Protein AF-A0A536L5Z4-F1 (afdb_monomer_lite)

pLDDT: mean 80.07, std 18.35, range [34.25, 98.94]

Sequence (501 aa):
MATSFTPSLPNASRIGSTIVLLVASAGDGNTGYTLPAGWLRATDVTDGNPVGLHLFYYPNAPAGTTFGAMTLSAATNVSYTIAEVGATLTLDATGSASSATAAVGSLAIKTSAATTATNEIVLAGFGVSQGSTTQTWGAPTGFTLINKDDTNRSNESNLSNMVVSATGTYGATQTLTPSAWTKGIIATFHSSSSSPSPTPTPTPTPTPTPTPAPTPTPTPTPTPTPSPTPSPAGLPNFSHVFVIVMENQEITDVIGNPAAPYLNGLASSNALGTQVYAVTHPSLPNYLALAGGSTFGITSDCTTCYVSAQNLADQIEAGGKTWKAYLEGMPSPCFVGDSYPYMQKHNPWIYFNDIRTNATRCAADVVPYSQLSSDLANNTVPNFVWITPDMCNDMHDCSITTGDAWLKQQVPAILNSAAYKNGGALFITWDEGNTYAACCTVATGGRVATIVMSPLGKTNFQSSVQETLYSLLRTIEDSWSLPRLGDAGCSCTTTMREYFQ

Radius of gyration: 28.28 Å; chains: 1; bounding box: 75×72×93 Å

Structure (mmCIF, N/CA/C/O backbone):
data_AF-A0A536L5Z4-F1
#
_entry.id   AF-A0A536L5Z4-F1
#
loop_
_atom_site.group_PDB
_atom_site.id
_atom_site.type_symbol
_atom_site.label_atom_id
_atom_site.label_alt_id
_atom_site.label_comp_id
_atom_site.label_asym_id
_atom_site.label_entity_id
_atom_site.label_seq_id
_atom_site.pdbx_PDB_ins_code
_atom_site.Cartn_x
_atom_site.Cartn_y
_atom_site.Cartn_z
_atom_site.occupancy
_atom_site.B_iso_or_equiv
_atom_site.auth_seq_id
_atom_site.auth_comp_id
_atom_site.auth_asym_id
_atom_site.auth_atom_id
_atom_site.pdbx_PDB_model_num
ATOM 1 N N . MET A 1 1 ? 47.861 1.452 -23.884 1.00 56.56 1 MET A N 1
ATOM 2 C CA . MET A 1 1 ? 47.893 2.223 -22.619 1.00 56.56 1 MET A CA 1
ATOM 3 C C . MET A 1 1 ? 46.843 1.612 -21.716 1.00 56.56 1 MET A C 1
ATOM 5 O O . MET A 1 1 ? 45.784 1.290 -22.232 1.00 56.56 1 MET A O 1
ATOM 9 N N . ALA A 1 2 ? 47.133 1.396 -20.434 1.00 61.59 2 ALA A N 1
ATOM 10 C CA . ALA A 1 2 ? 46.116 0.916 -19.504 1.00 61.59 2 ALA A CA 1
ATOM 11 C C . ALA A 1 2 ? 45.125 2.049 -19.203 1.00 61.59 2 ALA A C 1
ATOM 13 O O . ALA A 1 2 ? 45.553 3.180 -18.968 1.00 61.59 2 ALA A O 1
ATOM 14 N N . THR A 1 3 ? 43.827 1.749 -19.217 1.00 69.44 3 THR A N 1
ATOM 15 C CA . THR A 1 3 ? 42.784 2.714 -18.844 1.00 69.44 3 THR A CA 1
ATOM 16 C C . THR A 1 3 ? 42.376 2.466 -17.400 1.00 69.44 3 THR A C 1
ATOM 18 O O . THR A 1 3 ? 42.040 1.336 -17.036 1.00 69.44 3 THR A O 1
ATOM 21 N N . SER A 1 4 ? 42.407 3.520 -16.585 1.00 76.94 4 SER A N 1
ATOM 22 C CA . SER A 1 4 ? 41.934 3.495 -15.201 1.00 76.94 4 SER A CA 1
ATOM 23 C C . SER A 1 4 ? 40.647 4.297 -15.056 1.00 76.94 4 SER A C 1
ATOM 25 O O . SER A 1 4 ? 40.532 5.392 -15.604 1.00 76.94 4 SER A O 1
ATOM 27 N N . PHE A 1 5 ? 39.695 3.769 -14.293 1.00 73.31 5 PHE A N 1
ATOM 28 C CA . PHE A 1 5 ? 38.436 4.434 -13.972 1.00 73.31 5 PHE A CA 1
ATOM 29 C C . PHE A 1 5 ? 38.035 4.135 -12.528 1.00 73.31 5 PHE A C 1
ATOM 31 O O . PHE A 1 5 ? 38.349 3.075 -11.993 1.00 73.31 5 PHE A O 1
ATOM 38 N N . THR A 1 6 ? 37.330 5.066 -11.895 1.00 79.00 6 THR A N 1
ATOM 39 C CA . THR A 1 6 ? 36.832 4.905 -10.525 1.00 79.00 6 THR A CA 1
ATOM 40 C C . THR A 1 6 ? 35.314 4.813 -10.589 1.00 79.00 6 THR A C 1
ATOM 42 O O . THR A 1 6 ? 34.693 5.816 -10.953 1.00 79.00 6 THR A O 1
ATOM 45 N N . PRO A 1 7 ? 34.704 3.655 -10.272 1.00 72.56 7 PRO A N 1
ATOM 46 C CA . PRO A 1 7 ? 33.258 3.546 -10.207 1.00 72.56 7 PRO A CA 1
ATOM 47 C C . PRO A 1 7 ? 32.699 4.466 -9.124 1.00 72.56 7 PRO A C 1
ATOM 49 O O . PRO A 1 7 ? 33.216 4.487 -8.003 1.00 72.56 7 PRO A O 1
ATOM 52 N N . SER A 1 8 ? 31.625 5.188 -9.426 1.00 69.44 8 SER A N 1
ATOM 53 C CA . SER A 1 8 ? 30.862 5.941 -8.431 1.00 69.44 8 SER A CA 1
ATOM 54 C C . SER A 1 8 ? 29.387 5.560 -8.481 1.00 69.44 8 SER A C 1
ATOM 56 O O . SER A 1 8 ? 28.783 5.488 -9.547 1.00 69.44 8 SER A O 1
ATOM 58 N N . LEU A 1 9 ? 28.803 5.320 -7.306 1.00 65.50 9 LEU A N 1
ATOM 59 C CA . LEU A 1 9 ? 27.358 5.193 -7.146 1.00 65.50 9 LEU A CA 1
ATOM 60 C C . LEU A 1 9 ? 26.802 6.556 -6.720 1.00 65.50 9 LEU A C 1
ATOM 62 O O . LEU A 1 9 ? 27.265 7.076 -5.702 1.00 65.50 9 LEU A O 1
ATOM 66 N N . PRO A 1 10 ? 25.843 7.143 -7.462 1.00 52.94 10 PRO A N 1
ATOM 67 C CA . PRO A 1 10 ? 25.347 8.490 -7.184 1.00 52.94 10 PRO A CA 1
ATOM 68 C C . PRO A 1 10 ? 24.745 8.669 -5.786 1.00 52.94 10 PRO A C 1
ATOM 70 O O . PRO A 1 10 ? 24.814 9.771 -5.263 1.00 52.94 10 PRO A O 1
ATOM 73 N N . ASN A 1 11 ? 24.225 7.605 -5.159 1.00 55.97 11 ASN A N 1
ATOM 74 C CA . ASN A 1 11 ? 23.712 7.603 -3.787 1.00 55.97 11 ASN A CA 1
ATOM 75 C C . ASN A 1 11 ? 23.948 6.219 -3.151 1.00 55.97 11 ASN A C 1
ATOM 77 O O . ASN A 1 11 ? 23.271 5.260 -3.509 1.00 55.97 11 ASN A O 1
ATOM 81 N N . ALA A 1 12 ? 24.909 6.085 -2.231 1.00 52.31 12 ALA A N 1
ATOM 82 C CA . ALA A 1 12 ? 25.147 4.824 -1.519 1.00 52.31 12 ALA A CA 1
ATOM 83 C C . ALA A 1 12 ? 24.172 4.695 -0.337 1.00 52.31 12 ALA A C 1
ATOM 85 O O . ALA A 1 12 ? 24.331 5.377 0.677 1.00 52.31 12 ALA A O 1
ATOM 86 N N . SER A 1 13 ? 23.170 3.825 -0.461 1.00 50.69 13 SER A N 1
ATOM 87 C CA . SER A 1 13 ? 22.195 3.544 0.591 1.00 50.69 13 SER A CA 1
ATOM 88 C C . SER A 1 13 ? 22.504 2.175 1.186 1.00 50.69 13 SER A C 1
ATOM 90 O O . SER A 1 13 ? 22.325 1.166 0.532 1.00 50.69 13 SER A O 1
ATOM 92 N N . ARG A 1 14 ? 22.898 2.148 2.462 1.00 54.66 14 ARG A N 1
ATOM 93 C CA . ARG A 1 14 ? 22.985 0.957 3.340 1.00 54.66 14 ARG A CA 1
ATOM 94 C C . ARG A 1 14 ? 24.313 0.199 3.365 1.00 54.66 14 ARG A C 1
ATOM 96 O O . ARG A 1 14 ? 25.107 0.164 2.436 1.00 54.66 14 ARG A O 1
ATOM 103 N N . ILE A 1 15 ? 24.556 -0.355 4.552 1.00 54.00 15 ILE A N 1
ATOM 104 C CA . ILE A 1 15 ? 25.705 -1.174 4.932 1.00 54.00 15 ILE A CA 1
ATOM 105 C C . ILE A 1 15 ? 25.361 -2.626 4.597 1.00 54.00 15 ILE A C 1
ATOM 107 O O . ILE A 1 15 ? 24.341 -3.119 5.070 1.00 54.00 15 ILE A O 1
ATOM 111 N N . GLY A 1 16 ? 26.218 -3.319 3.846 1.00 60.03 16 GLY A N 1
ATOM 112 C CA . GLY A 1 16 ? 26.060 -4.754 3.584 1.00 60.03 16 GLY A CA 1
ATOM 113 C C . GLY A 1 16 ? 25.334 -5.097 2.280 1.00 60.03 16 GLY A C 1
ATOM 114 O O . GLY A 1 16 ? 24.960 -6.255 2.084 1.00 60.03 16 GLY A O 1
ATOM 115 N N . SER A 1 17 ? 25.168 -4.134 1.372 1.00 70.62 17 SER A N 1
ATOM 116 C CA . SER A 1 17 ? 24.605 -4.374 0.040 1.00 70.62 17 SER A CA 1
ATOM 117 C C . SER A 1 17 ? 25.636 -4.965 -0.921 1.00 70.62 17 SER A C 1
ATOM 119 O O . SER A 1 17 ? 26.801 -4.574 -0.926 1.00 70.62 17 SER A O 1
ATOM 121 N N . THR A 1 18 ? 25.223 -5.907 -1.760 1.00 77.75 18 THR A N 1
ATOM 122 C CA . THR A 1 18 ? 26.026 -6.388 -2.881 1.00 77.75 18 THR A CA 1
ATOM 123 C C . THR A 1 18 ? 25.899 -5.407 -4.038 1.00 77.75 18 THR A C 1
ATOM 125 O O . THR A 1 18 ? 24.800 -5.087 -4.497 1.00 77.75 18 THR A O 1
ATOM 128 N N . ILE A 1 19 ? 27.045 -4.916 -4.497 1.00 81.31 19 ILE A N 1
ATOM 129 C CA . ILE A 1 19 ? 27.152 -3.996 -5.626 1.00 81.31 19 ILE A CA 1
ATOM 130 C C . ILE A 1 19 ? 27.583 -4.790 -6.844 1.00 81.31 19 ILE A C 1
ATOM 132 O O . ILE A 1 19 ? 28.490 -5.608 -6.746 1.00 81.31 19 ILE A O 1
ATOM 136 N N . VAL A 1 20 ? 26.979 -4.542 -7.996 1.00 81.12 20 VAL A N 1
ATOM 137 C CA . VAL A 1 20 ? 27.414 -5.114 -9.271 1.00 81.12 20 VAL A CA 1
ATOM 138 C C . VAL A 1 20 ? 27.921 -4.022 -10.186 1.00 81.12 20 VAL A C 1
ATOM 140 O O . VAL A 1 20 ? 27.412 -2.904 -10.198 1.00 81.12 20 VAL A O 1
ATOM 143 N N . LEU A 1 21 ? 28.948 -4.361 -10.950 1.00 80.00 21 LEU A N 1
ATOM 144 C CA . LEU A 1 21 ? 29.604 -3.473 -11.887 1.00 80.00 21 LEU A CA 1
ATOM 145 C C . LEU A 1 21 ? 29.754 -4.202 -13.212 1.00 80.00 21 LEU A C 1
ATOM 147 O O . LEU A 1 21 ? 30.505 -5.172 -13.324 1.00 80.00 21 LEU A O 1
ATOM 151 N N . LEU A 1 22 ? 29.041 -3.710 -14.213 1.00 78.00 22 LEU A N 1
ATOM 152 C CA . LEU A 1 22 ? 29.187 -4.137 -15.590 1.00 78.00 22 LEU A CA 1
ATOM 153 C C . LEU A 1 22 ? 30.137 -3.182 -16.293 1.00 78.00 22 LEU A C 1
ATOM 155 O O . LEU A 1 22 ? 29.959 -1.969 -16.223 1.00 78.00 22 LEU A O 1
ATOM 159 N N . VAL A 1 23 ? 31.146 -3.730 -16.958 1.00 76.75 23 VAL A N 1
ATOM 160 C CA . VAL A 1 23 ? 32.176 -2.954 -17.643 1.00 76.75 23 VAL A CA 1
ATOM 161 C C . VAL A 1 23 ? 32.246 -3.400 -19.090 1.00 76.75 23 VAL A C 1
ATOM 163 O O . VAL A 1 23 ? 32.536 -4.563 -19.377 1.00 76.75 23 VAL A O 1
ATOM 166 N N . ALA A 1 24 ? 32.014 -2.460 -19.997 1.00 74.00 24 ALA A N 1
ATOM 167 C CA . ALA A 1 24 ? 32.289 -2.604 -21.413 1.00 74.00 24 ALA A CA 1
ATOM 168 C C . ALA A 1 24 ? 33.625 -1.925 -21.732 1.00 74.00 24 ALA A C 1
ATOM 170 O O . ALA A 1 24 ? 33.913 -0.814 -21.283 1.00 74.00 24 ALA A O 1
ATOM 171 N N . SER A 1 25 ? 34.463 -2.589 -22.516 1.00 70.75 25 SER A N 1
ATOM 172 C CA . SER A 1 25 ? 35.768 -2.060 -22.910 1.00 70.75 25 SER A CA 1
ATOM 173 C C . SER A 1 25 ? 35.978 -2.202 -24.407 1.00 70.75 25 SER A C 1
ATOM 175 O O . SER A 1 25 ? 35.529 -3.188 -24.975 1.00 70.75 25 SER A O 1
ATOM 177 N N . ALA A 1 26 ? 36.669 -1.248 -25.033 1.00 63.75 26 ALA A N 1
ATOM 178 C CA . ALA A 1 26 ? 37.234 -1.381 -26.377 1.00 63.75 26 ALA A CA 1
ATOM 179 C C . ALA A 1 26 ? 38.768 -1.488 -26.285 1.00 63.75 26 ALA A C 1
ATOM 181 O O . ALA A 1 26 ? 39.355 -0.887 -25.387 1.00 63.75 26 ALA A O 1
ATOM 182 N N . GLY A 1 27 ? 39.412 -2.233 -27.179 1.00 57.16 27 GLY A N 1
ATOM 183 C CA . GLY A 1 27 ? 40.815 -2.652 -27.123 1.00 57.16 27 GLY A CA 1
ATOM 184 C C . GLY A 1 27 ? 40.992 -4.171 -27.263 1.00 57.16 27 GLY A C 1
ATOM 185 O O . GLY A 1 27 ? 40.141 -4.966 -26.867 1.00 57.16 27 GLY A O 1
ATOM 186 N N . ASP A 1 28 ? 42.108 -4.565 -27.863 1.00 45.19 28 ASP A N 1
ATOM 187 C CA . ASP A 1 28 ? 42.568 -5.926 -28.125 1.00 45.19 28 ASP A CA 1
ATOM 188 C C . ASP A 1 28 ? 42.615 -6.799 -26.858 1.00 45.19 28 ASP A C 1
ATOM 190 O O . ASP A 1 28 ? 43.548 -6.746 -26.064 1.00 45.19 28 ASP A O 1
ATOM 194 N N . GLY A 1 29 ? 41.589 -7.643 -26.690 1.00 54.88 29 GLY A N 1
ATOM 195 C CA . GLY A 1 29 ? 41.635 -8.836 -25.842 1.00 54.88 29 GLY A CA 1
ATOM 196 C C . GLY A 1 29 ? 42.037 -8.596 -24.387 1.00 54.88 29 GLY A C 1
ATOM 197 O O . GLY A 1 29 ? 42.952 -9.256 -23.910 1.00 54.88 29 GLY A O 1
ATOM 198 N N . ASN A 1 30 ? 41.359 -7.684 -23.681 1.00 54.53 30 ASN A N 1
ATOM 199 C CA . ASN A 1 30 ? 41.600 -7.345 -22.269 1.00 54.53 30 ASN A CA 1
ATOM 200 C C . ASN A 1 30 ? 41.673 -8.570 -21.330 1.00 54.53 30 ASN A C 1
ATOM 202 O O . ASN A 1 30 ? 40.683 -8.963 -20.714 1.00 54.53 30 ASN A O 1
ATOM 206 N N . THR A 1 31 ? 42.865 -9.154 -21.187 1.00 54.16 31 THR A N 1
ATOM 207 C CA . THR A 1 31 ? 43.135 -10.333 -20.348 1.00 54.16 31 THR A CA 1
ATOM 208 C C . THR A 1 31 ? 43.613 -9.986 -18.937 1.00 54.16 31 THR A C 1
ATOM 210 O O . THR A 1 31 ? 43.680 -10.873 -18.087 1.00 54.16 31 THR A O 1
ATOM 213 N N . GLY A 1 32 ? 43.932 -8.714 -18.663 1.00 65.88 32 GLY A N 1
ATOM 214 C CA . GLY A 1 32 ? 44.481 -8.256 -17.386 1.00 65.88 32 GLY A CA 1
ATOM 215 C C . GLY A 1 32 ? 43.689 -7.108 -16.759 1.00 65.88 32 GLY A C 1
ATOM 216 O O . GLY A 1 32 ? 43.377 -6.109 -17.411 1.00 65.88 32 GLY A O 1
ATOM 217 N N . TYR A 1 33 ? 43.404 -7.236 -15.463 1.00 74.12 33 TYR A N 1
ATOM 218 C CA . TYR A 1 33 ? 42.768 -6.202 -14.654 1.00 74.12 33 TYR A CA 1
ATOM 219 C C . TYR A 1 33 ? 43.411 -6.101 -13.272 1.00 74.12 33 TYR A C 1
ATOM 221 O O . TYR A 1 33 ? 43.870 -7.093 -12.706 1.00 74.12 33 TYR A O 1
ATOM 229 N N . THR A 1 34 ? 43.370 -4.898 -12.707 1.00 81.56 34 THR A N 1
ATOM 230 C CA . THR A 1 34 ? 43.670 -4.650 -11.295 1.00 81.56 34 THR A CA 1
ATOM 231 C C . THR A 1 34 ? 42.402 -4.138 -10.628 1.00 81.56 34 THR A C 1
ATOM 233 O O . THR A 1 34 ? 41.915 -3.058 -10.974 1.00 81.56 34 THR A O 1
ATOM 236 N N . LEU A 1 35 ? 41.867 -4.925 -9.692 1.00 82.31 35 LEU A N 1
ATOM 237 C CA . LEU A 1 35 ? 40.681 -4.579 -8.910 1.00 82.31 35 LEU A CA 1
ATOM 238 C C . LEU A 1 35 ? 41.088 -4.014 -7.541 1.00 82.31 35 LEU A C 1
ATOM 240 O O . LEU A 1 35 ? 41.984 -4.570 -6.899 1.00 82.31 35 LEU A O 1
ATOM 244 N N . PRO A 1 36 ? 40.416 -2.957 -7.057 1.00 84.38 36 PRO A N 1
ATOM 245 C CA . PRO A 1 36 ? 40.491 -2.556 -5.659 1.00 84.38 36 PRO A CA 1
ATOM 246 C C . PRO A 1 36 ? 40.021 -3.677 -4.727 1.00 84.38 36 PRO A C 1
ATOM 248 O O . PRO A 1 36 ? 39.218 -4.531 -5.109 1.00 84.38 36 PRO A O 1
ATOM 251 N N . ALA A 1 37 ? 40.504 -3.661 -3.485 1.00 83.94 37 ALA A N 1
ATOM 252 C CA . ALA A 1 37 ? 40.123 -4.654 -2.486 1.00 83.94 37 ALA A CA 1
ATOM 253 C C . ALA A 1 37 ? 38.594 -4.704 -2.286 1.00 83.94 37 ALA A C 1
ATOM 255 O O . ALA A 1 37 ? 37.943 -3.668 -2.154 1.00 83.94 37 ALA A O 1
ATOM 256 N N . GLY A 1 38 ? 38.045 -5.922 -2.250 1.00 83.00 38 GLY A N 1
ATOM 257 C CA . GLY A 1 38 ? 36.616 -6.197 -2.063 1.00 83.00 38 GLY A CA 1
ATOM 258 C C . GLY A 1 38 ? 35.836 -6.476 -3.352 1.00 83.00 38 GLY A C 1
ATOM 259 O O . GLY A 1 38 ? 34.807 -7.142 -3.296 1.00 83.00 38 GLY A O 1
ATOM 260 N N . TRP A 1 39 ? 36.350 -6.076 -4.519 1.00 86.50 39 TRP A N 1
ATOM 261 C CA . TRP A 1 39 ? 35.765 -6.472 -5.801 1.00 86.50 39 TRP A CA 1
ATOM 262 C C . TRP A 1 39 ? 36.145 -7.903 -6.184 1.00 86.50 39 TRP A C 1
ATOM 264 O O . TRP A 1 39 ? 37.308 -8.303 -6.120 1.00 86.50 39 TRP A O 1
ATOM 274 N N . LEU A 1 40 ? 35.154 -8.647 -6.661 1.00 87.69 40 LEU A N 1
ATOM 275 C CA . LEU A 1 40 ? 35.264 -10.002 -7.182 1.00 87.69 40 LEU A CA 1
ATOM 276 C C . LEU A 1 40 ? 34.773 -10.034 -8.635 1.00 87.69 40 LEU A C 1
ATOM 278 O O . LEU A 1 40 ? 33.874 -9.289 -9.022 1.00 87.69 40 LEU A O 1
ATOM 282 N N . ARG A 1 41 ? 35.350 -10.911 -9.463 1.00 85.88 41 ARG A N 1
ATOM 283 C CA . ARG A 1 41 ? 34.861 -11.166 -10.829 1.00 85.88 41 ARG A CA 1
ATOM 284 C C . ARG A 1 41 ? 33.784 -12.239 -10.785 1.00 85.88 41 ARG A C 1
ATOM 286 O O . ARG A 1 41 ? 34.010 -13.295 -10.202 1.00 85.88 41 ARG A O 1
ATOM 293 N N . ALA A 1 42 ? 32.648 -11.968 -11.421 1.00 84.06 42 ALA A N 1
ATOM 294 C CA . ALA A 1 42 ? 31.611 -12.965 -11.644 1.00 84.06 42 ALA A CA 1
ATOM 295 C C . ALA A 1 42 ? 31.852 -13.707 -12.965 1.00 84.06 42 ALA A C 1
ATOM 297 O O . ALA A 1 42 ? 32.058 -14.915 -12.955 1.00 84.06 42 ALA A O 1
ATOM 298 N N . THR A 1 43 ? 31.852 -12.996 -14.099 1.00 82.62 43 THR A N 1
ATOM 299 C CA . THR A 1 43 ? 32.008 -13.589 -15.442 1.00 82.62 43 THR A CA 1
ATOM 300 C C . THR A 1 43 ? 32.335 -12.525 -16.499 1.00 82.62 43 THR A C 1
ATOM 302 O O . THR A 1 43 ? 32.291 -11.329 -16.208 1.00 82.62 43 THR A O 1
ATOM 305 N N . ASP A 1 44 ? 32.656 -12.934 -17.725 1.00 79.88 44 ASP A N 1
ATOM 306 C CA . ASP A 1 44 ? 32.982 -12.059 -18.857 1.00 79.88 44 ASP A CA 1
ATOM 307 C C . ASP A 1 44 ? 32.854 -12.762 -20.218 1.00 79.88 44 ASP A C 1
ATOM 309 O O . ASP A 1 44 ? 32.851 -13.988 -20.317 1.00 79.88 44 ASP A O 1
ATOM 313 N N . VAL A 1 45 ? 32.785 -11.956 -21.283 1.00 78.19 45 VAL A N 1
ATOM 314 C CA . VAL A 1 45 ? 32.838 -12.401 -22.683 1.00 78.19 45 VAL A CA 1
ATOM 315 C C . VAL A 1 45 ? 34.010 -11.721 -23.386 1.00 78.19 45 VAL A C 1
ATOM 317 O O . VAL A 1 45 ? 33.974 -10.512 -23.637 1.00 78.19 45 VAL A O 1
ATOM 320 N N . THR A 1 46 ? 35.012 -12.510 -23.773 1.00 70.19 46 THR A N 1
ATOM 321 C CA . THR A 1 46 ? 36.208 -12.064 -24.506 1.00 70.19 46 THR A CA 1
ATOM 322 C C . THR A 1 46 ? 36.436 -12.977 -25.720 1.00 70.19 46 THR A C 1
ATOM 324 O O . THR A 1 46 ? 37.186 -13.942 -25.688 1.00 70.19 46 THR A O 1
ATOM 327 N N . ASP A 1 47 ? 35.739 -12.709 -26.825 1.00 64.06 47 ASP A N 1
ATOM 328 C CA . ASP A 1 47 ? 35.727 -13.549 -28.041 1.00 64.06 47 ASP A CA 1
ATOM 329 C C . ASP A 1 47 ? 36.835 -13.195 -29.056 1.00 64.06 47 ASP A C 1
ATOM 331 O O . ASP A 1 47 ? 36.697 -13.443 -30.252 1.00 64.06 47 ASP A O 1
ATOM 335 N N . GLY A 1 48 ? 37.930 -12.580 -28.600 1.00 57.34 48 GLY A N 1
ATOM 336 C CA . GLY A 1 48 ? 39.064 -12.191 -29.449 1.00 57.34 48 GLY A CA 1
ATOM 337 C C . GLY A 1 48 ? 38.836 -10.960 -30.340 1.00 57.34 48 GLY A C 1
ATOM 338 O O . GLY A 1 48 ? 39.776 -10.523 -31.000 1.00 57.34 48 GLY A O 1
ATOM 339 N N . ASN A 1 49 ? 37.637 -10.366 -30.346 1.00 58.62 49 ASN A N 1
ATOM 340 C CA . ASN A 1 49 ? 37.409 -9.028 -30.904 1.00 58.62 49 ASN A CA 1
ATOM 341 C C . ASN A 1 49 ? 37.920 -7.940 -29.942 1.00 58.62 49 ASN A C 1
ATOM 343 O O . ASN A 1 49 ? 38.097 -8.216 -28.752 1.00 58.62 49 ASN A O 1
ATOM 347 N N . PRO A 1 50 ? 38.137 -6.691 -30.402 1.00 57.16 50 PRO A N 1
ATOM 348 C CA . PRO A 1 50 ? 38.718 -5.631 -29.590 1.00 57.16 50 PRO A CA 1
ATOM 349 C C . PRO A 1 50 ? 37.700 -5.068 -28.593 1.00 57.16 50 PRO A C 1
ATOM 351 O O . PRO A 1 50 ? 37.687 -3.872 -28.356 1.00 57.16 50 PRO A O 1
ATOM 354 N N . VAL A 1 51 ? 36.768 -5.866 -28.076 1.00 63.59 51 VAL A N 1
ATOM 355 C CA . VAL A 1 51 ? 35.772 -5.415 -27.109 1.00 63.59 51 VAL A CA 1
ATOM 356 C C . VAL A 1 51 ? 35.508 -6.527 -26.106 1.00 63.59 51 VAL A C 1
ATOM 358 O O . VAL A 1 51 ? 35.281 -7.668 -26.506 1.00 63.59 51 VAL A O 1
ATOM 361 N N . GLY A 1 52 ? 35.508 -6.197 -24.815 1.00 74.06 52 GLY A N 1
ATOM 362 C CA . GLY A 1 52 ? 35.154 -7.106 -23.720 1.00 74.06 52 GLY A CA 1
ATOM 363 C C . GLY A 1 52 ? 33.931 -6.616 -22.945 1.00 74.06 52 GLY A C 1
ATOM 364 O O . GLY A 1 52 ? 33.746 -5.407 -22.794 1.00 74.06 52 GLY A O 1
ATOM 365 N N . LEU A 1 53 ? 33.114 -7.550 -22.447 1.00 78.12 53 LEU A N 1
ATOM 366 C CA . LEU A 1 53 ? 32.049 -7.281 -21.473 1.00 78.12 53 LEU A CA 1
ATOM 367 C C . LEU A 1 53 ? 32.348 -8.065 -20.193 1.00 78.12 53 LEU A C 1
ATOM 369 O O . LEU A 1 53 ? 32.524 -9.279 -20.262 1.00 78.12 53 LEU A O 1
ATOM 373 N N . HIS A 1 54 ? 32.405 -7.387 -19.049 1.00 80.44 54 HIS A N 1
ATOM 374 C CA . HIS A 1 54 ? 32.828 -7.965 -17.772 1.00 80.44 54 HIS A CA 1
ATOM 375 C C . HIS A 1 54 ? 31.812 -7.664 -16.669 1.00 80.44 54 HIS A C 1
ATOM 377 O O . HIS A 1 54 ? 31.410 -6.515 -16.515 1.00 80.44 54 HIS A O 1
ATOM 383 N N . LEU A 1 55 ? 31.450 -8.667 -15.868 1.00 82.19 55 LEU A N 1
ATOM 384 C CA . LEU A 1 55 ? 30.651 -8.505 -14.654 1.00 82.19 55 LEU A CA 1
ATOM 385 C C . LEU A 1 55 ? 31.526 -8.710 -13.421 1.00 82.19 55 LEU A C 1
ATOM 387 O O . LEU A 1 55 ? 32.050 -9.801 -13.176 1.00 82.19 55 LEU A O 1
ATOM 391 N N . PHE A 1 56 ? 31.625 -7.661 -12.618 1.00 86.69 56 PHE A N 1
ATOM 392 C CA . PHE A 1 56 ? 32.215 -7.678 -11.289 1.00 86.69 56 PHE A CA 1
ATOM 393 C C . PHE A 1 56 ? 31.131 -7.473 -10.236 1.00 86.69 56 PHE A C 1
ATOM 395 O O . PHE A 1 56 ? 30.066 -6.924 -10.516 1.00 86.69 56 PHE A O 1
ATOM 402 N N . TYR A 1 57 ? 31.411 -7.895 -9.010 1.00 86.88 57 TYR A N 1
ATOM 403 C CA . TYR A 1 57 ? 30.559 -7.611 -7.868 1.00 86.88 57 TYR A CA 1
ATOM 404 C C . TYR A 1 57 ? 31.384 -7.365 -6.606 1.00 86.88 57 TYR A C 1
ATOM 406 O O . TYR A 1 57 ? 32.475 -7.906 -6.446 1.00 86.88 57 TYR A O 1
ATOM 414 N N . TYR A 1 58 ? 30.860 -6.536 -5.715 1.00 86.88 58 TYR A N 1
ATOM 415 C CA . TYR A 1 58 ? 31.388 -6.279 -4.387 1.00 86.88 58 TYR A CA 1
ATOM 416 C C . TYR A 1 58 ? 30.354 -6.808 -3.391 1.00 86.88 58 TYR A C 1
ATOM 418 O O . TYR A 1 58 ? 29.319 -6.164 -3.204 1.00 86.88 58 TYR A O 1
ATOM 426 N N . PRO A 1 59 ? 30.576 -7.971 -2.760 1.00 84.25 59 PRO A N 1
ATOM 427 C CA . PRO A 1 59 ? 29.634 -8.503 -1.788 1.00 84.25 59 PRO A CA 1
ATOM 428 C C . PRO A 1 59 ? 29.662 -7.678 -0.501 1.00 84.25 59 PRO A C 1
ATOM 430 O O . PRO A 1 59 ? 30.733 -7.366 0.017 1.00 84.25 59 PRO A O 1
ATOM 433 N N . ASN A 1 60 ? 28.487 -7.395 0.061 1.00 76.69 60 ASN A N 1
ATOM 434 C CA . ASN A 1 60 ? 28.357 -6.759 1.376 1.00 76.69 60 ASN A CA 1
ATOM 435 C C . ASN A 1 60 ? 29.132 -5.436 1.538 1.00 76.69 60 ASN A C 1
ATOM 437 O O . ASN A 1 60 ? 29.722 -5.189 2.591 1.00 76.69 60 ASN A O 1
ATOM 441 N N . ALA A 1 61 ? 29.144 -4.584 0.514 1.00 76.50 61 ALA A N 1
ATOM 442 C CA . ALA A 1 61 ? 29.798 -3.286 0.570 1.00 76.50 61 ALA A CA 1
ATOM 443 C C . ALA A 1 61 ? 29.235 -2.439 1.734 1.00 76.50 61 ALA A C 1
ATOM 445 O O . ALA A 1 61 ? 28.016 -2.255 1.839 1.00 76.50 61 ALA A O 1
ATOM 446 N N . PRO A 1 62 ? 30.085 -1.918 2.638 1.00 73.19 62 PRO A N 1
ATOM 447 C CA . PRO A 1 62 ? 29.652 -0.972 3.664 1.00 73.19 62 PRO A CA 1
ATOM 448 C C . PRO A 1 62 ? 29.055 0.315 3.068 1.00 73.19 62 PRO A C 1
ATOM 450 O O . PRO A 1 62 ? 29.424 0.734 1.967 1.00 73.19 62 PRO A O 1
ATOM 453 N N . ALA A 1 63 ? 28.183 0.998 3.814 1.00 66.06 63 ALA A N 1
ATOM 454 C CA . ALA A 1 63 ? 27.647 2.291 3.387 1.00 66.06 63 ALA A CA 1
ATOM 455 C C . ALA A 1 63 ? 28.784 3.305 3.210 1.00 66.06 63 ALA A C 1
ATOM 457 O O . ALA A 1 63 ? 29.696 3.376 4.035 1.00 66.06 63 ALA A O 1
ATOM 458 N N . GLY A 1 64 ? 28.724 4.094 2.136 1.00 67.12 64 GLY A N 1
ATOM 459 C CA . GLY A 1 64 ? 29.752 5.092 1.829 1.00 67.12 64 GLY A CA 1
ATOM 460 C C . GLY A 1 64 ? 31.090 4.507 1.359 1.00 67.12 64 GLY A C 1
ATOM 461 O O . GLY A 1 64 ? 32.085 5.230 1.344 1.00 67.12 64 GLY A O 1
ATOM 462 N N . THR A 1 65 ? 31.138 3.223 0.977 1.00 69.81 65 THR A N 1
ATOM 463 C CA . THR A 1 65 ? 32.343 2.613 0.398 1.00 69.81 65 THR A CA 1
ATOM 464 C C . THR A 1 65 ? 32.795 3.383 -0.838 1.00 69.81 65 THR A C 1
ATOM 466 O O . THR A 1 65 ? 32.032 3.583 -1.782 1.00 69.81 65 THR A O 1
ATOM 469 N N . THR A 1 66 ? 34.065 3.780 -0.855 1.00 74.94 66 THR A N 1
ATOM 470 C CA . THR A 1 66 ? 34.725 4.245 -2.072 1.00 74.94 66 THR A CA 1
ATOM 471 C C . THR A 1 66 ? 35.187 3.026 -2.865 1.00 74.94 66 THR A C 1
ATOM 473 O O . THR A 1 66 ? 35.925 2.180 -2.364 1.00 74.94 66 THR A O 1
ATOM 476 N N . PHE A 1 67 ? 34.752 2.905 -4.120 1.00 79.25 67 PHE A N 1
ATOM 477 C CA . PHE A 1 67 ? 34.993 1.689 -4.909 1.00 79.25 67 PHE A CA 1
ATOM 478 C C . PHE A 1 67 ? 36.410 1.564 -5.473 1.00 79.25 67 PHE A C 1
ATOM 480 O O . PHE A 1 67 ? 36.726 0.525 -6.047 1.00 79.25 67 PHE A O 1
ATOM 487 N N . GLY A 1 68 ? 37.258 2.580 -5.271 1.00 80.62 68 GLY A N 1
ATOM 488 C CA . GLY A 1 68 ? 38.651 2.613 -5.717 1.00 80.62 68 GLY A CA 1
ATOM 489 C C . GLY A 1 68 ? 38.818 2.684 -7.240 1.00 80.62 68 GLY A C 1
ATOM 490 O O . GLY A 1 68 ? 37.868 2.519 -7.999 1.00 80.62 68 GLY A O 1
ATOM 491 N N . ALA A 1 69 ? 40.044 2.947 -7.697 1.00 81.94 69 ALA A N 1
ATOM 492 C CA . ALA A 1 69 ? 40.360 2.971 -9.124 1.00 81.94 69 ALA A CA 1
ATOM 493 C C . ALA A 1 69 ? 40.605 1.548 -9.651 1.00 81.94 69 ALA A C 1
ATOM 495 O O . ALA A 1 69 ? 41.502 0.847 -9.182 1.00 81.94 69 ALA A O 1
ATOM 496 N N . MET A 1 70 ? 39.825 1.141 -10.646 1.00 81.06 70 MET A N 1
ATOM 497 C CA . MET A 1 70 ? 40.022 -0.077 -11.421 1.00 81.06 70 MET A CA 1
ATOM 498 C C . MET A 1 70 ? 40.890 0.215 -12.642 1.00 81.06 70 MET A C 1
ATOM 500 O O . MET A 1 70 ? 40.714 1.245 -13.289 1.00 81.06 70 MET A O 1
ATOM 504 N N . THR A 1 71 ? 41.785 -0.710 -12.995 1.00 79.00 71 THR A N 1
ATOM 505 C CA . THR A 1 71 ? 42.641 -0.586 -14.185 1.00 79.00 71 THR A CA 1
ATOM 506 C C . THR A 1 71 ? 42.465 -1.780 -15.112 1.00 79.00 71 THR A C 1
ATOM 508 O O . THR A 1 71 ? 42.581 -2.921 -14.668 1.00 79.00 71 THR A O 1
ATOM 511 N N . LEU A 1 72 ? 42.247 -1.516 -16.403 1.00 73.62 72 LEU A N 1
ATOM 512 C CA . LEU A 1 72 ? 42.209 -2.514 -17.476 1.00 73.62 72 LEU A CA 1
ATOM 513 C C . LEU A 1 72 ? 43.450 -2.358 -18.364 1.00 73.62 72 LEU A C 1
ATOM 515 O O . LEU A 1 72 ? 43.722 -1.271 -18.878 1.00 73.62 72 LEU A O 1
ATOM 519 N N . SER A 1 73 ? 44.227 -3.434 -18.523 1.00 65.12 73 SER A N 1
ATOM 520 C CA . SER A 1 73 ? 45.617 -3.363 -19.000 1.00 65.12 73 SER A CA 1
ATOM 521 C C . SER A 1 73 ? 45.791 -2.994 -20.480 1.00 65.12 73 SER A C 1
ATOM 523 O O . SER A 1 73 ? 46.855 -2.490 -20.842 1.00 65.12 73 SER A O 1
ATOM 525 N N . ALA A 1 74 ? 44.775 -3.208 -21.324 1.00 63.47 74 ALA A N 1
ATOM 526 C CA . ALA A 1 74 ? 44.828 -2.948 -22.769 1.00 63.47 74 ALA A CA 1
ATOM 527 C C . ALA A 1 74 ? 43.589 -2.209 -23.320 1.00 63.47 74 ALA A C 1
ATOM 529 O O . ALA A 1 74 ? 43.427 -2.076 -24.531 1.00 63.47 74 ALA A O 1
ATOM 530 N N . ALA A 1 75 ? 42.722 -1.680 -22.451 1.00 63.31 75 ALA A N 1
ATOM 531 C CA . ALA A 1 75 ? 41.524 -0.986 -22.901 1.00 63.31 75 ALA A CA 1
ATOM 532 C C . ALA A 1 75 ? 41.887 0.405 -23.435 1.00 63.31 75 ALA A C 1
ATOM 534 O O . ALA A 1 75 ? 42.563 1.172 -22.753 1.00 63.31 75 ALA A O 1
ATOM 535 N N . THR A 1 76 ? 41.416 0.748 -24.631 1.00 61.91 76 THR A N 1
ATOM 536 C CA . THR A 1 76 ? 41.516 2.091 -25.213 1.00 61.91 76 THR A CA 1
ATOM 537 C C . THR A 1 76 ? 40.323 2.969 -24.849 1.00 61.91 76 THR A C 1
ATOM 539 O O . THR A 1 76 ? 40.474 4.181 -24.817 1.00 61.91 76 THR A O 1
ATOM 542 N N . ASN A 1 77 ? 39.162 2.367 -24.566 1.00 65.12 77 ASN A N 1
ATOM 543 C CA . ASN A 1 77 ? 37.971 3.039 -24.038 1.00 65.12 77 ASN A CA 1
ATOM 544 C C . ASN A 1 77 ? 37.288 2.134 -23.010 1.00 65.12 77 ASN A C 1
ATOM 546 O O . ASN A 1 77 ? 37.212 0.921 -23.222 1.00 65.12 77 ASN A O 1
ATOM 550 N N . VAL A 1 78 ? 36.776 2.715 -21.925 1.00 67.50 78 VAL A N 1
ATOM 551 C CA . VAL A 1 78 ? 36.064 1.989 -20.868 1.00 67.50 78 VAL A CA 1
ATOM 552 C C . VAL A 1 78 ? 34.778 2.724 -20.519 1.00 67.50 78 VAL A C 1
ATOM 554 O O . VAL A 1 78 ? 34.809 3.917 -20.229 1.00 67.50 78 VAL A O 1
ATOM 557 N N . SER A 1 79 ? 33.678 1.981 -20.507 1.00 68.62 79 SER A N 1
ATOM 558 C CA . SER A 1 79 ? 32.371 2.418 -20.026 1.00 68.62 79 SER A CA 1
ATOM 559 C C . SER A 1 79 ? 31.881 1.417 -18.997 1.00 68.62 79 SER A C 1
ATOM 561 O O . SER A 1 79 ? 32.157 0.220 -19.099 1.00 68.62 79 SER A O 1
ATOM 563 N N . TYR A 1 80 ? 31.177 1.892 -17.980 1.00 72.19 80 TYR A N 1
ATOM 564 C CA . TYR A 1 80 ? 30.676 1.014 -16.940 1.00 72.19 80 TYR A CA 1
ATOM 565 C C . TYR A 1 80 ? 29.313 1.465 -16.440 1.00 72.19 80 TYR A C 1
ATOM 567 O O . TYR A 1 80 ? 28.957 2.639 -16.507 1.00 72.19 80 TYR A O 1
ATOM 575 N N . THR A 1 81 ? 28.570 0.518 -15.888 1.00 70.44 81 THR A N 1
ATOM 576 C CA . THR A 1 81 ? 27.381 0.785 -15.088 1.00 70.44 81 THR A CA 1
ATOM 577 C C . THR A 1 81 ? 27.518 0.050 -13.774 1.00 70.44 81 THR A C 1
ATOM 579 O O . THR A 1 81 ? 27.933 -1.107 -13.730 1.00 70.44 81 THR A O 1
ATOM 582 N N . ILE A 1 82 ? 27.172 0.742 -12.700 1.00 72.31 82 ILE A N 1
ATOM 583 C CA . ILE A 1 82 ? 27.220 0.227 -11.342 1.00 72.31 82 ILE A CA 1
ATOM 584 C C . ILE A 1 82 ? 25.811 0.280 -10.752 1.00 72.31 82 ILE A C 1
ATOM 586 O O . ILE A 1 82 ? 25.084 1.251 -10.962 1.00 72.31 82 ILE A O 1
ATOM 590 N N . ALA A 1 83 ? 25.405 -0.782 -10.066 1.00 70.69 83 ALA A N 1
ATOM 591 C CA . ALA A 1 83 ? 24.086 -0.889 -9.458 1.00 70.69 83 ALA A CA 1
ATOM 592 C C . ALA A 1 83 ? 24.159 -1.633 -8.123 1.00 70.69 83 ALA A C 1
ATOM 594 O O . ALA A 1 83 ? 25.003 -2.507 -7.923 1.00 70.69 83 ALA A O 1
ATOM 595 N N . GLU A 1 84 ? 23.252 -1.291 -7.218 1.00 74.88 84 GLU A N 1
ATOM 596 C CA . GLU A 1 84 ? 23.015 -2.027 -5.982 1.00 74.88 84 GLU A CA 1
ATOM 597 C C . GLU A 1 84 ? 21.944 -3.094 -6.234 1.00 74.88 84 GLU A C 1
ATOM 599 O O . GLU A 1 84 ? 20.916 -2.795 -6.839 1.00 74.88 84 GLU A O 1
ATOM 604 N N . VAL A 1 85 ? 22.184 -4.341 -5.812 1.00 70.19 85 VAL A N 1
ATOM 605 C CA . VAL A 1 85 ? 21.298 -5.476 -6.153 1.00 70.19 85 VAL A CA 1
ATOM 606 C C . VAL A 1 85 ? 20.725 -6.218 -4.949 1.00 70.19 85 VAL A C 1
ATOM 608 O O . VAL A 1 85 ? 20.025 -7.205 -5.130 1.00 70.19 85 VAL A O 1
ATOM 611 N N . GLY A 1 86 ? 20.959 -5.726 -3.731 1.00 67.12 86 GLY A N 1
ATOM 612 C CA . GLY A 1 86 ? 20.376 -6.265 -2.497 1.00 67.12 86 GLY A CA 1
ATOM 613 C C . GLY A 1 86 ? 21.418 -6.666 -1.456 1.00 67.12 86 GLY A C 1
ATOM 614 O O . GLY A 1 86 ? 22.608 -6.746 -1.749 1.00 67.12 86 GLY A O 1
ATOM 615 N N . ALA A 1 87 ? 20.982 -6.896 -0.217 1.00 65.44 87 ALA A N 1
ATOM 616 C CA . ALA A 1 87 ? 21.868 -7.178 0.913 1.00 65.44 87 ALA A CA 1
ATOM 617 C C . ALA A 1 87 ? 22.275 -8.653 1.004 1.00 65.44 87 ALA A C 1
ATOM 619 O O . ALA A 1 87 ? 21.460 -9.548 0.784 1.00 65.44 87 ALA A O 1
ATOM 620 N N . THR A 1 88 ? 23.531 -8.902 1.388 1.00 68.56 88 THR A N 1
ATOM 621 C CA . THR A 1 88 ? 23.988 -10.251 1.777 1.00 68.56 88 THR A CA 1
ATOM 622 C C . THR A 1 88 ? 23.830 -11.301 0.683 1.00 68.56 88 THR A C 1
ATOM 624 O O . THR A 1 88 ? 23.517 -12.466 0.936 1.00 68.56 88 THR A O 1
ATOM 627 N N . LEU A 1 89 ? 24.073 -10.869 -0.554 1.00 71.88 89 LEU A N 1
ATOM 628 C CA . LEU A 1 89 ? 24.042 -11.730 -1.722 1.00 71.88 89 LEU A CA 1
ATOM 629 C C . LEU A 1 89 ? 25.437 -12.253 -2.049 1.00 71.88 89 LEU A C 1
ATOM 631 O O . LEU A 1 89 ? 26.398 -11.480 -2.120 1.00 71.88 89 LEU A O 1
ATOM 635 N N . THR A 1 90 ? 25.528 -13.547 -2.317 1.00 73.06 90 THR A N 1
ATOM 636 C CA . THR A 1 90 ? 26.727 -14.216 -2.826 1.00 73.06 90 THR A CA 1
ATOM 637 C C . THR A 1 90 ? 26.462 -14.759 -4.222 1.00 73.06 90 THR A C 1
ATOM 639 O O . THR A 1 90 ? 25.338 -15.132 -4.554 1.00 73.06 90 THR A O 1
ATOM 642 N N . LEU A 1 91 ? 27.496 -14.746 -5.067 1.00 79.25 91 LEU A N 1
ATOM 643 C CA . LEU A 1 91 ? 27.409 -15.307 -6.411 1.00 79.25 91 LEU A CA 1
ATOM 644 C C . LEU A 1 91 ? 27.092 -16.800 -6.303 1.00 79.25 91 LEU A C 1
ATOM 646 O O . LEU A 1 91 ? 27.829 -17.532 -5.643 1.00 79.25 91 LEU A O 1
ATOM 650 N N . ASP A 1 92 ? 26.013 -17.216 -6.952 1.00 74.88 92 ASP A N 1
ATOM 651 C CA . ASP A 1 92 ? 25.526 -18.590 -6.910 1.00 74.88 92 ASP A CA 1
ATOM 652 C C . ASP A 1 92 ? 25.972 -19.354 -8.162 1.00 74.88 92 ASP A C 1
ATOM 654 O O . ASP A 1 92 ? 26.858 -20.208 -8.101 1.00 74.88 92 ASP A O 1
ATOM 658 N N . ALA A 1 93 ? 25.442 -18.967 -9.327 1.00 70.19 93 ALA A N 1
ATOM 659 C CA . ALA A 1 93 ? 25.797 -19.548 -10.614 1.00 70.19 93 ALA A CA 1
ATOM 660 C C . ALA A 1 93 ? 26.097 -18.478 -11.674 1.00 70.19 93 ALA A C 1
ATOM 662 O O . ALA A 1 93 ? 25.593 -17.355 -11.662 1.00 70.19 93 ALA A O 1
ATOM 663 N N . THR A 1 94 ? 26.919 -18.849 -12.655 1.00 75.31 94 THR A N 1
ATOM 664 C CA . THR A 1 94 ? 27.185 -18.032 -13.849 1.00 75.31 94 THR A CA 1
ATOM 665 C C . THR A 1 94 ? 26.566 -18.700 -15.068 1.00 75.31 94 THR A C 1
ATOM 667 O O . THR A 1 94 ? 26.639 -19.919 -15.225 1.00 75.31 94 THR A O 1
ATOM 670 N N . GLY A 1 95 ? 25.892 -17.928 -15.919 1.00 68.00 95 GLY A N 1
ATOM 671 C CA . GLY A 1 95 ? 25.288 -18.433 -17.148 1.00 68.00 95 GLY A CA 1
ATOM 672 C C . GLY A 1 95 ? 26.185 -18.337 -18.374 1.00 68.00 95 GLY A C 1
ATOM 673 O O . GLY A 1 95 ? 27.369 -18.024 -18.295 1.00 68.00 95 GLY A O 1
ATOM 674 N N . SER A 1 96 ? 25.600 -18.627 -19.535 1.00 69.75 96 SER A N 1
ATOM 675 C CA . SER A 1 96 ? 26.259 -18.518 -20.832 1.00 69.75 96 SER A CA 1
ATOM 676 C C . SER A 1 96 ? 26.555 -17.062 -21.194 1.00 69.75 96 SER A C 1
ATOM 678 O O . SER A 1 96 ? 25.690 -16.189 -21.121 1.00 69.75 96 SER A O 1
ATOM 680 N N . ALA A 1 97 ? 27.783 -16.846 -21.648 1.00 69.06 97 ALA A N 1
ATOM 681 C CA . ALA A 1 97 ? 28.281 -15.644 -22.294 1.00 69.06 97 ALA A CA 1
ATOM 682 C C . ALA A 1 97 ? 28.103 -15.783 -23.818 1.00 69.06 97 ALA A C 1
ATOM 684 O O . ALA A 1 97 ? 28.463 -16.818 -24.378 1.00 69.06 97 ALA A O 1
ATOM 685 N N . SER A 1 98 ? 27.548 -14.775 -24.499 1.00 72.25 98 SER A N 1
ATOM 686 C CA . SER A 1 98 ? 27.336 -14.823 -25.958 1.00 72.25 98 SER A CA 1
ATOM 687 C C . SER A 1 98 ? 27.669 -13.496 -26.641 1.00 72.25 98 SER A C 1
ATOM 689 O O . SER A 1 98 ? 27.599 -12.435 -26.015 1.00 72.25 98 SER A O 1
ATOM 691 N N . SER A 1 99 ? 28.039 -13.541 -27.922 1.00 71.75 99 SER A N 1
ATOM 692 C CA . SER A 1 99 ? 28.426 -12.370 -28.714 1.00 71.75 99 SER A CA 1
ATOM 693 C C . SER A 1 99 ? 28.019 -12.469 -30.187 1.00 71.75 99 SER A C 1
ATOM 695 O O . SER A 1 99 ? 27.907 -13.556 -30.751 1.00 71.75 99 SER A O 1
ATOM 697 N N . ALA A 1 100 ? 27.803 -11.310 -30.815 1.00 68.94 100 ALA A N 1
ATOM 698 C CA . ALA A 1 100 ? 27.505 -11.154 -32.237 1.00 68.94 100 ALA A CA 1
ATOM 699 C C . ALA A 1 100 ? 28.114 -9.844 -32.780 1.00 68.94 100 ALA A C 1
ATOM 701 O O . ALA A 1 100 ? 28.119 -8.838 -32.080 1.00 68.94 100 ALA A O 1
ATOM 702 N N . THR A 1 101 ? 28.620 -9.829 -34.019 1.00 58.94 101 THR A N 1
ATOM 703 C CA . THR A 1 101 ? 29.378 -8.686 -34.591 1.00 58.94 101 THR A CA 1
ATOM 704 C C . THR A 1 101 ? 28.753 -8.003 -35.809 1.00 58.94 101 THR A C 1
ATOM 706 O O . THR A 1 101 ? 29.274 -6.996 -36.266 1.00 58.94 101 THR A O 1
ATOM 709 N N . ALA A 1 102 ? 27.643 -8.513 -36.349 1.00 60.84 102 ALA A N 1
ATOM 710 C CA . ALA A 1 102 ? 26.925 -7.878 -37.467 1.00 60.84 102 ALA A CA 1
ATOM 711 C C . ALA A 1 102 ? 25.522 -8.487 -37.679 1.00 60.84 102 ALA A C 1
ATOM 713 O O . ALA A 1 102 ? 25.075 -8.673 -38.811 1.00 60.84 102 ALA A O 1
ATOM 714 N N . ALA A 1 103 ? 24.851 -8.908 -36.604 1.00 54.91 103 ALA A N 1
ATOM 715 C CA . ALA A 1 103 ? 23.635 -9.709 -36.721 1.00 54.91 103 ALA A CA 1
ATOM 716 C C . ALA A 1 103 ? 22.367 -8.844 -36.818 1.00 54.91 103 ALA A C 1
ATOM 718 O O . ALA A 1 103 ? 22.159 -7.938 -36.016 1.00 54.91 103 ALA A O 1
ATOM 719 N N . VAL A 1 104 ? 21.485 -9.195 -37.757 1.00 58.38 104 VAL A N 1
ATOM 720 C CA . VAL A 1 104 ? 20.057 -8.847 -37.719 1.00 58.38 104 VAL A CA 1
ATOM 721 C C . VAL A 1 104 ? 19.334 -10.041 -37.100 1.00 58.38 104 VAL A C 1
ATOM 723 O O . VAL A 1 104 ? 19.503 -11.161 -37.581 1.00 58.38 104 VAL A O 1
ATOM 726 N N . GLY A 1 105 ? 18.574 -9.838 -36.022 1.00 71.81 105 GLY A N 1
ATOM 727 C CA . GLY A 1 105 ? 17.908 -10.936 -35.311 1.00 71.81 105 GLY A CA 1
ATOM 728 C C . GLY A 1 105 ? 17.882 -10.727 -33.800 1.00 71.81 105 GLY A C 1
ATOM 729 O O . GLY A 1 105 ? 17.441 -9.681 -33.334 1.00 71.81 105 GLY A O 1
ATOM 730 N N . SER A 1 106 ? 18.339 -11.717 -33.030 1.00 74.69 106 SER A N 1
ATOM 731 C CA . SER A 1 106 ? 18.353 -11.659 -31.563 1.00 74.69 106 SER A CA 1
ATOM 732 C C . SER A 1 106 ? 19.565 -12.363 -30.949 1.00 74.69 106 SER A C 1
ATOM 734 O O . SER A 1 106 ? 19.967 -13.416 -31.442 1.00 74.69 106 SER A O 1
ATOM 736 N N . LEU A 1 107 ? 20.090 -11.841 -29.837 1.00 78.44 107 LEU A N 1
ATOM 737 C CA . LEU A 1 107 ? 21.092 -12.505 -28.997 1.00 78.44 107 LEU A CA 1
ATOM 738 C C . LEU A 1 107 ? 20.422 -13.071 -27.743 1.00 78.44 107 LEU A C 1
ATOM 740 O O . LEU A 1 107 ? 19.771 -12.329 -27.010 1.00 78.44 107 LEU A O 1
ATOM 744 N N . ALA A 1 108 ? 20.599 -14.365 -27.478 1.00 80.94 108 ALA A N 1
ATOM 745 C CA . ALA A 1 108 ? 20.041 -15.026 -26.302 1.00 80.94 108 ALA A CA 1
ATOM 746 C C . ALA A 1 108 ? 21.142 -15.515 -25.354 1.00 80.94 108 ALA A C 1
ATOM 748 O O . ALA A 1 108 ? 22.149 -16.074 -25.787 1.00 80.94 108 ALA A O 1
ATOM 749 N N . ILE A 1 109 ? 20.913 -15.346 -24.055 1.00 80.88 109 ILE A N 1
ATOM 750 C CA . ILE A 1 109 ? 21.757 -15.844 -22.962 1.00 80.88 109 ILE A CA 1
ATOM 751 C C . ILE A 1 109 ? 20.893 -16.606 -21.965 1.00 80.88 109 ILE A C 1
ATOM 753 O O . ILE A 1 109 ? 19.703 -16.319 -21.834 1.00 80.88 109 ILE A O 1
ATOM 757 N N . LYS A 1 110 ? 21.471 -17.595 -21.278 1.00 82.31 110 LYS A N 1
ATOM 758 C CA . LYS A 1 110 ? 20.760 -18.439 -20.306 1.00 82.31 110 LYS A CA 1
ATOM 759 C C . LYS A 1 110 ? 21.646 -18.804 -19.124 1.00 82.31 110 LYS A C 1
ATOM 761 O O . LYS A 1 110 ? 22.860 -18.890 -19.286 1.00 82.31 110 LYS A O 1
ATOM 766 N N . THR A 1 111 ? 21.059 -19.051 -17.958 1.00 77.81 111 THR A N 1
ATOM 767 C CA . THR A 1 111 ? 21.783 -19.634 -16.821 1.00 77.81 111 THR A CA 1
ATOM 768 C C . THR A 1 111 ? 22.274 -21.041 -17.177 1.00 77.81 111 THR A C 1
ATOM 770 O O . THR A 1 111 ? 21.635 -21.760 -17.946 1.00 77.81 111 THR A O 1
ATOM 773 N N . SER A 1 112 ? 23.450 -21.422 -16.672 1.00 71.12 112 SER A N 1
ATOM 774 C CA . SER A 1 112 ? 24.085 -22.714 -16.988 1.00 71.12 112 SER A CA 1
ATOM 775 C C . SER A 1 112 ? 23.442 -23.886 -16.240 1.00 71.12 112 SER A C 1
ATOM 777 O O . SER A 1 112 ? 23.547 -25.031 -16.674 1.00 71.12 112 SER A O 1
ATOM 779 N N . ALA A 1 113 ? 22.742 -23.584 -15.148 1.00 67.38 113 ALA A N 1
ATOM 780 C CA . ALA A 1 113 ? 21.964 -24.510 -14.346 1.00 67.38 113 ALA A CA 1
ATOM 781 C C . ALA A 1 113 ? 20.633 -23.864 -13.933 1.00 67.38 113 ALA A C 1
ATOM 783 O O . ALA A 1 113 ? 20.431 -22.652 -14.089 1.00 67.38 113 ALA A O 1
ATOM 784 N N . ALA A 1 114 ? 19.712 -24.695 -13.447 1.00 67.38 114 ALA A N 1
ATOM 785 C CA . ALA A 1 114 ? 18.514 -24.209 -12.785 1.00 67.38 114 ALA A CA 1
ATOM 786 C C . ALA A 1 114 ? 18.872 -23.640 -11.408 1.00 67.38 114 ALA A C 1
ATOM 788 O O . ALA A 1 114 ? 19.706 -24.210 -10.705 1.00 67.38 114 ALA A O 1
ATOM 789 N N . THR A 1 115 ? 18.219 -22.546 -11.039 1.00 65.19 115 THR A N 1
ATOM 790 C CA . THR A 1 115 ? 18.259 -21.992 -9.685 1.00 65.19 115 THR A CA 1
ATOM 791 C C . THR A 1 115 ? 17.661 -22.993 -8.706 1.00 65.19 115 THR A C 1
ATOM 793 O O . THR A 1 115 ? 16.712 -23.718 -9.036 1.00 65.19 115 THR A O 1
ATOM 796 N N . THR A 1 116 ? 18.235 -23.077 -7.511 1.00 60.91 116 THR A N 1
ATOM 797 C CA . THR A 1 116 ? 17.871 -24.098 -6.517 1.00 60.91 116 THR A CA 1
ATOM 798 C C . THR A 1 116 ? 17.176 -23.509 -5.297 1.00 60.91 116 THR A C 1
ATOM 800 O O . THR A 1 116 ? 16.503 -24.247 -4.577 1.00 60.91 116 THR A O 1
ATOM 803 N N . ALA A 1 117 ? 17.269 -22.192 -5.098 1.00 59.81 117 ALA A N 1
ATOM 804 C CA . ALA A 1 117 ? 16.634 -21.482 -4.001 1.00 59.81 117 ALA A CA 1
ATOM 805 C C . ALA A 1 117 ? 15.552 -20.496 -4.480 1.00 59.81 117 ALA A C 1
ATOM 807 O O . ALA A 1 117 ? 15.610 -19.920 -5.564 1.00 59.81 117 ALA A O 1
ATOM 808 N N . THR A 1 118 ? 14.535 -20.298 -3.638 1.00 54.84 118 THR A N 1
ATOM 809 C CA . THR A 1 118 ? 13.372 -19.424 -3.888 1.00 54.84 118 THR A CA 1
ATOM 810 C C . THR A 1 118 ? 13.655 -17.938 -3.635 1.00 54.84 118 THR A C 1
ATOM 812 O O . THR A 1 118 ? 12.732 -17.132 -3.616 1.00 54.84 118 THR A O 1
ATOM 815 N N . ASN A 1 119 ? 14.906 -17.570 -3.374 1.00 58.97 119 ASN A N 1
ATOM 816 C CA . ASN A 1 119 ? 15.348 -16.209 -3.066 1.00 58.97 119 ASN A CA 1
ATOM 817 C C . ASN A 1 119 ? 16.568 -15.811 -3.911 1.00 58.97 119 ASN A C 1
ATOM 819 O O . ASN A 1 119 ? 17.464 -15.108 -3.438 1.00 58.97 119 ASN A O 1
ATOM 823 N N . GLU A 1 120 ? 16.613 -16.288 -5.153 1.00 68.44 120 GLU A N 1
ATOM 824 C CA . GLU A 1 120 ? 17.687 -15.969 -6.084 1.00 68.44 120 GLU A CA 1
ATOM 825 C C . GLU A 1 120 ? 17.357 -14.734 -6.926 1.00 68.44 120 GLU A C 1
ATOM 827 O O . GLU A 1 120 ? 16.230 -14.514 -7.379 1.00 68.44 120 GLU A O 1
ATOM 832 N N . ILE A 1 121 ? 18.379 -13.918 -7.156 1.00 70.44 121 ILE A N 1
ATOM 833 C CA . ILE A 1 121 ? 18.324 -12.769 -8.051 1.00 70.44 121 ILE A CA 1
ATOM 834 C C . ILE A 1 121 ? 19.061 -13.133 -9.327 1.00 70.44 121 ILE A C 1
ATOM 836 O O . ILE A 1 121 ? 20.216 -13.554 -9.288 1.00 70.44 121 ILE A O 1
ATOM 840 N N . VAL A 1 122 ? 18.405 -12.929 -10.466 1.00 74.94 122 VAL A N 1
ATOM 841 C CA . VAL A 1 122 ? 18.988 -13.129 -11.790 1.00 74.94 122 VAL A CA 1
ATOM 842 C C . VAL A 1 122 ? 19.320 -11.768 -12.384 1.00 74.94 122 VAL A C 1
ATOM 844 O O . VAL A 1 122 ? 18.458 -10.897 -12.511 1.00 74.94 122 VAL A O 1
ATOM 847 N N . LEU A 1 123 ? 20.578 -11.594 -12.776 1.00 76.12 123 LEU A N 1
ATOM 848 C CA . LEU A 1 123 ? 21.070 -10.391 -13.434 1.00 76.12 123 LEU A CA 1
ATOM 849 C C . LEU A 1 123 ? 21.496 -10.719 -14.856 1.00 76.12 123 LEU A C 1
ATOM 851 O O . LEU A 1 123 ? 22.348 -11.582 -15.066 1.00 76.12 123 LEU A O 1
ATOM 855 N N . ALA A 1 124 ? 20.935 -9.993 -15.818 1.00 76.12 124 ALA A N 1
ATOM 856 C CA . ALA A 1 124 ? 21.334 -10.038 -17.215 1.00 76.12 124 ALA A CA 1
ATOM 857 C C . ALA A 1 124 ? 21.908 -8.679 -17.635 1.00 76.12 124 ALA A C 1
ATOM 859 O O . ALA A 1 124 ? 21.360 -7.623 -17.315 1.00 76.12 124 ALA A O 1
ATOM 860 N N . GLY A 1 125 ? 23.025 -8.717 -18.357 1.00 76.50 125 GLY A N 1
ATOM 861 C CA . GLY A 1 125 ? 23.704 -7.545 -18.888 1.00 76.50 125 GLY A CA 1
ATOM 862 C C . GLY A 1 125 ? 23.904 -7.674 -20.388 1.00 76.50 125 GLY A C 1
ATOM 863 O O . GLY A 1 125 ? 24.446 -8.681 -20.848 1.00 76.50 125 GLY A O 1
ATOM 864 N N . PHE A 1 126 ? 23.506 -6.650 -21.142 1.00 75.19 126 PHE A N 1
ATOM 865 C CA . PHE A 1 126 ? 23.783 -6.551 -22.575 1.00 75.19 126 PHE A CA 1
ATOM 866 C C . PHE A 1 126 ? 24.599 -5.295 -22.871 1.00 75.19 126 PHE A C 1
ATOM 868 O O . PHE A 1 126 ? 24.285 -4.205 -22.390 1.00 75.19 126 PHE A O 1
ATOM 875 N N . GLY A 1 127 ? 25.647 -5.470 -23.671 1.00 72.50 127 GLY A N 1
ATOM 876 C CA . GLY A 1 127 ? 26.481 -4.395 -24.196 1.00 72.50 127 GLY A CA 1
ATOM 877 C C . GLY A 1 127 ? 26.450 -4.410 -25.715 1.00 72.50 127 GLY A C 1
ATOM 878 O O . GLY A 1 127 ? 26.372 -5.474 -26.330 1.00 72.50 127 GLY A O 1
ATOM 879 N N . VAL A 1 128 ? 26.525 -3.237 -26.322 1.00 67.12 128 VAL A N 1
ATOM 880 C CA . VAL A 1 128 ? 26.455 -3.053 -27.772 1.00 67.12 128 VAL A CA 1
ATOM 881 C C . VAL A 1 128 ? 27.370 -1.930 -28.237 1.00 67.12 128 VAL A C 1
ATOM 883 O O . VAL A 1 128 ? 27.929 -1.178 -27.439 1.00 67.12 128 VAL A O 1
ATOM 886 N N . SER A 1 129 ? 27.587 -1.887 -29.547 1.00 65.69 129 SER A N 1
ATOM 887 C CA . SER A 1 129 ? 28.320 -0.832 -30.232 1.00 65.69 129 SER A CA 1
ATOM 888 C C . SER A 1 129 ? 27.382 0.231 -30.793 1.00 65.69 129 SER A C 1
ATOM 890 O O . SER A 1 129 ? 26.393 -0.133 -31.442 1.00 65.69 129 SER A O 1
ATOM 892 N N . GLN A 1 130 ? 27.787 1.502 -30.780 1.00 56.72 130 GLN A N 1
ATOM 893 C CA . GLN A 1 130 ? 27.135 2.506 -31.622 1.00 56.72 130 GLN A CA 1
ATOM 894 C C . GLN A 1 130 ? 27.634 2.493 -33.076 1.00 56.72 130 GLN A C 1
ATOM 896 O O . GLN A 1 130 ? 28.835 2.516 -33.350 1.00 56.72 130 GLN A O 1
ATOM 901 N N . GLY A 1 131 ? 26.673 2.535 -34.006 1.00 54.38 131 GLY A N 1
ATOM 902 C CA . GLY A 1 131 ? 26.818 3.143 -35.332 1.00 54.38 131 GLY A CA 1
ATOM 903 C C . GLY A 1 131 ? 26.254 4.573 -35.327 1.00 54.38 131 GLY A C 1
ATOM 904 O O . GLY A 1 131 ? 25.635 4.986 -34.357 1.00 54.38 131 GLY A O 1
ATOM 905 N N . SER A 1 132 ? 26.448 5.330 -36.411 1.00 43.78 132 SER A N 1
ATOM 906 C CA . SER A 1 132 ? 26.137 6.771 -36.591 1.00 43.78 132 SER A CA 1
ATOM 907 C C . SER A 1 132 ? 24.700 7.255 -36.259 1.00 43.78 132 SER A C 1
ATOM 909 O O . SER A 1 132 ? 24.398 8.433 -36.458 1.00 43.78 132 SER A O 1
ATOM 911 N N . THR A 1 133 ? 23.798 6.395 -35.798 1.00 51.06 133 THR A N 1
ATOM 912 C CA . THR A 1 133 ? 22.389 6.699 -35.515 1.00 51.06 133 THR A CA 1
ATOM 913 C C . THR A 1 133 ? 22.019 6.286 -34.094 1.00 51.06 133 THR A C 1
ATOM 915 O O . THR A 1 133 ? 22.401 5.207 -33.647 1.00 51.06 133 THR A O 1
ATOM 918 N N . THR A 1 134 ? 21.228 7.115 -33.409 1.00 52.69 134 THR A N 1
ATOM 919 C CA . THR A 1 134 ? 20.682 6.840 -32.071 1.00 52.69 134 THR A CA 1
ATOM 920 C C . THR A 1 134 ? 19.953 5.495 -32.038 1.00 52.69 134 THR A C 1
ATOM 922 O O . THR A 1 134 ? 18.973 5.312 -32.758 1.00 52.69 134 THR A O 1
ATOM 925 N N . GLN A 1 135 ? 20.413 4.560 -31.201 1.00 55.28 135 GLN A N 1
ATOM 926 C CA . GLN A 1 135 ? 19.746 3.271 -31.002 1.00 55.28 135 GLN A CA 1
ATOM 927 C C . GLN A 1 135 ? 18.704 3.361 -29.881 1.00 55.28 135 GLN A C 1
ATOM 929 O O . GLN A 1 135 ? 18.981 3.854 -28.784 1.00 55.28 135 GLN A O 1
ATOM 934 N N . THR A 1 136 ? 17.498 2.857 -30.144 1.00 56.56 136 THR A N 1
ATOM 935 C CA . THR A 1 136 ? 16.444 2.705 -29.135 1.00 56.56 136 THR A CA 1
ATOM 936 C C . THR A 1 136 ? 16.596 1.347 -28.454 1.00 56.56 136 THR A C 1
ATOM 938 O O . THR A 1 136 ? 16.657 0.320 -29.123 1.00 56.56 136 THR A O 1
ATOM 941 N N . TRP A 1 137 ? 16.656 1.349 -27.123 1.00 56.81 137 TRP A N 1
ATOM 942 C CA . TRP A 1 137 ? 16.902 0.164 -26.299 1.00 56.81 137 TRP A CA 1
ATOM 943 C C . TRP A 1 137 ? 15.765 -0.027 -25.296 1.00 56.81 137 TRP A C 1
ATOM 945 O O . TRP A 1 137 ? 15.332 0.949 -24.686 1.00 56.81 137 TRP A O 1
ATOM 955 N N . GLY A 1 138 ? 15.318 -1.271 -25.115 1.00 59.88 138 GLY A N 1
ATOM 956 C CA . GLY A 1 138 ? 14.345 -1.680 -24.098 1.00 59.88 138 GLY A CA 1
ATOM 957 C C . GLY A 1 138 ? 14.818 -2.944 -23.378 1.00 59.88 138 GLY A C 1
ATOM 958 O O . GLY A 1 138 ? 15.651 -3.676 -23.916 1.00 59.88 138 GLY A O 1
ATOM 959 N N . ALA A 1 139 ? 14.315 -3.184 -22.165 1.00 60.12 139 ALA A N 1
ATOM 960 C CA . ALA A 1 139 ? 14.676 -4.368 -21.389 1.00 60.12 139 ALA A CA 1
ATOM 961 C C . ALA A 1 139 ? 14.206 -5.661 -22.091 1.00 60.12 139 ALA A C 1
ATOM 963 O O . ALA A 1 139 ? 13.111 -5.674 -22.666 1.00 60.12 139 ALA A O 1
ATOM 964 N N . PRO A 1 140 ? 14.988 -6.756 -22.046 1.00 66.25 140 PRO A N 1
ATOM 965 C CA . PRO A 1 140 ? 14.519 -8.071 -22.472 1.00 66.25 140 PRO A CA 1
ATOM 966 C C . PRO A 1 140 ? 13.237 -8.478 -21.737 1.00 66.25 140 PRO A C 1
ATOM 968 O O . PRO A 1 140 ? 13.047 -8.146 -20.568 1.00 66.25 140 PRO A O 1
ATOM 971 N N . THR A 1 141 ? 12.370 -9.246 -22.398 1.00 66.44 141 THR A N 1
ATOM 972 C CA . THR A 1 141 ? 11.129 -9.750 -21.790 1.00 66.44 141 THR A CA 1
ATOM 973 C C . THR A 1 141 ? 11.412 -10.476 -20.471 1.00 66.44 141 THR A C 1
ATOM 975 O O . THR A 1 141 ? 12.225 -11.398 -20.439 1.00 66.44 141 THR A O 1
ATOM 978 N N . GLY A 1 142 ? 10.718 -10.071 -19.403 1.00 63.31 142 GLY A N 1
ATOM 979 C CA . GLY A 1 142 ? 10.875 -10.642 -18.062 1.00 63.31 142 GLY A CA 1
ATOM 980 C C . GLY A 1 142 ? 11.991 -10.018 -17.221 1.00 63.31 142 GLY A C 1
ATOM 981 O O . GLY A 1 142 ? 12.232 -10.492 -16.122 1.00 63.31 142 GLY A O 1
ATOM 982 N N . PHE A 1 143 ? 12.669 -8.972 -17.696 1.00 63.84 143 PHE A N 1
ATOM 983 C CA . PHE A 1 143 ? 13.680 -8.258 -16.919 1.00 63.84 143 PHE A CA 1
ATOM 984 C C . PHE A 1 143 ? 13.371 -6.756 -16.885 1.00 63.84 143 PHE A C 1
ATOM 986 O O . PHE A 1 143 ? 12.886 -6.197 -17.867 1.00 63.84 143 PHE A O 1
ATOM 993 N N . THR A 1 144 ? 13.682 -6.090 -15.773 1.00 62.56 144 THR A N 1
ATOM 994 C CA . THR A 1 144 ? 13.460 -4.644 -15.588 1.00 62.56 144 THR A CA 1
ATOM 995 C C . THR A 1 144 ? 14.765 -3.877 -15.755 1.00 62.56 144 THR A C 1
ATOM 997 O O . THR A 1 144 ? 15.768 -4.271 -15.175 1.00 62.56 144 THR A O 1
ATOM 1000 N N . LEU A 1 145 ? 14.783 -2.784 -16.526 1.00 61.62 145 LEU A N 1
ATOM 1001 C CA . LEU A 1 145 ? 15.978 -1.953 -16.739 1.00 61.62 145 LEU A CA 1
ATOM 1002 C C . LEU A 1 145 ? 16.273 -1.083 -15.505 1.00 61.62 145 LEU A C 1
ATOM 1004 O O . LEU A 1 145 ? 15.443 -0.263 -15.134 1.00 61.62 145 LEU A O 1
ATOM 1008 N N . ILE A 1 146 ? 17.458 -1.224 -14.902 1.00 53.28 146 ILE A N 1
ATOM 1009 C CA . ILE A 1 146 ? 17.828 -0.498 -13.668 1.00 53.28 146 ILE A CA 1
ATOM 1010 C C . ILE A 1 146 ? 18.667 0.752 -13.953 1.00 53.28 146 ILE A C 1
ATOM 1012 O O . ILE A 1 146 ? 18.713 1.648 -13.122 1.00 53.28 146 ILE A O 1
ATOM 1016 N N . ASN A 1 147 ? 19.330 0.845 -15.110 1.00 54.50 147 ASN A N 1
ATOM 1017 C CA . ASN A 1 147 ? 20.064 2.047 -15.510 1.00 54.50 147 ASN A CA 1
ATOM 1018 C C . ASN A 1 147 ? 20.313 2.082 -17.020 1.00 54.50 147 ASN A C 1
ATOM 1020 O O . ASN A 1 147 ? 20.618 1.056 -17.632 1.00 54.50 147 ASN A O 1
ATOM 1024 N N . LYS A 1 148 ? 20.240 3.291 -17.585 1.00 54.22 148 LYS A N 1
ATOM 1025 C CA . LYS A 1 148 ? 20.701 3.636 -18.930 1.00 54.22 148 LYS A CA 1
ATOM 1026 C C . LYS A 1 148 ? 21.450 4.965 -18.851 1.00 54.22 148 LYS A C 1
ATOM 1028 O O . LYS A 1 148 ? 20.843 5.993 -18.570 1.00 54.22 148 LYS A O 1
ATOM 1033 N N . ASP A 1 149 ? 22.761 4.941 -19.073 1.00 49.66 149 ASP A N 1
ATOM 1034 C CA . ASP A 1 149 ? 23.550 6.171 -19.196 1.00 49.66 149 ASP A CA 1
ATOM 1035 C C . ASP A 1 149 ? 23.596 6.610 -20.667 1.00 49.66 149 ASP A C 1
ATOM 1037 O O . ASP A 1 149 ? 24.335 6.048 -21.476 1.00 49.66 149 ASP A O 1
ATOM 1041 N N . ASP A 1 150 ? 22.784 7.614 -21.004 1.00 49.22 150 ASP A N 1
ATOM 1042 C CA . ASP A 1 150 ? 22.755 8.258 -22.325 1.00 49.22 150 ASP A CA 1
ATOM 1043 C C . ASP A 1 150 ? 23.776 9.399 -22.471 1.00 49.22 150 ASP A C 1
ATOM 1045 O O . ASP A 1 150 ? 23.935 9.973 -23.552 1.00 49.22 150 ASP A O 1
ATOM 1049 N N . THR A 1 151 ? 24.461 9.769 -21.386 1.00 42.94 151 THR A N 1
ATOM 1050 C CA . THR A 1 151 ? 25.339 10.945 -21.349 1.00 42.94 151 THR A CA 1
ATOM 1051 C C . THR A 1 151 ? 26.766 10.626 -21.786 1.00 42.94 151 THR A C 1
ATOM 1053 O O . THR A 1 151 ? 27.479 11.508 -22.278 1.00 42.94 151 THR A O 1
ATOM 1056 N N . ASN A 1 152 ? 27.171 9.358 -21.690 1.00 43.56 152 ASN A N 1
ATOM 1057 C CA . ASN A 1 152 ? 28.481 8.899 -22.116 1.00 43.56 152 ASN A CA 1
ATOM 1058 C C . ASN A 1 152 ? 28.467 8.414 -23.580 1.00 43.56 152 ASN A C 1
ATOM 1060 O O . ASN A 1 152 ? 27.927 7.362 -23.918 1.00 43.56 152 ASN A O 1
ATOM 1064 N N . ARG A 1 153 ? 29.119 9.175 -24.469 1.00 46.56 153 ARG A N 1
ATOM 1065 C CA . ARG A 1 153 ? 29.205 8.909 -25.921 1.00 46.56 153 ARG A CA 1
ATOM 1066 C C . ARG A 1 153 ? 30.049 7.676 -26.304 1.00 46.56 153 ARG A C 1
ATOM 1068 O O . ARG A 1 153 ? 30.293 7.473 -27.490 1.00 46.56 153 ARG A O 1
ATOM 1075 N N . SER A 1 154 ? 30.510 6.875 -25.340 1.00 47.12 154 SER A N 1
ATOM 1076 C CA . SER A 1 154 ? 31.391 5.718 -25.552 1.00 47.12 154 SER A CA 1
ATOM 1077 C C . SER A 1 154 ? 30.833 4.366 -25.079 1.00 47.12 154 SER A C 1
ATOM 1079 O O . SER A 1 154 ? 31.606 3.514 -24.645 1.00 47.12 154 SER A O 1
ATOM 1081 N N . ASN A 1 155 ? 29.539 4.100 -25.290 1.00 45.62 155 ASN A N 1
ATOM 1082 C CA . ASN A 1 155 ? 28.945 2.746 -25.380 1.00 45.62 155 ASN A CA 1
ATOM 1083 C C . ASN A 1 155 ? 28.353 2.157 -24.069 1.00 45.62 155 ASN A C 1
ATOM 1085 O O . ASN A 1 155 ? 29.067 1.725 -23.170 1.00 45.62 155 ASN A O 1
ATOM 1089 N N . GLU A 1 156 ? 27.016 2.147 -24.029 1.00 53.38 156 GLU A N 1
ATOM 1090 C CA . GLU A 1 156 ? 26.040 1.074 -23.746 1.00 53.38 156 GLU A CA 1
ATOM 1091 C C . GLU A 1 156 ? 26.361 -0.031 -22.706 1.00 53.38 156 GLU A C 1
ATOM 1093 O O . GLU A 1 156 ? 27.099 -0.988 -22.951 1.00 53.38 156 GLU A O 1
ATOM 1098 N N . SER A 1 157 ? 25.662 0.027 -21.569 1.00 47.25 157 SER A N 1
ATOM 1099 C CA . SER A 1 157 ? 25.472 -1.089 -20.635 1.00 47.25 157 SER A CA 1
ATOM 1100 C C . SER A 1 157 ? 24.032 -1.061 -20.124 1.00 47.25 157 SER A C 1
ATOM 1102 O O . SER A 1 157 ? 23.644 -0.143 -19.411 1.00 47.25 157 SER A O 1
ATOM 1104 N N . ASN A 1 158 ? 23.235 -2.057 -20.517 1.00 51.16 158 ASN A N 1
ATOM 1105 C CA . ASN A 1 158 ? 21.880 -2.243 -20.005 1.00 51.16 158 ASN A CA 1
ATOM 1106 C C . ASN A 1 158 ? 21.931 -3.312 -18.920 1.00 51.16 158 ASN A C 1
ATOM 1108 O O . ASN A 1 158 ? 22.252 -4.469 -19.201 1.00 51.16 158 ASN A O 1
ATOM 1112 N N . LEU A 1 159 ? 21.637 -2.912 -17.687 1.00 51.03 159 LEU A N 1
ATOM 1113 C CA . LEU A 1 159 ? 21.459 -3.832 -16.573 1.00 51.03 159 LEU A CA 1
ATOM 1114 C C . LEU A 1 159 ? 19.979 -4.093 -16.400 1.00 51.03 159 LEU A C 1
ATOM 1116 O O . LEU A 1 159 ? 19.207 -3.148 -16.213 1.00 51.03 159 LEU A O 1
ATOM 1120 N N . SER A 1 160 ? 19.591 -5.362 -16.447 1.00 48.28 160 SER A N 1
ATOM 1121 C CA . SER A 1 160 ? 18.230 -5.739 -16.114 1.00 48.28 160 SER A CA 1
ATOM 1122 C C . SER A 1 160 ? 18.190 -6.841 -15.062 1.00 48.28 160 SER A C 1
ATOM 1124 O O . SER A 1 160 ? 18.922 -7.829 -15.163 1.00 48.28 160 SER A O 1
ATOM 1126 N N . ASN A 1 161 ? 17.368 -6.649 -14.027 1.00 52.56 161 ASN A N 1
ATOM 1127 C CA . ASN A 1 161 ? 17.164 -7.629 -12.961 1.00 52.56 161 ASN A CA 1
ATOM 1128 C C . ASN A 1 161 ? 15.807 -8.316 -13.084 1.00 52.56 161 ASN A C 1
ATOM 1130 O O . ASN A 1 161 ? 14.839 -7.771 -13.614 1.00 52.56 161 ASN A O 1
ATOM 1134 N N . MET A 1 162 ? 15.760 -9.522 -12.533 1.00 48.00 162 MET A N 1
ATOM 1135 C CA . MET A 1 162 ? 14.539 -10.184 -12.117 1.00 48.00 162 MET A CA 1
ATOM 1136 C C . MET A 1 162 ? 14.842 -10.905 -10.798 1.00 48.00 162 MET A C 1
ATOM 1138 O O . MET A 1 162 ? 15.819 -11.650 -10.704 1.00 48.00 162 MET A O 1
ATOM 1142 N N . VAL A 1 163 ? 14.033 -10.663 -9.767 1.00 47.62 163 VAL A N 1
ATOM 1143 C CA . VAL A 1 163 ? 14.014 -11.505 -8.561 1.00 47.62 163 VAL A CA 1
ATOM 1144 C C . VAL A 1 163 ? 13.134 -12.694 -8.888 1.00 47.62 163 VAL A C 1
ATOM 1146 O O . VAL A 1 163 ? 12.013 -12.490 -9.356 1.00 47.62 163 VAL A O 1
ATOM 1149 N N . VAL A 1 164 ? 13.621 -13.916 -8.671 1.00 48.38 164 VAL A N 1
ATOM 1150 C CA . VAL A 1 164 ? 12.796 -15.092 -8.928 1.00 48.38 164 VAL A CA 1
ATOM 1151 C C . VAL A 1 164 ? 12.625 -15.946 -7.691 1.00 48.38 164 VAL A C 1
ATOM 1153 O O . VAL A 1 164 ? 13.580 -16.444 -7.102 1.00 48.38 164 VAL A O 1
ATOM 1156 N N . SER A 1 165 ? 11.361 -16.163 -7.343 1.00 46.31 165 SER A N 1
ATOM 1157 C CA . SER A 1 165 ? 10.911 -17.083 -6.305 1.00 46.31 165 SER A CA 1
ATOM 1158 C C . SER A 1 165 ? 10.466 -18.428 -6.884 1.00 46.31 165 SER A C 1
ATOM 1160 O O . SER A 1 165 ? 9.430 -18.976 -6.516 1.00 46.31 165 SER A O 1
ATOM 1162 N N . ALA A 1 166 ? 11.260 -18.982 -7.806 1.00 48.56 166 ALA A N 1
ATOM 1163 C CA . ALA A 1 166 ? 11.016 -20.289 -8.410 1.00 48.56 166 ALA A CA 1
ATOM 1164 C C . ALA A 1 166 ? 12.324 -20.992 -8.809 1.00 48.56 166 ALA A C 1
ATOM 1166 O O . ALA A 1 166 ? 13.308 -20.357 -9.192 1.00 48.56 166 ALA A O 1
ATOM 1167 N N . THR A 1 167 ? 12.316 -22.324 -8.758 1.00 58.09 167 THR A N 1
ATOM 1168 C CA . THR A 1 167 ? 13.379 -23.173 -9.312 1.00 58.09 167 THR A CA 1
ATOM 1169 C C . THR A 1 167 ? 13.259 -23.219 -10.834 1.00 58.09 167 THR A C 1
ATOM 1171 O O . THR A 1 167 ? 12.205 -23.608 -11.346 1.00 58.09 167 THR A O 1
ATOM 1174 N N . GLY A 1 168 ? 14.308 -22.866 -11.577 1.00 69.38 168 GLY A N 1
ATOM 1175 C CA . GLY A 1 168 ? 14.248 -22.914 -13.040 1.00 69.38 168 GLY A CA 1
ATOM 1176 C C . GLY A 1 168 ? 15.480 -22.372 -13.753 1.00 69.38 168 GLY A C 1
ATOM 1177 O O . GLY A 1 168 ? 16.373 -21.789 -13.149 1.00 69.38 168 GLY A O 1
ATOM 1178 N N . THR A 1 169 ? 15.545 -22.592 -15.067 1.00 75.94 169 THR A N 1
ATOM 1179 C CA . THR A 1 169 ? 16.559 -21.979 -15.935 1.00 75.94 169 THR A CA 1
ATOM 1180 C C . THR A 1 169 ? 16.032 -20.654 -16.459 1.00 75.94 169 THR A C 1
ATOM 1182 O O . THR A 1 169 ? 14.954 -20.610 -17.052 1.00 75.94 169 THR A O 1
ATOM 1185 N N . TYR A 1 170 ? 16.819 -19.593 -16.313 1.00 74.81 170 TYR A N 1
ATOM 1186 C CA . TYR A 1 170 ? 16.444 -18.264 -16.785 1.00 74.81 170 TYR A CA 1
ATOM 1187 C C . TYR A 1 170 ? 17.175 -17.920 -18.064 1.00 74.81 170 TYR A C 1
ATOM 1189 O O . TYR A 1 170 ? 18.339 -18.277 -18.246 1.00 74.81 170 TYR A O 1
ATOM 1197 N N . GLY A 1 171 ? 16.484 -17.226 -18.961 1.00 78.12 171 GLY A N 1
ATOM 1198 C CA . GLY A 1 171 ? 17.053 -16.759 -20.211 1.00 78.12 171 GLY A CA 1
ATOM 1199 C C . GLY A 1 171 ? 16.569 -15.367 -20.555 1.00 78.12 171 GLY A C 1
ATOM 1200 O O . GLY A 1 171 ? 15.406 -15.045 -20.339 1.00 78.12 171 GLY A O 1
ATOM 1201 N N . ALA A 1 172 ? 17.463 -14.571 -21.125 1.00 75.06 172 ALA A N 1
ATOM 1202 C CA . ALA A 1 172 ? 17.148 -13.263 -21.670 1.00 75.06 172 ALA A CA 1
ATOM 1203 C C . ALA A 1 172 ? 17.441 -13.277 -23.169 1.00 75.06 172 ALA A C 1
ATOM 1205 O O . ALA A 1 172 ? 18.457 -13.823 -23.605 1.00 75.06 172 ALA A O 1
ATOM 1206 N N . THR A 1 173 ? 16.544 -12.688 -23.958 1.00 77.38 173 THR A N 1
ATOM 1207 C CA . THR A 1 173 ? 16.724 -12.524 -25.404 1.00 77.38 173 THR A CA 1
ATOM 1208 C C . THR A 1 173 ? 16.631 -11.050 -25.747 1.00 77.38 173 THR A C 1
ATOM 1210 O O . THR A 1 173 ? 15.627 -10.406 -25.459 1.00 77.38 173 THR A O 1
ATOM 1213 N N . GLN A 1 174 ? 17.678 -10.531 -26.374 1.00 74.62 174 GLN A N 1
ATOM 1214 C CA . GLN A 1 174 ? 17.746 -9.161 -26.846 1.00 74.62 174 GLN A CA 1
ATOM 1215 C C . GLN A 1 174 ? 17.545 -9.129 -28.357 1.00 74.62 174 GLN A C 1
ATOM 1217 O O . GLN A 1 174 ? 18.327 -9.725 -29.098 1.00 74.62 174 GLN A O 1
ATOM 1222 N N . THR A 1 175 ? 16.527 -8.407 -28.820 1.00 73.88 175 THR A N 1
ATOM 1223 C CA . THR A 1 175 ? 16.335 -8.120 -30.248 1.00 73.88 175 THR A CA 1
ATOM 1224 C C . THR A 1 175 ? 17.370 -7.100 -30.711 1.00 73.88 175 THR A C 1
ATOM 1226 O O . THR A 1 175 ? 17.621 -6.117 -30.012 1.00 73.88 175 THR A O 1
ATOM 1229 N N . LEU A 1 176 ? 17.971 -7.338 -31.875 1.00 71.00 176 LEU A N 1
ATOM 1230 C CA . LEU A 1 176 ? 19.072 -6.554 -32.423 1.00 71.00 176 LEU A CA 1
ATOM 1231 C C . LEU A 1 176 ? 18.648 -5.823 -33.700 1.00 71.00 176 LEU A C 1
ATOM 1233 O O . LEU A 1 176 ? 18.142 -6.435 -34.644 1.00 71.00 176 LEU A O 1
ATOM 1237 N N . THR A 1 177 ? 18.927 -4.523 -33.747 1.00 63.97 177 THR A N 1
ATOM 1238 C CA . THR A 1 177 ? 19.071 -3.756 -34.991 1.00 63.97 177 THR A CA 1
ATOM 1239 C C . THR A 1 177 ? 20.510 -3.866 -35.505 1.00 63.97 177 THR A C 1
ATOM 1241 O O . THR A 1 177 ? 21.390 -4.245 -34.730 1.00 63.97 177 THR A O 1
ATOM 1244 N N . PRO A 1 178 ? 20.791 -3.543 -36.785 1.00 68.25 178 PRO A N 1
ATOM 1245 C CA . PRO A 1 178 ? 22.158 -3.563 -37.301 1.00 68.25 178 PRO A CA 1
ATOM 1246 C C . PRO A 1 178 ? 23.103 -2.728 -36.422 1.00 68.25 178 PRO A C 1
ATOM 1248 O O . PRO A 1 178 ? 22.998 -1.504 -36.371 1.00 68.25 178 PRO A O 1
ATOM 1251 N N . SER A 1 179 ? 24.023 -3.404 -35.737 1.00 65.56 179 SER A N 1
ATOM 1252 C CA . SER A 1 179 ? 25.073 -2.819 -34.901 1.00 65.56 179 SER A CA 1
ATOM 1253 C C . SER A 1 179 ? 26.425 -3.449 -35.262 1.00 65.56 179 SER A C 1
ATOM 1255 O O . SER A 1 179 ? 26.477 -4.536 -35.843 1.00 65.56 179 SER A O 1
ATOM 1257 N N . ALA A 1 180 ? 27.527 -2.759 -34.965 1.00 63.28 180 ALA A N 1
ATOM 1258 C CA . ALA A 1 180 ? 28.885 -3.247 -35.217 1.00 63.28 180 ALA A CA 1
ATOM 1259 C C . ALA A 1 180 ? 29.365 -4.307 -34.197 1.00 63.28 180 ALA A C 1
ATOM 1261 O O . ALA A 1 180 ? 30.305 -5.038 -34.498 1.00 63.28 180 ALA A O 1
ATOM 1262 N N . TRP A 1 181 ? 28.755 -4.414 -33.006 1.00 71.12 181 TRP A N 1
ATOM 1263 C CA . TRP A 1 181 ? 28.884 -5.547 -32.076 1.00 71.12 181 TRP A CA 1
ATOM 1264 C C . TRP A 1 181 ? 27.797 -5.557 -30.984 1.00 71.12 181 TRP A C 1
ATOM 1266 O O . TRP A 1 181 ? 27.202 -4.534 -30.649 1.00 71.12 181 TRP A O 1
ATOM 1276 N N . THR A 1 182 ? 27.534 -6.734 -30.410 1.00 74.75 182 THR A N 1
ATOM 1277 C CA . THR A 1 182 ? 26.643 -6.982 -29.266 1.00 74.75 182 THR A CA 1
ATOM 1278 C C . THR A 1 182 ? 27.160 -8.152 -28.429 1.00 74.75 182 THR A C 1
ATOM 1280 O O . THR A 1 182 ? 27.615 -9.155 -28.977 1.00 74.75 182 THR A O 1
ATOM 1283 N N . LYS A 1 183 ? 27.093 -8.048 -27.099 1.00 79.44 183 LYS A N 1
ATOM 1284 C CA . LYS A 1 183 ? 27.456 -9.098 -26.139 1.00 79.44 183 LYS A CA 1
ATOM 1285 C C . LYS A 1 183 ? 26.418 -9.195 -25.029 1.00 79.44 183 LYS A C 1
ATOM 1287 O O . LYS A 1 183 ? 25.826 -8.188 -24.652 1.00 79.44 183 LYS A O 1
ATOM 1292 N N . GLY A 1 184 ? 26.232 -10.395 -24.494 1.00 81.06 184 GLY A N 1
ATOM 1293 C CA . GLY A 1 184 ? 25.342 -10.664 -23.370 1.00 81.06 184 GLY A CA 1
ATOM 1294 C C . GLY A 1 184 ? 26.013 -11.548 -22.324 1.00 81.06 184 GLY A C 1
ATOM 1295 O O . GLY A 1 184 ? 26.735 -12.485 -22.678 1.00 81.06 184 GLY A O 1
ATOM 1296 N N . ILE A 1 185 ? 25.744 -11.268 -21.049 1.00 81.69 185 ILE A N 1
ATOM 1297 C CA . ILE A 1 185 ? 26.142 -12.084 -19.894 1.00 81.69 185 ILE A CA 1
ATOM 1298 C C . ILE A 1 185 ? 25.010 -12.179 -18.878 1.00 81.69 185 ILE A C 1
ATOM 1300 O O . ILE A 1 185 ? 24.217 -11.251 -18.737 1.00 81.69 185 ILE A O 1
ATOM 1304 N N . ILE A 1 186 ? 24.932 -13.301 -18.168 1.00 81.44 186 ILE A N 1
ATOM 1305 C CA . ILE A 1 186 ? 23.921 -13.538 -17.135 1.00 81.44 186 ILE A CA 1
ATOM 1306 C C . ILE A 1 186 ? 24.556 -14.233 -15.931 1.00 81.44 186 ILE A C 1
ATOM 1308 O O . ILE A 1 186 ? 25.401 -15.117 -16.091 1.00 81.44 186 ILE A O 1
ATOM 1312 N N . ALA A 1 187 ? 24.168 -13.828 -14.727 1.00 82.75 187 ALA A N 1
ATOM 1313 C CA . ALA A 1 187 ? 24.627 -14.409 -13.470 1.00 82.75 187 ALA A CA 1
ATOM 1314 C C . ALA A 1 187 ? 23.494 -14.425 -12.438 1.00 82.75 187 ALA A C 1
ATOM 1316 O O . ALA A 1 187 ? 22.593 -13.586 -12.496 1.00 82.75 187 ALA A O 1
ATOM 1317 N N . THR A 1 188 ? 23.551 -15.367 -11.500 1.00 79.81 188 THR A N 1
ATOM 1318 C CA . THR A 1 188 ? 22.612 -15.469 -10.381 1.00 79.81 188 THR A CA 1
ATOM 1319 C C . THR A 1 188 ? 23.317 -15.239 -9.054 1.00 79.81 188 THR A C 1
ATOM 1321 O O . THR A 1 188 ? 24.493 -15.568 -8.876 1.00 79.81 188 THR A O 1
ATOM 1324 N N . PHE A 1 189 ? 22.586 -14.654 -8.116 1.00 78.94 189 PHE A N 1
ATOM 1325 C CA . PHE A 1 189 ? 23.040 -14.407 -6.759 1.00 78.94 189 PHE A CA 1
ATOM 1326 C C . PHE A 1 189 ? 22.007 -14.970 -5.793 1.00 78.94 189 PHE A C 1
ATOM 1328 O O . PHE A 1 189 ? 20.820 -14.682 -5.936 1.00 78.94 189 PHE A O 1
ATOM 1335 N N . HIS A 1 190 ? 22.446 -15.733 -4.798 1.00 77.38 190 HIS A N 1
ATOM 1336 C CA . HIS A 1 190 ? 21.581 -16.170 -3.706 1.00 77.38 190 HIS A CA 1
ATOM 1337 C C . HIS A 1 190 ? 21.817 -15.299 -2.473 1.00 77.38 190 HIS A C 1
ATOM 1339 O O . HIS A 1 190 ? 22.901 -14.741 -2.290 1.00 77.38 190 HIS A O 1
ATOM 1345 N N . SER A 1 191 ? 20.823 -15.198 -1.595 1.00 70.00 191 SER A N 1
ATOM 1346 C CA . SER A 1 191 ? 21.057 -14.677 -0.248 1.00 70.00 191 SER A CA 1
ATOM 1347 C C . SER A 1 191 ? 21.615 -15.793 0.625 1.00 70.00 191 SER A C 1
ATOM 1349 O O . SER A 1 191 ? 21.007 -16.861 0.734 1.00 70.00 191 SER A O 1
ATOM 1351 N N . SER A 1 192 ? 22.764 -15.564 1.264 1.00 60.69 192 SER A N 1
ATOM 1352 C CA . SER A 1 192 ? 23.260 -16.498 2.269 1.00 60.69 192 SER A CA 1
ATOM 1353 C C . SER A 1 192 ? 22.341 -16.415 3.489 1.00 60.69 192 SER A C 1
ATOM 1355 O O . SER A 1 192 ? 22.501 -15.527 4.328 1.00 60.69 192 SER A O 1
ATOM 1357 N N . SER A 1 193 ? 21.365 -17.322 3.604 1.00 50.03 193 SER A N 1
ATOM 1358 C CA . SER A 1 193 ? 20.668 -17.512 4.876 1.00 50.03 193 SER A CA 1
ATOM 1359 C C . SER A 1 193 ? 21.730 -17.837 5.919 1.00 50.03 193 SER A C 1
ATOM 1361 O O . SER A 1 193 ? 22.565 -18.714 5.674 1.00 50.03 193 SER A O 1
ATOM 1363 N N . SER A 1 194 ? 21.726 -17.153 7.062 1.00 40.75 194 SER A N 1
ATOM 1364 C CA . SER A 1 194 ? 22.535 -17.574 8.199 1.00 40.75 194 SER A CA 1
ATOM 1365 C C . SER A 1 194 ? 22.291 -19.066 8.422 1.00 40.75 194 SER A C 1
ATOM 1367 O O . SER A 1 194 ? 21.162 -19.497 8.660 1.00 40.75 194 SER A O 1
ATOM 1369 N N . SER A 1 195 ? 23.346 -19.868 8.256 1.00 34.25 195 SER A N 1
ATOM 1370 C CA . SER A 1 195 ? 23.290 -21.301 8.534 1.00 34.25 195 SER A CA 1
ATOM 1371 C C . SER A 1 195 ? 22.655 -21.484 9.913 1.00 34.25 195 SER A C 1
ATOM 1373 O O . SER A 1 195 ? 23.073 -20.784 10.845 1.00 34.25 195 SER A O 1
ATOM 1375 N N . PRO A 1 196 ? 21.674 -22.389 10.086 1.00 35.75 196 PRO A N 1
ATOM 1376 C CA . PRO A 1 196 ? 21.178 -22.690 11.416 1.00 35.75 196 PRO A CA 1
ATOM 1377 C C . PRO A 1 196 ? 22.377 -23.070 12.285 1.00 35.75 196 PRO A C 1
ATOM 1379 O O . PRO A 1 196 ? 23.231 -23.865 11.879 1.00 35.75 196 PRO A O 1
ATOM 1382 N N . SER A 1 197 ? 22.471 -22.439 13.456 1.00 35.19 197 SER A N 1
ATOM 1383 C CA . SER A 1 197 ? 23.437 -22.828 14.480 1.00 35.19 197 SER A CA 1
ATOM 1384 C C . SER A 1 197 ? 23.302 -24.339 14.705 1.00 35.19 197 SER A C 1
ATOM 1386 O O . SER A 1 197 ? 22.164 -24.806 14.850 1.00 35.19 197 SER A O 1
ATOM 1388 N N . PRO A 1 198 ? 24.397 -25.124 14.678 1.00 36.56 198 PRO A N 1
ATOM 1389 C CA . PRO A 1 198 ? 24.306 -26.570 14.797 1.00 36.56 198 PRO A CA 1
ATOM 1390 C C . PRO A 1 198 ? 23.576 -26.919 16.093 1.00 36.56 198 PRO A C 1
ATOM 1392 O O . PRO A 1 198 ? 23.962 -26.491 17.182 1.00 36.56 198 PRO A O 1
ATOM 1395 N N . THR A 1 199 ? 22.493 -27.683 15.963 1.00 43.44 199 THR A N 1
ATOM 1396 C CA . THR A 1 199 ? 21.777 -28.250 17.103 1.00 43.44 199 THR A CA 1
ATOM 1397 C C . THR A 1 199 ? 22.784 -29.026 17.956 1.00 43.44 199 THR A C 1
ATOM 1399 O O . THR A 1 199 ? 23.489 -29.874 17.403 1.00 43.44 199 THR A O 1
ATOM 1402 N N . PRO A 1 200 ? 22.906 -28.756 19.271 1.00 40.41 200 PRO A N 1
ATOM 1403 C CA . PRO A 1 200 ? 23.825 -29.510 20.109 1.00 40.41 200 PRO A CA 1
ATOM 1404 C C . PRO A 1 200 ? 23.445 -30.990 20.046 1.00 40.41 200 PRO A C 1
ATOM 1406 O O . PRO A 1 200 ? 22.304 -31.365 20.319 1.00 40.41 200 PRO A O 1
ATOM 1409 N N . THR A 1 201 ? 24.409 -31.817 19.646 1.00 44.00 201 THR A N 1
ATOM 1410 C CA . THR A 1 201 ? 24.284 -33.273 19.597 1.00 44.00 201 THR A CA 1
ATOM 1411 C C . THR A 1 201 ? 23.782 -33.780 20.951 1.00 44.00 201 THR A C 1
ATOM 1413 O O . THR A 1 201 ? 24.406 -33.465 21.968 1.00 44.00 201 THR A O 1
ATOM 1416 N N . PRO A 1 202 ? 22.682 -34.554 21.013 1.00 46.66 202 PRO A N 1
ATOM 1417 C CA . PRO A 1 202 ? 22.221 -35.113 22.272 1.00 46.66 202 PRO A CA 1
ATOM 1418 C C . PRO A 1 202 ? 23.294 -36.056 22.824 1.00 46.66 202 PRO A C 1
ATOM 1420 O O . PRO A 1 202 ? 23.648 -37.060 22.205 1.00 46.66 202 PRO A O 1
ATOM 1423 N N . THR A 1 203 ? 23.823 -35.712 23.996 1.00 49.19 203 THR A N 1
ATOM 1424 C CA . THR A 1 203 ? 24.693 -36.587 24.782 1.00 49.19 203 THR A CA 1
ATOM 1425 C C . THR A 1 203 ? 23.938 -37.890 25.079 1.00 49.19 203 THR A C 1
ATOM 1427 O O . THR A 1 203 ? 22.805 -37.819 25.566 1.00 49.19 203 THR A O 1
ATOM 1430 N N . PRO A 1 204 ? 24.514 -39.076 24.806 1.00 46.50 204 PRO A N 1
ATOM 1431 C CA . PRO A 1 204 ? 23.835 -40.342 25.044 1.00 46.50 204 PRO A CA 1
ATOM 1432 C C . PRO A 1 204 ? 23.493 -40.492 26.527 1.00 46.50 204 PRO A C 1
ATOM 1434 O O . PRO A 1 204 ? 24.350 -40.362 27.402 1.00 46.50 204 PRO A O 1
ATOM 1437 N N . THR A 1 205 ? 22.219 -40.763 26.798 1.00 48.84 205 THR A N 1
ATOM 1438 C CA . THR A 1 205 ? 21.707 -41.076 28.131 1.00 48.84 205 THR A CA 1
ATOM 1439 C C . THR A 1 205 ? 22.370 -42.363 28.639 1.00 48.84 205 THR A C 1
ATOM 1441 O O . THR A 1 205 ? 22.228 -43.398 27.985 1.00 48.84 205 THR A O 1
ATOM 1444 N N . PRO A 1 206 ? 23.093 -42.350 29.776 1.00 52.03 206 PRO A N 1
ATOM 1445 C CA . PRO A 1 206 ? 23.616 -43.579 30.352 1.00 52.03 206 PRO A CA 1
ATOM 1446 C C . PRO A 1 206 ? 22.475 -44.452 30.891 1.00 52.03 206 PRO A C 1
ATOM 1448 O O . PRO A 1 206 ? 21.542 -43.975 31.538 1.00 52.03 206 PRO A O 1
ATOM 1451 N N . THR A 1 207 ? 22.586 -45.747 30.606 1.00 53.09 207 THR A N 1
ATOM 1452 C CA . THR A 1 207 ? 21.721 -46.843 31.058 1.00 53.09 207 THR A CA 1
ATOM 1453 C C . THR A 1 207 ? 21.488 -46.804 32.578 1.00 53.09 207 THR A C 1
ATOM 1455 O O . THR A 1 207 ? 22.453 -46.625 33.324 1.00 53.09 207 THR A O 1
ATOM 1458 N N . PRO A 1 208 ? 20.249 -47.004 33.072 1.00 45.56 208 PRO A N 1
ATOM 1459 C CA . PRO A 1 208 ? 19.964 -46.951 34.502 1.00 45.56 208 PRO A CA 1
ATOM 1460 C C . PRO A 1 208 ? 20.593 -48.132 35.257 1.00 45.56 208 PRO A C 1
ATOM 1462 O O . PRO A 1 208 ? 20.322 -49.298 34.970 1.00 45.56 208 PRO A O 1
ATOM 1465 N N . THR A 1 209 ? 21.399 -47.807 36.267 1.00 54.44 209 THR A N 1
ATOM 1466 C CA . THR A 1 209 ? 21.859 -48.725 37.322 1.00 54.44 209 THR A CA 1
ATOM 1467 C C . THR A 1 209 ? 20.734 -48.917 38.353 1.00 54.44 209 THR A C 1
ATOM 1469 O O . THR A 1 209 ? 20.069 -47.936 38.694 1.00 54.44 209 THR A O 1
ATOM 1472 N N . PRO A 1 210 ? 20.492 -50.137 38.876 1.00 50.44 210 PRO A N 1
ATOM 1473 C CA . PRO A 1 210 ? 19.407 -50.394 39.820 1.00 50.44 210 PRO A CA 1
ATOM 1474 C C . PRO A 1 210 ? 19.540 -49.581 41.116 1.00 50.44 210 PRO A C 1
ATOM 1476 O O . PRO A 1 210 ? 20.593 -49.528 41.751 1.00 50.44 210 PRO A O 1
ATOM 1479 N N . THR A 1 211 ? 18.423 -48.963 41.492 1.00 50.84 211 THR A N 1
ATOM 1480 C CA . THR A 1 211 ? 18.211 -48.116 42.669 1.00 50.84 211 THR A CA 1
ATOM 1481 C C . THR A 1 211 ? 18.289 -48.912 43.984 1.00 50.84 211 THR A C 1
ATOM 1483 O O . THR A 1 211 ? 17.533 -49.871 44.146 1.00 50.84 211 THR A O 1
ATOM 1486 N N . PRO A 1 212 ? 19.123 -48.510 44.964 1.00 55.69 212 PRO A N 1
ATOM 1487 C CA . PRO A 1 212 ? 18.990 -48.938 46.356 1.00 55.69 212 PRO A CA 1
ATOM 1488 C C . PRO A 1 212 ? 17.834 -48.207 47.057 1.00 55.69 212 PRO A C 1
ATOM 1490 O O . PRO A 1 212 ? 17.536 -47.054 46.752 1.00 55.69 212 PRO A O 1
ATOM 1493 N N . ALA A 1 213 ? 17.197 -48.892 48.009 1.00 54.25 213 ALA A N 1
ATOM 1494 C CA . ALA A 1 213 ? 16.024 -48.439 48.759 1.00 54.25 213 ALA A CA 1
ATOM 1495 C C . ALA A 1 213 ? 16.211 -47.070 49.464 1.00 54.25 213 ALA A C 1
ATOM 1497 O O . ALA A 1 213 ? 17.317 -46.758 49.910 1.00 54.25 213 ALA A O 1
ATOM 1498 N N . PRO A 1 214 ?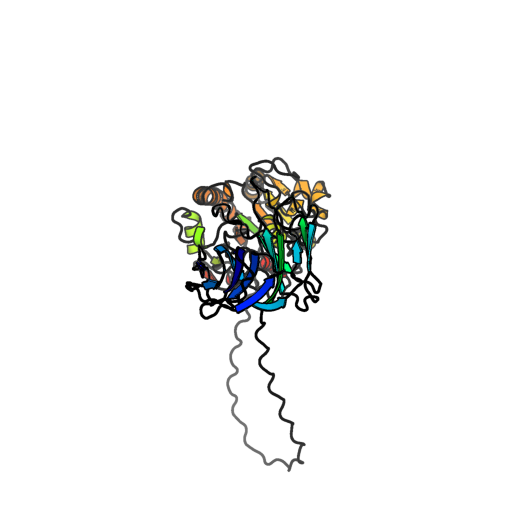 15.140 -46.259 49.598 1.00 48.31 214 PRO A N 1
ATOM 1499 C CA . PRO A 1 214 ? 15.242 -44.879 50.060 1.00 48.31 214 PRO A CA 1
ATOM 1500 C C . PRO A 1 214 ? 15.413 -44.767 51.581 1.00 48.31 214 PRO A C 1
ATOM 1502 O O . PRO A 1 214 ? 14.712 -45.418 52.356 1.00 48.31 214 PRO A O 1
ATOM 1505 N N . THR A 1 215 ? 16.283 -43.846 51.993 1.00 53.47 215 THR A N 1
ATOM 1506 C CA . THR A 1 215 ? 16.352 -43.286 53.353 1.00 53.47 215 THR A CA 1
ATOM 1507 C C . THR A 1 215 ? 15.536 -41.983 53.386 1.00 53.47 215 THR A C 1
ATOM 1509 O O . THR A 1 215 ? 15.664 -41.177 52.460 1.00 53.47 215 THR A O 1
ATOM 1512 N N . PRO A 1 216 ? 14.696 -41.725 54.408 1.00 51.12 216 PRO A N 1
ATOM 1513 C CA . PRO A 1 216 ? 13.854 -40.529 54.450 1.00 51.12 216 PRO A CA 1
ATOM 1514 C C . PRO A 1 216 ? 14.691 -39.248 54.606 1.00 51.12 216 PRO A C 1
ATOM 1516 O O . PRO A 1 216 ? 15.507 -39.138 55.517 1.00 51.12 216 PRO A O 1
ATOM 1519 N N . THR A 1 217 ? 14.462 -38.273 53.721 1.00 47.78 217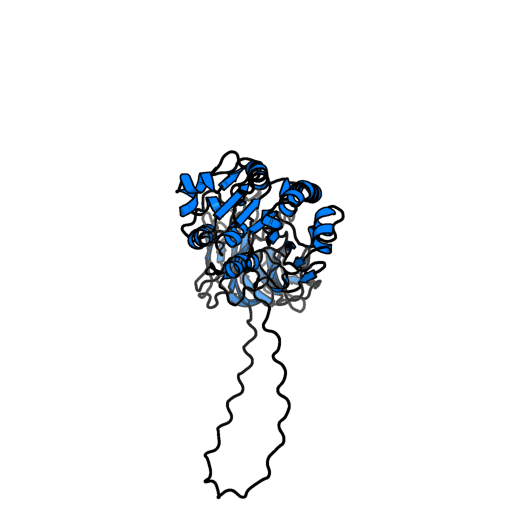 THR A N 1
ATOM 1520 C CA . THR A 1 217 ? 15.062 -36.924 53.748 1.00 47.78 217 THR A CA 1
ATOM 1521 C C . THR A 1 217 ? 13.952 -35.886 53.988 1.00 47.78 217 THR A C 1
ATOM 1523 O O . THR A 1 217 ? 12.859 -36.059 53.443 1.00 47.78 217 THR A O 1
ATOM 1526 N N . PRO A 1 218 ? 14.178 -34.848 54.819 1.00 52.03 218 PRO A N 1
ATOM 1527 C CA . PRO A 1 218 ? 13.138 -33.924 55.276 1.00 52.03 218 PRO A CA 1
ATOM 1528 C C . PRO A 1 218 ? 12.564 -33.018 54.176 1.00 52.03 218 PRO A C 1
ATOM 1530 O O . PRO A 1 218 ? 13.248 -32.616 53.237 1.00 52.03 218 PRO A O 1
ATOM 1533 N N . THR A 1 219 ? 11.286 -32.684 54.353 1.00 46.25 219 THR A N 1
ATOM 1534 C CA . THR A 1 219 ? 10.427 -31.874 53.480 1.00 46.25 219 THR A CA 1
ATOM 1535 C C . THR A 1 219 ? 10.977 -30.458 53.232 1.00 46.25 219 THR A C 1
ATOM 1537 O O . THR A 1 219 ? 11.171 -29.722 54.202 1.00 46.25 219 THR A O 1
ATOM 1540 N N . PRO A 1 220 ? 11.171 -30.019 51.970 1.00 49.72 220 PRO A N 1
ATOM 1541 C CA . PRO A 1 220 ? 11.484 -28.627 51.661 1.00 49.72 220 PRO A CA 1
ATOM 1542 C C . PRO A 1 220 ? 10.234 -27.731 51.690 1.00 49.72 220 PRO A C 1
ATOM 1544 O O . PRO A 1 220 ? 9.164 -28.085 51.195 1.00 49.72 220 PRO A O 1
ATOM 1547 N N . THR A 1 221 ? 10.406 -26.543 52.267 1.00 51.25 221 THR A N 1
ATOM 1548 C CA . THR A 1 221 ? 9.444 -25.432 52.318 1.00 51.25 221 THR A CA 1
ATOM 1549 C C . THR A 1 221 ? 9.107 -24.916 50.905 1.00 51.25 221 THR A C 1
ATOM 1551 O O . THR A 1 221 ? 10.027 -24.756 50.100 1.00 51.25 221 THR A O 1
ATOM 1554 N N . PRO A 1 222 ? 7.832 -24.616 50.578 1.00 47.75 222 PRO A N 1
ATOM 1555 C CA . PRO A 1 222 ? 7.436 -24.181 49.238 1.00 47.75 222 PRO A CA 1
ATOM 1556 C C . PRO A 1 222 ? 8.011 -22.805 48.872 1.00 47.75 222 PRO A C 1
ATOM 1558 O O . PRO A 1 222 ? 7.866 -21.828 49.606 1.00 47.75 222 PRO A O 1
ATOM 1561 N N . THR A 1 223 ? 8.641 -22.732 47.700 1.00 51.22 223 THR A N 1
ATOM 1562 C CA . THR A 1 223 ? 9.037 -21.487 47.027 1.00 51.22 223 THR A CA 1
ATOM 1563 C C . THR A 1 223 ? 7.792 -20.800 46.443 1.00 51.22 223 THR A C 1
ATOM 1565 O O . THR A 1 223 ? 6.964 -21.494 45.847 1.00 51.22 223 THR A O 1
ATOM 1568 N N . PRO A 1 224 ? 7.621 -19.470 46.588 1.00 46.44 224 PRO A N 1
ATOM 1569 C CA . PRO A 1 224 ? 6.467 -18.763 46.040 1.00 46.44 224 PRO A CA 1
ATOM 1570 C C . PRO A 1 224 ? 6.420 -18.887 44.514 1.00 46.44 224 PRO A C 1
ATOM 1572 O O . PRO A 1 224 ? 7.404 -18.635 43.819 1.00 46.44 224 PRO A O 1
ATOM 1575 N N . THR A 1 225 ? 5.254 -19.280 44.006 1.00 41.84 225 THR A N 1
ATOM 1576 C CA . THR A 1 225 ? 4.946 -19.341 42.578 1.00 41.84 225 THR A CA 1
ATOM 1577 C C . THR A 1 225 ? 5.056 -17.934 41.979 1.00 41.84 225 THR A C 1
ATOM 1579 O O . THR A 1 225 ? 4.452 -17.009 42.532 1.00 41.84 225 THR A O 1
ATOM 1582 N N . PRO A 1 226 ? 5.804 -17.724 40.880 1.00 42.53 226 PRO A N 1
ATOM 1583 C CA . PRO A 1 226 ? 5.793 -16.442 40.190 1.00 42.53 226 PRO A CA 1
ATOM 1584 C C . PRO A 1 226 ? 4.362 -16.130 39.743 1.00 42.53 226 PRO A C 1
ATOM 1586 O O . PRO A 1 226 ? 3.675 -16.980 39.175 1.00 42.53 226 PRO A O 1
ATOM 1589 N N . SER A 1 227 ? 3.913 -14.910 40.040 1.00 40.88 227 SER A N 1
ATOM 1590 C CA . SER A 1 227 ? 2.642 -14.374 39.555 1.00 40.88 227 SER A CA 1
ATOM 1591 C C . SER A 1 227 ? 2.581 -14.516 38.029 1.00 40.88 227 SER A C 1
ATOM 1593 O O . SER A 1 227 ? 3.588 -14.224 37.375 1.00 40.88 227 SER A O 1
ATOM 1595 N N . PRO A 1 228 ? 1.444 -14.939 37.444 1.00 35.88 228 PRO A N 1
ATOM 1596 C CA . PRO A 1 228 ? 1.311 -15.034 35.998 1.00 35.88 228 PRO A CA 1
ATOM 1597 C C . PRO A 1 228 ? 1.640 -13.679 35.370 1.00 35.88 228 PRO A C 1
ATOM 1599 O O . PRO A 1 228 ? 1.103 -12.644 35.773 1.00 35.88 228 PRO A O 1
ATOM 1602 N N . THR A 1 229 ? 2.543 -13.690 34.391 1.00 37.44 229 THR A N 1
ATOM 1603 C CA . THR A 1 229 ? 2.706 -12.580 33.454 1.00 37.44 229 THR A CA 1
ATOM 1604 C C . THR A 1 229 ? 1.331 -12.313 32.833 1.00 37.44 229 THR A C 1
ATOM 1606 O O . THR A 1 229 ? 0.693 -13.276 32.397 1.00 37.44 229 THR A O 1
ATOM 1609 N N . PRO A 1 230 ? 0.825 -11.065 32.826 1.00 37.12 230 PRO A N 1
ATOM 1610 C CA . PRO A 1 230 ? -0.457 -10.771 32.207 1.00 37.12 230 PRO A CA 1
ATOM 1611 C C . PRO A 1 230 ? -0.432 -11.272 30.762 1.00 37.12 230 PRO A C 1
ATOM 1613 O O . PRO A 1 230 ? 0.500 -10.983 30.010 1.00 37.12 230 PRO A O 1
ATOM 1616 N N . SER A 1 231 ? -1.442 -12.066 30.402 1.00 37.81 231 SER A N 1
ATOM 1617 C CA . SER A 1 231 ? -1.704 -12.431 29.012 1.00 37.81 231 SER A CA 1
ATOM 1618 C C . SER A 1 231 ? -1.725 -11.144 28.183 1.00 37.81 231 SER A C 1
ATOM 1620 O O . SER A 1 231 ? -2.336 -10.176 28.647 1.00 37.81 231 SER A O 1
ATOM 1622 N N . PRO A 1 232 ? -1.089 -11.093 26.996 1.00 48.41 232 PRO A N 1
ATOM 1623 C CA . PRO A 1 232 ? -1.207 -9.927 26.136 1.00 48.41 232 PRO A CA 1
ATOM 1624 C C . PRO A 1 232 ? -2.692 -9.612 25.960 1.00 48.41 232 PRO A C 1
ATOM 1626 O O . PRO A 1 232 ? -3.476 -10.515 25.649 1.00 48.41 232 PRO A O 1
ATOM 1629 N N . ALA A 1 233 ? -3.076 -8.361 26.231 1.00 55.75 233 ALA A N 1
ATOM 1630 C CA . ALA A 1 233 ? -4.420 -7.883 25.954 1.00 55.75 233 ALA A CA 1
ATOM 1631 C C . ALA A 1 233 ? -4.751 -8.240 24.496 1.00 55.75 233 ALA A C 1
ATOM 1633 O O . ALA A 1 233 ? -3.930 -8.035 23.596 1.00 55.75 233 ALA A O 1
ATOM 1634 N N . GLY A 1 234 ? -5.898 -8.886 24.279 1.00 71.56 234 GLY A N 1
ATOM 1635 C CA . GLY A 1 234 ? -6.345 -9.230 22.932 1.00 71.56 234 GLY A CA 1
ATOM 1636 C C . GLY A 1 234 ? -6.484 -7.965 22.086 1.00 71.56 234 GLY A C 1
ATOM 1637 O O . GLY A 1 234 ? -6.782 -6.899 22.620 1.00 71.56 234 GLY A O 1
ATOM 1638 N N . LEU A 1 235 ? -6.262 -8.078 20.775 1.00 90.88 235 LEU A N 1
ATOM 1639 C CA . LEU A 1 235 ? -6.540 -6.976 19.855 1.00 90.88 235 LEU A CA 1
ATOM 1640 C C . LEU A 1 235 ? -8.018 -6.560 20.011 1.00 90.88 235 LEU A C 1
ATOM 1642 O O . LEU A 1 235 ? -8.870 -7.455 20.070 1.00 90.88 235 LEU A O 1
ATOM 1646 N N . PRO A 1 236 ? -8.348 -5.258 20.097 1.00 92.62 236 PRO A N 1
ATOM 1647 C CA . PRO A 1 236 ? -9.735 -4.851 20.249 1.00 92.62 236 PRO A CA 1
ATOM 1648 C C . PRO A 1 236 ? -10.591 -5.291 19.060 1.00 92.62 236 PRO A C 1
ATOM 1650 O O . PRO A 1 236 ? -10.152 -5.240 17.914 1.00 92.62 236 PRO A O 1
ATOM 1653 N N . ASN A 1 237 ? -11.840 -5.674 19.328 1.00 95.06 237 ASN A N 1
ATOM 1654 C CA . ASN A 1 237 ? -12.835 -5.874 18.278 1.00 95.06 237 ASN A CA 1
ATOM 1655 C C . ASN A 1 237 ? -13.391 -4.507 17.867 1.00 95.06 237 ASN A C 1
ATOM 1657 O O . ASN A 1 237 ? -14.305 -3.987 18.513 1.00 95.06 237 ASN A O 1
ATOM 1661 N N . PHE A 1 238 ? -12.800 -3.905 16.836 1.00 97.62 238 PHE A N 1
ATOM 1662 C CA . PHE A 1 238 ? -13.200 -2.580 16.373 1.00 97.62 238 PHE A CA 1
ATOM 1663 C C . PHE A 1 238 ? -14.649 -2.587 15.890 1.00 97.62 238 PHE A C 1
ATOM 1665 O O . PHE A 1 238 ? -15.074 -3.485 15.160 1.00 97.62 238 PHE A O 1
ATOM 1672 N N . SER A 1 239 ? -15.418 -1.560 16.245 1.00 97.69 239 SER A N 1
ATOM 1673 C CA . SER A 1 239 ? -16.763 -1.413 15.679 1.00 97.69 239 SER A CA 1
ATOM 1674 C C . SER A 1 239 ? -16.700 -1.048 14.195 1.00 97.69 239 SER A C 1
ATOM 1676 O O . SER A 1 239 ? -17.495 -1.555 13.400 1.00 97.69 239 SER A O 1
ATOM 1678 N N . HIS A 1 240 ? -15.730 -0.198 13.843 1.00 98.75 240 HIS A N 1
ATOM 1679 C CA . HIS A 1 240 ? -15.467 0.288 12.496 1.00 98.75 240 HIS A CA 1
ATOM 1680 C C . HIS A 1 240 ? -13.958 0.409 12.266 1.00 98.75 240 HIS A C 1
ATOM 1682 O O . HIS A 1 240 ? -13.225 0.793 13.177 1.00 98.75 240 HIS A O 1
ATOM 1688 N N . VAL A 1 241 ? -13.494 0.138 11.052 1.00 98.88 241 VAL A N 1
ATOM 1689 C CA . VAL A 1 241 ? -12.116 0.383 10.630 1.00 98.88 241 VAL A CA 1
ATOM 1690 C C . VAL A 1 241 ? -12.124 1.258 9.386 1.00 98.88 241 VAL A C 1
ATOM 1692 O O . VAL A 1 241 ? -12.737 0.910 8.382 1.00 98.88 241 VAL A O 1
ATOM 1695 N N . PHE A 1 242 ? -11.426 2.383 9.468 1.00 98.94 242 PHE A N 1
ATOM 1696 C CA . PHE A 1 242 ? -11.178 3.313 8.379 1.00 98.94 242 PHE A CA 1
ATOM 1697 C C . PHE A 1 242 ? -9.727 3.157 7.925 1.00 98.94 242 PHE A C 1
ATOM 1699 O O . PHE A 1 242 ? -8.818 3.164 8.756 1.00 98.94 242 PHE A O 1
ATOM 1706 N N . VAL A 1 243 ? -9.504 3.049 6.621 1.00 98.94 243 VAL A N 1
ATOM 1707 C CA . VAL A 1 243 ? -8.173 3.008 6.011 1.00 98.94 243 VAL A CA 1
ATOM 1708 C C . VAL A 1 243 ? -8.112 4.096 4.953 1.00 98.94 243 VAL A C 1
ATOM 1710 O O . VAL A 1 243 ? -8.902 4.079 4.015 1.00 98.94 243 VAL A O 1
ATOM 1713 N N . ILE A 1 244 ? -7.192 5.043 5.122 1.00 98.94 244 ILE A N 1
ATOM 1714 C CA . ILE A 1 244 ? -6.831 6.022 4.099 1.00 98.94 244 ILE A CA 1
ATOM 1715 C C . ILE A 1 244 ? -5.471 5.612 3.541 1.00 98.94 244 ILE A C 1
ATOM 1717 O O . ILE A 1 244 ? -4.509 5.503 4.308 1.00 98.94 244 ILE A O 1
ATOM 1721 N N . VAL A 1 245 ? -5.401 5.387 2.231 1.00 98.88 245 VAL A N 1
ATOM 1722 C CA . VAL A 1 245 ? -4.146 5.090 1.529 1.00 98.88 245 VAL A CA 1
ATOM 1723 C C . VAL A 1 245 ? -3.740 6.310 0.712 1.00 98.88 245 VAL A C 1
ATOM 1725 O O . VAL A 1 245 ? -4.509 6.782 -0.122 1.00 98.88 245 VAL A O 1
ATOM 1728 N N . MET A 1 246 ? -2.565 6.836 1.035 1.00 98.69 246 MET A N 1
ATOM 1729 C CA . MET A 1 246 ? -1.878 7.931 0.354 1.00 98.69 246 MET A CA 1
ATOM 1730 C C . MET A 1 246 ? -0.791 7.353 -0.570 1.00 98.69 246 MET A C 1
ATOM 1732 O O . MET A 1 246 ? -0.499 6.161 -0.498 1.00 98.69 246 MET A O 1
ATOM 1736 N N . GLU A 1 247 ? -0.154 8.184 -1.392 1.00 94.19 247 GLU A N 1
ATOM 1737 C CA . GLU A 1 247 ? 0.756 7.734 -2.451 1.00 94.19 247 GLU A CA 1
ATOM 1738 C C . GLU A 1 247 ? 2.211 8.162 -2.254 1.00 94.19 247 GLU A C 1
ATOM 1740 O O . GLU A 1 247 ? 2.486 9.302 -1.874 1.00 94.19 247 GLU A O 1
ATOM 1745 N N . ASN A 1 248 ? 3.140 7.260 -2.582 1.00 82.25 248 ASN A N 1
ATOM 1746 C CA . ASN A 1 248 ? 4.514 7.567 -3.014 1.00 82.25 248 ASN A CA 1
ATOM 1747 C C . ASN A 1 248 ? 5.354 8.453 -2.061 1.00 82.25 248 ASN A C 1
ATOM 1749 O O . ASN A 1 248 ? 6.091 9.348 -2.492 1.00 82.25 248 ASN A O 1
ATOM 1753 N N . GLN A 1 249 ? 5.291 8.212 -0.749 1.00 89.00 249 GLN A N 1
ATOM 1754 C CA . GLN A 1 249 ? 6.132 8.927 0.222 1.00 89.00 249 GLN A CA 1
ATOM 1755 C C . GLN A 1 249 ? 6.822 7.972 1.195 1.00 89.00 249 GLN A C 1
ATOM 1757 O O . GLN A 1 249 ? 6.195 7.125 1.835 1.00 89.00 249 GLN A O 1
ATOM 1762 N N . GLU A 1 250 ? 8.130 8.157 1.386 1.00 89.81 250 GLU A N 1
ATOM 1763 C CA . GLU A 1 250 ? 8.818 7.562 2.528 1.00 89.81 250 GLU A CA 1
ATOM 1764 C C . GLU A 1 250 ? 8.357 8.243 3.821 1.00 89.81 250 GLU A C 1
ATOM 1766 O O . GLU A 1 250 ? 8.007 9.425 3.863 1.00 89.81 250 GLU A O 1
ATOM 1771 N N . ILE A 1 251 ? 8.467 7.536 4.943 1.00 94.12 251 ILE A N 1
ATOM 1772 C CA . ILE A 1 251 ? 8.212 8.114 6.264 1.00 94.12 251 ILE A CA 1
ATOM 1773 C C . ILE A 1 251 ? 9.047 9.377 6.510 1.00 94.12 251 ILE A C 1
ATOM 1775 O O . ILE A 1 251 ? 8.582 10.292 7.184 1.00 94.12 251 ILE A O 1
ATOM 1779 N N . THR A 1 252 ? 10.260 9.449 5.954 1.00 92.56 252 THR A N 1
ATOM 1780 C CA . THR A 1 252 ? 11.150 10.614 6.068 1.00 92.56 252 THR A CA 1
ATOM 1781 C C . THR A 1 252 ? 10.721 11.797 5.212 1.00 92.56 252 THR A C 1
ATOM 1783 O O . THR A 1 252 ? 11.144 12.916 5.492 1.00 92.56 252 THR A O 1
ATOM 1786 N N . ASP A 1 253 ? 9.887 11.565 4.200 1.00 89.88 253 ASP A N 1
ATOM 1787 C CA . ASP A 1 253 ? 9.324 12.631 3.377 1.00 89.88 253 ASP A CA 1
ATOM 1788 C C . ASP A 1 253 ? 8.179 13.328 4.132 1.00 89.88 253 ASP A C 1
ATOM 1790 O O . ASP A 1 253 ? 7.996 14.536 4.003 1.00 89.88 253 ASP A O 1
ATOM 1794 N N . VAL A 1 254 ? 7.455 12.600 4.991 1.00 94.44 254 VAL A N 1
ATOM 1795 C CA . VAL A 1 254 ? 6.267 13.094 5.712 1.00 94.44 254 VAL A CA 1
ATOM 1796 C C . VAL A 1 254 ? 6.574 13.503 7.159 1.00 94.44 254 VAL A C 1
ATOM 1798 O O . VAL A 1 254 ? 6.290 14.629 7.585 1.00 94.44 254 VAL A O 1
ATOM 1801 N N . ILE A 1 255 ? 7.140 12.591 7.950 1.00 96.81 255 ILE A N 1
ATOM 1802 C CA . ILE A 1 255 ? 7.339 12.777 9.389 1.00 96.81 255 ILE A CA 1
ATOM 1803 C C . ILE A 1 255 ? 8.579 13.643 9.636 1.00 96.81 255 ILE A C 1
ATOM 1805 O O . ILE A 1 255 ? 9.679 13.348 9.182 1.00 96.81 255 ILE A O 1
ATOM 1809 N N . GLY A 1 256 ? 8.394 14.729 10.382 1.00 93.94 256 GLY A N 1
ATOM 1810 C CA . GLY A 1 256 ? 9.365 15.803 10.585 1.00 93.94 256 GLY A CA 1
ATOM 1811 C C . GLY A 1 256 ? 9.328 16.890 9.506 1.00 93.94 256 GLY A C 1
ATOM 1812 O O . GLY A 1 256 ? 9.962 17.930 9.685 1.00 93.94 256 GLY A O 1
ATOM 1813 N N . ASN A 1 257 ? 8.578 16.699 8.416 1.00 92.44 257 ASN A N 1
ATOM 1814 C CA . ASN A 1 257 ? 8.515 17.673 7.332 1.00 92.44 257 ASN A CA 1
ATOM 1815 C C . ASN A 1 257 ? 7.616 18.876 7.699 1.00 92.44 257 ASN A C 1
ATOM 1817 O O . ASN A 1 257 ? 6.419 18.696 7.941 1.00 92.44 257 ASN A O 1
ATOM 1821 N N . PRO A 1 258 ? 8.130 20.124 7.690 1.00 92.81 258 PRO A N 1
ATOM 1822 C CA . PRO A 1 258 ? 7.324 21.316 7.974 1.00 92.81 258 PRO A CA 1
ATOM 1823 C C . PRO A 1 258 ? 6.188 21.559 6.967 1.00 92.81 258 PRO A C 1
ATOM 1825 O O . PRO A 1 258 ? 5.269 22.317 7.270 1.00 92.81 258 PRO A O 1
ATOM 1828 N N . ALA A 1 259 ? 6.231 20.925 5.791 1.00 91.25 259 ALA A N 1
ATOM 1829 C CA . ALA A 1 259 ? 5.165 20.942 4.794 1.00 91.25 259 ALA A CA 1
ATOM 1830 C C . ALA A 1 259 ? 3.955 20.060 5.166 1.00 91.25 259 ALA A C 1
ATOM 1832 O O . ALA A 1 259 ? 2.915 20.201 4.526 1.00 91.25 259 ALA A O 1
ATOM 1833 N N . ALA A 1 260 ? 4.084 19.196 6.185 1.00 97.56 260 ALA A N 1
ATOM 1834 C CA . ALA A 1 260 ? 3.060 18.260 6.660 1.00 97.56 260 ALA A CA 1
ATOM 1835 C C . ALA A 1 260 ? 2.662 18.495 8.139 1.00 97.56 260 ALA A C 1
ATOM 1837 O O . ALA A 1 260 ? 2.778 17.587 8.974 1.00 97.56 260 ALA A O 1
ATOM 1838 N N . PRO A 1 261 ? 2.289 19.721 8.553 1.00 98.00 261 PRO A N 1
ATOM 1839 C CA . PRO A 1 261 ? 2.064 20.024 9.964 1.00 98.00 261 PRO A CA 1
ATOM 1840 C C . PRO A 1 261 ? 0.891 19.247 10.578 1.00 98.00 261 PRO A C 1
ATOM 1842 O O . PRO A 1 261 ? 0.940 18.938 11.770 1.00 98.00 261 PRO A O 1
ATOM 1845 N N . TYR A 1 262 ? -0.157 18.927 9.812 1.00 98.81 262 TYR A N 1
ATOM 1846 C CA . TYR A 1 262 ? -1.292 18.170 10.334 1.00 98.81 262 TYR A CA 1
ATOM 1847 C C . TYR A 1 262 ? -0.916 16.710 10.600 1.00 98.81 262 TYR A C 1
ATOM 1849 O O . TYR A 1 262 ? -1.123 16.222 11.712 1.00 98.81 262 TYR A O 1
ATOM 1857 N N . LEU A 1 263 ? -0.284 16.047 9.633 1.00 98.75 263 LEU A N 1
ATOM 1858 C CA . LEU A 1 263 ? 0.225 14.681 9.757 1.00 98.75 263 LEU A CA 1
ATOM 1859 C C . LEU A 1 263 ? 1.232 14.544 10.903 1.00 98.75 263 LEU A C 1
ATOM 1861 O O . LEU A 1 263 ? 1.125 13.616 11.703 1.00 98.75 263 LEU A O 1
ATOM 1865 N N . ASN A 1 264 ? 2.149 15.502 11.059 1.00 98.56 264 ASN A N 1
ATOM 1866 C CA . ASN A 1 264 ? 3.071 15.532 12.199 1.00 98.56 264 ASN A CA 1
ATOM 1867 C C . ASN A 1 264 ? 2.351 15.704 13.547 1.00 98.56 264 ASN A C 1
ATOM 1869 O O . ASN A 1 264 ? 2.724 15.084 14.548 1.00 98.56 264 ASN A O 1
ATOM 1873 N N . GLY A 1 265 ? 1.285 16.508 13.584 1.00 98.62 265 GLY A N 1
ATOM 1874 C CA . GLY A 1 265 ? 0.420 16.635 14.757 1.00 98.62 265 GLY A CA 1
ATOM 1875 C C . GLY A 1 265 ? -0.296 15.325 15.101 1.00 98.62 265 GLY A C 1
ATOM 1876 O O . GLY A 1 265 ? -0.326 14.923 16.267 1.00 98.62 265 GLY A O 1
ATOM 1877 N N . LEU A 1 266 ? -0.821 14.623 14.092 1.00 98.56 266 LEU A N 1
ATOM 1878 C CA . LEU A 1 266 ? -1.446 13.315 14.278 1.00 98.56 266 LEU A CA 1
ATOM 1879 C C . LEU A 1 266 ? -0.436 12.276 14.775 1.00 98.56 266 LEU A C 1
ATOM 1881 O O . LEU A 1 266 ? -0.714 11.600 15.763 1.00 98.56 266 LEU A O 1
ATOM 1885 N N . ALA A 1 267 ? 0.736 12.187 14.147 1.00 98.06 267 ALA A N 1
ATOM 1886 C CA . ALA A 1 267 ? 1.780 11.231 14.499 1.00 98.06 267 ALA A CA 1
ATOM 1887 C C . ALA A 1 267 ? 2.340 11.446 15.915 1.00 98.06 267 ALA A C 1
ATOM 1889 O O . ALA A 1 267 ? 2.624 10.482 16.618 1.00 98.06 267 ALA A O 1
ATOM 1890 N N . SER A 1 268 ? 2.470 12.702 16.358 1.00 97.31 268 SER A N 1
ATOM 1891 C CA . SER A 1 268 ? 2.936 13.021 17.716 1.00 97.31 268 SER A CA 1
ATOM 1892 C C . SER A 1 268 ? 1.885 12.762 18.796 1.00 97.31 268 SER A C 1
ATOM 1894 O O . SER A 1 268 ? 2.249 12.377 19.903 1.00 97.31 268 SER A O 1
ATOM 1896 N N . SER A 1 269 ? 0.596 12.938 18.484 1.00 97.50 269 SER A N 1
ATOM 1897 C CA . SER A 1 269 ? -0.494 12.798 19.465 1.00 97.50 269 SER A CA 1
ATOM 1898 C C . SER A 1 269 ? -1.067 11.379 19.553 1.00 97.50 269 SER A C 1
ATOM 1900 O O . SER A 1 269 ? -1.724 11.041 20.537 1.00 97.50 269 SER A O 1
ATOM 1902 N N . ASN A 1 270 ? -0.838 10.536 18.545 1.00 98.00 270 ASN A N 1
ATOM 1903 C CA . ASN A 1 270 ? -1.424 9.196 18.433 1.00 98.00 270 ASN A CA 1
ATOM 1904 C C . ASN A 1 270 ? -0.328 8.126 18.352 1.00 98.00 270 ASN A C 1
ATOM 1906 O O . ASN A 1 270 ? 0.753 8.318 18.914 1.00 98.00 270 ASN A O 1
ATOM 1910 N N . ALA A 1 271 ? -0.614 6.989 17.719 1.00 98.25 271 ALA A N 1
ATOM 1911 C CA . ALA A 1 271 ? 0.369 5.948 17.493 1.00 98.25 271 ALA A CA 1
ATOM 1912 C C . ALA A 1 271 ? 0.958 6.054 16.075 1.00 98.25 271 ALA A C 1
ATOM 1914 O O . ALA A 1 271 ? 0.224 6.221 15.102 1.00 98.25 271 ALA A O 1
ATOM 1915 N N . LEU A 1 272 ? 2.281 5.951 15.953 1.00 98.62 272 LEU A N 1
ATOM 1916 C CA . LEU A 1 272 ? 3.012 5.974 14.683 1.00 98.62 272 LEU A CA 1
ATOM 1917 C C . LEU A 1 272 ? 3.842 4.698 14.528 1.00 98.62 272 LEU A C 1
ATOM 1919 O O . LEU A 1 272 ? 4.654 4.369 15.393 1.00 98.62 272 LEU A O 1
ATOM 1923 N N . GLY A 1 273 ? 3.688 4.021 13.396 1.00 97.62 273 GLY A N 1
ATOM 1924 C CA . GLY A 1 273 ? 4.588 2.965 12.959 1.00 97.62 273 GLY A CA 1
ATOM 1925 C C . GLY A 1 273 ? 5.792 3.572 12.260 1.00 97.62 273 GLY A C 1
ATOM 1926 O O . GLY A 1 273 ? 5.652 4.190 11.207 1.00 97.62 273 GLY A O 1
ATOM 1927 N N . THR A 1 274 ? 6.977 3.421 12.853 1.00 94.31 274 THR A N 1
ATOM 1928 C CA . THR A 1 274 ? 8.223 3.984 12.298 1.00 94.31 274 THR A CA 1
ATOM 1929 C C . THR A 1 274 ? 8.954 3.024 11.362 1.00 94.31 274 THR A C 1
ATOM 1931 O O . THR A 1 274 ? 9.916 3.420 10.707 1.00 94.31 274 THR A O 1
ATOM 1934 N N . GLN A 1 275 ? 8.509 1.765 11.312 1.00 95.50 275 GLN A N 1
ATOM 1935 C CA . GLN A 1 275 ? 9.141 0.651 10.605 1.00 95.50 275 GLN A CA 1
ATOM 1936 C C . GLN A 1 275 ? 8.093 -0.173 9.829 1.00 95.50 275 GLN A C 1
ATOM 1938 O O . GLN A 1 275 ? 8.126 -1.404 9.852 1.00 95.50 275 GLN A O 1
ATOM 1943 N N . VAL A 1 276 ? 7.169 0.515 9.145 1.00 96.94 276 VAL A N 1
ATOM 1944 C CA . VAL A 1 276 ? 6.196 -0.101 8.228 1.00 96.94 276 VAL A CA 1
ATOM 1945 C C . VAL A 1 276 ? 6.733 -0.049 6.802 1.00 96.94 276 VAL A C 1
ATOM 1947 O O . VAL A 1 276 ? 7.225 0.986 6.359 1.00 96.94 276 VAL A O 1
ATOM 1950 N N . TYR A 1 277 ? 6.666 -1.172 6.094 1.00 95.25 277 TYR A N 1
ATOM 1951 C CA . TYR A 1 277 ? 7.223 -1.315 4.754 1.00 95.25 277 TYR A CA 1
ATOM 1952 C C . TYR A 1 277 ? 6.144 -1.666 3.731 1.00 95.25 277 TYR A C 1
ATOM 1954 O O . TYR A 1 277 ? 5.376 -2.617 3.909 1.00 95.25 277 TYR A O 1
ATOM 1962 N N . ALA A 1 278 ? 6.122 -0.908 2.642 1.00 93.06 278 ALA A N 1
ATOM 1963 C CA . ALA A 1 278 ? 5.319 -1.213 1.473 1.00 93.06 278 ALA A CA 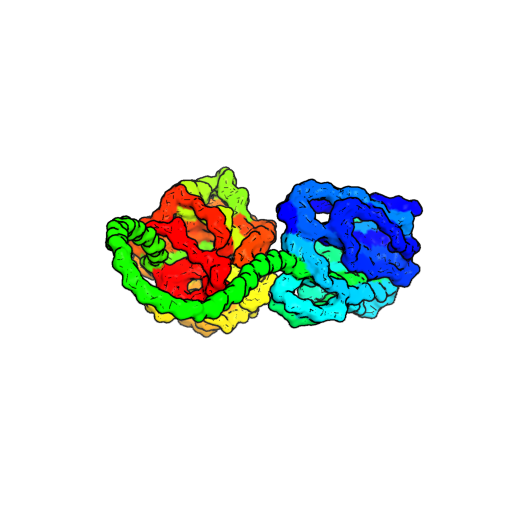1
ATOM 1964 C C . ALA A 1 278 ? 5.791 -2.504 0.803 1.00 93.06 278 ALA A C 1
ATOM 1966 O O . ALA A 1 278 ? 6.956 -2.901 0.917 1.00 93.06 278 ALA A O 1
ATOM 1967 N N . VAL A 1 279 ? 4.880 -3.197 0.128 1.00 87.25 279 VAL A N 1
ATOM 1968 C CA . VAL A 1 279 ? 5.144 -4.546 -0.378 1.00 87.25 279 VAL A CA 1
ATOM 1969 C C . VAL A 1 279 ? 6.079 -4.498 -1.571 1.00 87.25 279 VAL A C 1
ATOM 1971 O O . VAL A 1 279 ? 7.060 -5.237 -1.601 1.00 87.25 279 VAL A O 1
ATOM 1974 N N . THR A 1 280 ? 5.826 -3.633 -2.545 1.00 82.50 280 THR A N 1
ATOM 1975 C CA . THR A 1 280 ? 6.624 -3.590 -3.770 1.00 82.50 280 THR A CA 1
ATOM 1976 C C . THR A 1 280 ? 6.474 -2.258 -4.499 1.00 82.50 280 THR A C 1
ATOM 1978 O O . THR A 1 280 ? 5.964 -1.310 -3.921 1.00 82.50 280 THR A O 1
ATOM 1981 N N . HIS A 1 281 ? 6.971 -2.221 -5.732 1.00 74.19 281 HIS A N 1
ATOM 1982 C CA . HIS A 1 281 ? 6.785 -1.169 -6.724 1.00 74.19 281 HIS A CA 1
ATOM 1983 C C . HIS A 1 281 ? 6.197 -1.791 -7.998 1.00 74.19 281 HIS A C 1
ATOM 1985 O O . HIS A 1 281 ? 6.643 -2.889 -8.365 1.00 74.19 281 HIS A O 1
ATOM 1991 N N . PRO A 1 282 ? 5.268 -1.141 -8.727 1.00 86.31 282 PRO A N 1
ATOM 1992 C CA . PRO A 1 282 ? 4.646 0.175 -8.476 1.00 86.31 282 PRO A CA 1
ATOM 1993 C C . PRO A 1 282 ? 3.390 0.093 -7.572 1.00 86.31 282 PRO A C 1
ATOM 1995 O O . PRO A 1 282 ? 3.121 -0.970 -7.002 1.00 86.31 282 PRO A O 1
ATOM 1998 N N . SER A 1 283 ? 2.597 1.175 -7.507 1.00 86.38 283 SER A N 1
ATOM 1999 C CA . SER A 1 283 ? 1.442 1.364 -6.618 1.00 86.38 283 SER A CA 1
ATOM 2000 C C . SER A 1 283 ? 0.435 0.208 -6.581 1.00 86.38 283 SER A C 1
ATOM 2002 O O . SER A 1 283 ? 0.183 -0.363 -5.518 1.00 86.38 283 SER A O 1
ATOM 2004 N N . LEU A 1 284 ? -0.168 -0.178 -7.718 1.00 95.19 284 LEU A N 1
ATOM 2005 C CA . LEU A 1 284 ? -1.303 -1.122 -7.765 1.00 95.19 284 LEU A CA 1
ATOM 2006 C C . LEU A 1 284 ? -1.071 -2.425 -6.965 1.00 95.19 284 LEU A C 1
ATOM 2008 O O . LEU A 1 284 ? -1.943 -2.817 -6.181 1.00 95.19 284 LEU A O 1
ATOM 2012 N N . PRO A 1 285 ? 0.067 -3.126 -7.124 1.00 93.38 285 PRO A N 1
ATOM 2013 C CA . PRO A 1 285 ? 0.416 -4.270 -6.287 1.00 93.38 285 PRO A CA 1
ATOM 2014 C C . PRO A 1 285 ? 0.242 -4.059 -4.772 1.00 93.38 285 PRO A C 1
ATOM 2016 O O . PRO A 1 285 ? -0.208 -4.979 -4.087 1.00 93.38 285 PRO A O 1
ATOM 2019 N N . ASN A 1 286 ? 0.552 -2.873 -4.241 1.00 97.38 286 ASN A N 1
ATOM 2020 C CA . ASN A 1 286 ? 0.416 -2.551 -2.818 1.00 97.38 286 ASN A CA 1
ATOM 2021 C C . ASN A 1 286 ? -1.055 -2.419 -2.391 1.00 97.38 286 ASN A C 1
ATOM 2023 O O . ASN A 1 286 ? -1.448 -2.915 -1.331 1.00 97.38 286 ASN A O 1
ATOM 2027 N N . TYR A 1 287 ? -1.902 -1.844 -3.247 1.00 98.75 287 TYR A N 1
ATOM 2028 C CA . TYR A 1 287 ? -3.352 -1.806 -3.034 1.00 98.75 287 TYR A CA 1
ATOM 2029 C C . TYR A 1 287 ? -3.961 -3.210 -3.008 1.00 98.75 287 TYR A C 1
ATOM 2031 O O . TYR A 1 287 ? -4.787 -3.520 -2.148 1.00 98.75 287 TYR A O 1
ATOM 2039 N N . LEU A 1 288 ? -3.533 -4.086 -3.922 1.00 98.56 288 LEU A N 1
ATOM 2040 C CA . LEU A 1 288 ? -3.961 -5.487 -3.947 1.00 98.56 288 LEU A CA 1
ATOM 2041 C C . LEU A 1 288 ? -3.474 -6.252 -2.715 1.00 98.56 288 LEU A C 1
ATOM 2043 O O . LEU A 1 288 ? -4.228 -7.043 -2.146 1.00 98.56 288 LEU A O 1
ATOM 2047 N N . ALA A 1 289 ? -2.256 -5.968 -2.253 1.00 97.31 289 ALA A N 1
ATOM 2048 C CA . ALA A 1 289 ? -1.722 -6.537 -1.027 1.00 97.31 289 ALA A CA 1
ATOM 2049 C C . ALA A 1 289 ? -2.566 -6.166 0.203 1.00 97.31 289 ALA A C 1
ATOM 2051 O O . ALA A 1 289 ? -2.872 -7.039 1.017 1.00 97.31 289 ALA A O 1
ATOM 2052 N N . LEU A 1 290 ? -3.000 -4.907 0.311 1.00 98.62 290 LEU A N 1
ATOM 2053 C CA . LEU A 1 290 ? -3.895 -4.447 1.377 1.00 98.62 290 LEU A CA 1
ATOM 2054 C C . LEU A 1 290 ? -5.307 -5.038 1.275 1.00 98.62 290 LEU A C 1
ATOM 2056 O O . LEU A 1 290 ? -5.919 -5.319 2.302 1.00 98.62 290 LEU A O 1
ATOM 2060 N N . ALA A 1 291 ? -5.834 -5.223 0.063 1.00 98.69 291 ALA A N 1
ATOM 2061 C CA . ALA A 1 291 ? -7.206 -5.687 -0.148 1.00 98.69 291 ALA A CA 1
ATOM 2062 C C . ALA A 1 291 ? -7.359 -7.218 -0.163 1.00 98.69 291 ALA A C 1
ATOM 2064 O O . ALA A 1 291 ? -8.440 -7.726 0.129 1.00 98.69 291 ALA A O 1
ATOM 2065 N N . GLY A 1 292 ? -6.310 -7.959 -0.527 1.00 96.94 292 GLY A N 1
ATOM 2066 C CA . GLY A 1 292 ? -6.376 -9.404 -0.768 1.00 96.94 292 GLY A CA 1
ATOM 2067 C C . GLY A 1 292 ? -5.196 -10.213 -0.236 1.00 96.94 292 GLY A C 1
ATOM 2068 O O . GLY A 1 292 ? -5.133 -11.415 -0.484 1.00 96.94 292 GLY A O 1
ATOM 2069 N N . GLY A 1 293 ? -4.245 -9.591 0.466 1.00 96.44 293 GLY A N 1
ATOM 2070 C CA . GLY A 1 293 ? -3.107 -10.296 1.062 1.00 96.44 293 GLY A CA 1
ATOM 2071 C C . GLY A 1 293 ? -2.100 -10.837 0.047 1.00 96.44 293 GLY A C 1
ATOM 2072 O O . GLY A 1 293 ? -1.288 -11.690 0.392 1.00 96.44 293 GLY A O 1
ATOM 2073 N N . SER A 1 294 ? -2.140 -10.376 -1.204 1.00 95.50 294 SER A N 1
ATOM 2074 C CA . SER A 1 294 ? -1.185 -10.743 -2.249 1.00 95.50 294 SER A CA 1
ATOM 2075 C C . SER A 1 294 ? -1.142 -9.674 -3.337 1.00 95.50 294 SER A C 1
ATOM 2077 O O . SER A 1 294 ? -2.146 -9.025 -3.617 1.00 95.50 294 SER A O 1
ATOM 2079 N N . THR A 1 295 ? -0.009 -9.555 -4.025 1.00 88.81 295 THR A N 1
ATOM 2080 C CA . THR A 1 295 ? 0.067 -8.824 -5.300 1.00 88.81 295 THR A CA 1
ATOM 2081 C C . THR A 1 295 ? -0.543 -9.619 -6.460 1.00 88.81 295 THR A C 1
ATOM 2083 O O . THR A 1 295 ? -0.690 -9.097 -7.560 1.00 88.81 295 THR A O 1
ATOM 2086 N N . PHE A 1 296 ? -0.855 -10.905 -6.249 1.00 88.06 296 PHE A N 1
ATOM 2087 C CA . PHE A 1 296 ? -1.337 -11.850 -7.264 1.00 88.06 296 PHE A CA 1
ATOM 2088 C C . PHE A 1 296 ? -0.407 -11.989 -8.481 1.00 88.06 296 PHE A C 1
ATOM 2090 O O . PHE A 1 296 ? -0.844 -12.352 -9.572 1.00 88.06 296 PHE A O 1
ATOM 2097 N N . GLY A 1 297 ? 0.887 -11.702 -8.296 1.00 79.31 297 GLY A N 1
ATOM 2098 C CA . GLY A 1 297 ? 1.879 -11.701 -9.373 1.00 79.31 297 GLY A CA 1
ATOM 2099 C C . GLY A 1 297 ? 1.761 -10.507 -10.325 1.00 79.31 297 GLY A C 1
ATOM 2100 O O . GLY A 1 297 ? 2.434 -10.490 -11.352 1.00 79.31 297 GLY A O 1
ATOM 2101 N N . ILE A 1 298 ? 0.924 -9.517 -10.006 1.00 75.56 298 ILE A N 1
ATOM 2102 C CA . ILE A 1 298 ? 0.850 -8.255 -10.740 1.00 75.56 298 ILE A CA 1
ATOM 2103 C C . ILE A 1 298 ? 2.055 -7.404 -10.336 1.00 75.56 298 ILE A C 1
ATOM 2105 O O . ILE A 1 298 ? 2.354 -7.256 -9.154 1.00 75.56 298 ILE A O 1
ATOM 2109 N N . THR A 1 299 ? 2.762 -6.871 -11.334 1.00 80.81 299 THR A N 1
ATOM 2110 C CA . THR A 1 299 ? 4.021 -6.119 -11.163 1.00 80.81 299 THR A CA 1
ATOM 2111 C C . THR A 1 299 ? 4.000 -4.774 -11.895 1.00 80.81 299 THR A C 1
ATOM 2113 O O . THR A 1 299 ? 5.045 -4.234 -12.249 1.00 80.81 299 THR A O 1
ATOM 2116 N N . SER A 1 300 ? 2.814 -4.273 -12.236 1.00 67.75 300 SER A N 1
ATOM 2117 C CA . SER A 1 300 ? 2.632 -3.050 -13.020 1.00 67.75 300 SER A CA 1
ATOM 2118 C C . SER A 1 300 ? 1.302 -2.392 -12.689 1.00 67.75 300 SER A C 1
ATOM 2120 O O . SER A 1 300 ? 0.350 -3.102 -12.371 1.00 67.75 300 SER A O 1
ATOM 2122 N N . ASP A 1 301 ? 1.196 -1.087 -12.918 1.00 84.12 301 ASP A N 1
ATOM 2123 C CA . ASP A 1 301 ? -0.056 -0.327 -12.857 1.00 84.12 301 ASP A CA 1
ATOM 2124 C C . ASP A 1 301 ? -0.927 -0.576 -14.100 1.00 84.12 301 ASP A C 1
ATOM 2126 O O . ASP A 1 301 ? -1.032 0.236 -15.018 1.00 84.12 301 ASP A O 1
ATOM 2130 N N . CYS A 1 302 ? -1.526 -1.759 -14.167 1.00 78.50 302 CYS A N 1
ATOM 2131 C CA . CYS A 1 302 ? -2.404 -2.168 -15.258 1.00 78.50 302 CYS A CA 1
ATOM 2132 C C . CYS A 1 302 ? -3.868 -1.860 -14.944 1.00 78.50 302 CYS A C 1
ATOM 2134 O O . CYS A 1 302 ? -4.294 -1.940 -13.802 1.00 78.50 302 CYS A O 1
ATOM 2136 N N . THR A 1 303 ? -4.686 -1.595 -15.963 1.00 89.75 303 THR A N 1
ATOM 2137 C CA . THR A 1 303 ? -6.144 -1.403 -15.804 1.00 89.75 303 THR A CA 1
ATOM 2138 C C . THR A 1 303 ? -6.962 -2.660 -16.120 1.00 89.75 303 THR A C 1
ATOM 2140 O O . THR A 1 303 ? -8.162 -2.710 -15.850 1.00 89.75 303 THR A O 1
ATOM 2143 N N . THR A 1 304 ? -6.324 -3.697 -16.674 1.00 87.12 304 THR A N 1
ATOM 2144 C CA . THR A 1 304 ? -6.981 -4.902 -17.220 1.00 87.12 304 THR A CA 1
ATOM 2145 C C . THR A 1 304 ? -6.602 -6.206 -16.512 1.00 87.12 304 THR A C 1
ATOM 2147 O O . THR A 1 304 ? -7.112 -7.271 -16.862 1.00 87.12 304 THR A O 1
ATOM 2150 N N . CYS A 1 305 ? -5.717 -6.149 -15.519 1.00 86.81 305 CYS A N 1
ATOM 2151 C CA . CYS A 1 305 ? -5.186 -7.305 -14.795 1.00 86.81 305 CYS A CA 1
ATOM 2152 C C . CYS A 1 305 ? -6.109 -7.745 -13.651 1.00 86.81 305 CYS A C 1
ATOM 2154 O O . CYS A 1 305 ? -5.747 -7.724 -12.480 1.00 86.81 305 CYS A O 1
ATOM 2156 N N . TYR A 1 306 ? -7.335 -8.126 -13.999 1.00 93.50 306 TYR A N 1
ATOM 2157 C CA . TYR A 1 306 ? -8.317 -8.590 -13.024 1.00 93.50 306 TYR A CA 1
ATOM 2158 C C . TYR A 1 306 ? -7.927 -9.939 -12.412 1.00 93.50 306 TYR A C 1
ATOM 2160 O O . TYR A 1 306 ? -7.374 -10.810 -13.087 1.00 93.50 306 TYR A O 1
ATOM 2168 N N . VAL A 1 307 ? -8.293 -10.138 -11.150 1.00 87.25 307 VAL A N 1
ATOM 2169 C CA . VAL A 1 307 ? -7.982 -11.331 -10.363 1.00 87.25 307 VAL A CA 1
ATOM 2170 C C . VAL A 1 307 ? -9.256 -12.071 -9.959 1.00 87.25 307 VAL A C 1
ATOM 2172 O O . VAL A 1 307 ? -10.295 -11.478 -9.667 1.00 87.25 307 VAL A O 1
ATOM 2175 N N . SER A 1 308 ? -9.177 -13.400 -9.944 1.00 93.50 308 SER A N 1
ATOM 2176 C CA . SER A 1 308 ? -10.203 -14.286 -9.381 1.00 93.50 308 SER A CA 1
ATOM 2177 C C . SER A 1 308 ? -9.676 -14.867 -8.076 1.00 93.50 308 SER A C 1
ATOM 2179 O O . SER A 1 308 ? -9.166 -15.986 -8.054 1.00 93.50 308 SER A O 1
ATOM 2181 N N . ALA A 1 309 ? -9.760 -14.085 -7.006 1.00 90.75 309 ALA A N 1
ATOM 2182 C CA . ALA A 1 309 ? -9.267 -14.452 -5.688 1.00 90.75 309 ALA A CA 1
ATOM 2183 C C . ALA A 1 309 ? -10.205 -13.918 -4.605 1.00 90.75 309 ALA A C 1
ATOM 2185 O O . ALA A 1 309 ? -10.904 -12.933 -4.830 1.00 90.75 309 ALA A O 1
ATOM 2186 N N . GLN A 1 310 ? -10.190 -14.568 -3.442 1.00 93.69 310 GLN A N 1
ATOM 2187 C CA . GLN A 1 310 ? -10.873 -14.049 -2.264 1.00 93.69 310 GLN A CA 1
ATOM 2188 C C . GLN A 1 310 ? -10.211 -12.744 -1.813 1.00 93.69 310 GLN A C 1
ATOM 2190 O O . GLN A 1 310 ? -8.984 -12.622 -1.846 1.00 93.69 310 GLN A O 1
ATOM 2195 N N . ASN A 1 311 ? -11.026 -11.800 -1.366 1.00 98.44 311 ASN A N 1
ATOM 2196 C CA . ASN A 1 311 ? -10.590 -10.497 -0.877 1.00 98.44 311 ASN A CA 1
ATOM 2197 C C . ASN A 1 311 ? -11.166 -10.199 0.517 1.00 98.44 311 ASN A C 1
ATOM 2199 O O . ASN A 1 311 ? -11.998 -10.938 1.048 1.00 98.44 311 ASN A O 1
ATOM 2203 N N . LEU A 1 312 ? -10.708 -9.108 1.129 1.00 98.75 312 LEU A N 1
ATOM 2204 C CA . LEU A 1 312 ? -11.136 -8.698 2.463 1.00 98.75 312 LEU A CA 1
ATOM 2205 C C . LEU A 1 312 ? -12.645 -8.400 2.518 1.00 98.75 312 LEU A C 1
ATOM 2207 O O . LEU A 1 312 ? -13.289 -8.715 3.518 1.00 98.75 312 LEU A O 1
ATOM 2211 N N . ALA A 1 313 ? -13.235 -7.856 1.449 1.00 98.75 313 ALA A N 1
ATOM 2212 C CA . ALA A 1 313 ? -14.673 -7.593 1.391 1.00 98.75 313 ALA A CA 1
ATOM 2213 C C . ALA A 1 313 ? -15.500 -8.885 1.502 1.00 98.75 313 ALA A C 1
ATOM 2215 O O . ALA A 1 313 ? -16.459 -8.920 2.274 1.00 98.75 313 ALA A O 1
ATOM 2216 N N . ASP A 1 314 ? -15.079 -9.973 0.847 1.00 98.31 314 ASP A N 1
ATOM 2217 C CA . ASP A 1 314 ? -15.717 -11.290 0.997 1.00 98.31 314 ASP A CA 1
ATOM 2218 C C . ASP A 1 314 ? -15.734 -11.755 2.455 1.00 98.31 314 ASP A C 1
ATOM 2220 O O . ASP A 1 314 ? -16.722 -12.310 2.939 1.00 98.31 314 ASP A O 1
ATOM 2224 N N . GLN A 1 315 ? -14.626 -11.551 3.170 1.00 98.44 315 GLN A N 1
ATOM 2225 C CA . GLN A 1 315 ? -14.504 -11.981 4.559 1.00 98.44 315 GLN A CA 1
ATOM 2226 C C . GLN A 1 315 ? -15.360 -11.135 5.498 1.00 98.44 315 GLN A C 1
ATOM 2228 O O . GLN A 1 315 ? -15.996 -11.676 6.401 1.00 98.44 315 GLN A O 1
ATOM 2233 N N . ILE A 1 316 ? -15.395 -9.821 5.276 1.00 98.62 316 ILE A N 1
ATOM 2234 C CA . ILE A 1 316 ? -16.223 -8.887 6.041 1.00 98.62 316 ILE A CA 1
ATOM 2235 C C . ILE A 1 316 ? -17.700 -9.266 5.902 1.00 98.62 316 ILE A C 1
ATOM 2237 O O . ILE A 1 316 ? -18.391 -9.419 6.911 1.00 98.62 316 ILE A O 1
ATOM 2241 N N . GLU A 1 317 ? -18.165 -9.481 4.671 1.00 98.44 317 GLU A N 1
ATOM 2242 C CA . GLU A 1 317 ? -19.543 -9.888 4.385 1.00 98.44 317 GLU A CA 1
ATOM 2243 C C . GLU A 1 317 ? -19.863 -11.260 4.994 1.00 98.44 317 GLU A C 1
ATOM 2245 O O . GLU A 1 317 ? -20.891 -11.422 5.656 1.00 98.44 317 GLU A O 1
ATOM 2250 N N . ALA A 1 318 ? -18.963 -12.241 4.849 1.00 97.62 318 ALA A N 1
ATOM 2251 C CA . ALA A 1 318 ? -19.115 -13.561 5.464 1.00 97.62 318 ALA A CA 1
AT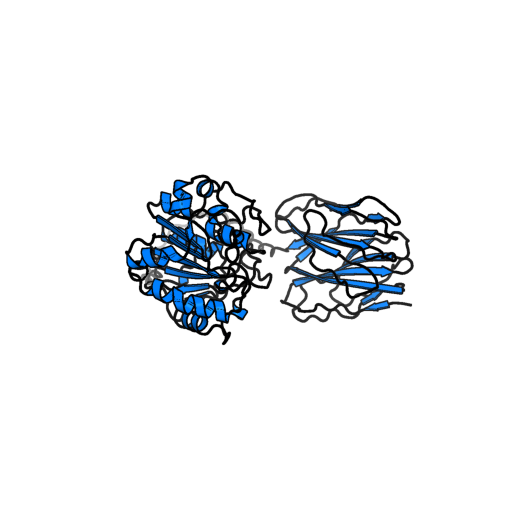OM 2252 C C . ALA A 1 318 ? -19.154 -13.497 7.004 1.00 97.62 318 ALA A C 1
ATOM 2254 O O . ALA A 1 318 ? -19.819 -14.313 7.644 1.00 97.62 318 ALA A O 1
ATOM 2255 N N . GLY A 1 319 ? -18.481 -12.508 7.599 1.00 95.88 319 GLY A N 1
ATOM 2256 C CA . GLY A 1 319 ? -18.522 -12.186 9.025 1.00 95.88 319 GLY A CA 1
ATOM 2257 C C . GLY A 1 319 ? -19.758 -11.390 9.467 1.00 95.88 319 GLY A C 1
ATOM 2258 O O . GLY A 1 319 ? -19.846 -11.016 10.638 1.00 95.88 319 GLY A O 1
ATOM 2259 N N . GLY A 1 320 ? -20.705 -11.110 8.563 1.00 96.94 320 GLY A N 1
ATOM 2260 C CA . GLY A 1 320 ? -21.928 -10.353 8.846 1.00 96.94 320 GLY A CA 1
ATOM 2261 C C . GLY A 1 320 ? -21.710 -8.850 9.034 1.00 96.94 320 GLY A C 1
ATOM 2262 O O . GLY A 1 320 ? -22.551 -8.180 9.636 1.00 96.94 320 GLY A O 1
ATOM 2263 N N . LYS A 1 321 ? -20.579 -8.323 8.561 1.00 98.31 321 LYS A N 1
ATOM 2264 C CA . LYS A 1 321 ? -20.232 -6.899 8.581 1.00 98.31 321 LYS A CA 1
ATOM 2265 C C . LYS A 1 321 ? -20.409 -6.297 7.189 1.00 98.31 321 LYS A C 1
ATOM 2267 O O . LYS A 1 321 ? -20.531 -7.011 6.198 1.00 98.31 321 LYS A O 1
ATOM 2272 N N . THR A 1 322 ? -20.423 -4.972 7.115 1.00 98.75 322 THR A N 1
ATOM 2273 C CA . THR A 1 322 ? -20.518 -4.231 5.850 1.00 98.75 322 THR A CA 1
ATOM 2274 C C . THR A 1 322 ? -19.199 -3.553 5.503 1.00 98.75 322 THR A C 1
ATOM 2276 O O . THR A 1 322 ? -18.404 -3.227 6.390 1.00 98.75 322 THR A O 1
ATOM 2279 N N . TRP A 1 323 ? -18.972 -3.303 4.216 1.00 98.88 323 TRP A N 1
ATOM 2280 C CA . TRP A 1 323 ? -17.814 -2.565 3.720 1.00 98.88 323 TRP A CA 1
ATOM 2281 C C . TRP A 1 323 ? -18.234 -1.543 2.665 1.00 98.88 323 TRP A C 1
ATOM 2283 O O . TRP A 1 323 ? -19.311 -1.656 2.091 1.00 98.88 323 TRP A O 1
ATOM 2293 N N . LYS A 1 324 ? -17.391 -0.537 2.429 1.00 98.88 324 LYS A N 1
ATOM 2294 C CA . LYS A 1 324 ? -17.478 0.345 1.261 1.00 98.88 324 LYS A CA 1
ATOM 2295 C C . LYS A 1 324 ? -16.125 0.997 1.002 1.00 98.88 324 LYS A C 1
ATOM 2297 O O . LYS A 1 324 ? -15.389 1.316 1.940 1.00 98.88 324 LYS A O 1
ATOM 2302 N N . ALA A 1 325 ? -15.826 1.233 -0.266 1.00 98.94 325 ALA A N 1
ATOM 2303 C CA . ALA A 1 325 ? -14.712 2.031 -0.737 1.00 98.94 325 ALA A CA 1
ATOM 2304 C C . ALA A 1 325 ? -15.204 3.377 -1.276 1.00 98.94 325 ALA A C 1
ATOM 2306 O O . ALA A 1 325 ? -16.121 3.436 -2.096 1.00 98.94 325 ALA A O 1
ATOM 2307 N N . TYR A 1 326 ? -14.558 4.451 -0.832 1.00 98.94 326 TYR A N 1
ATOM 2308 C CA . TYR A 1 326 ? -14.845 5.837 -1.177 1.00 98.94 326 TYR A CA 1
ATOM 2309 C C . TYR A 1 326 ? -13.640 6.431 -1.915 1.00 98.94 326 TYR A C 1
ATOM 2311 O O . TYR A 1 326 ? -12.601 6.689 -1.308 1.00 98.94 326 TYR A O 1
ATOM 2319 N N . LEU A 1 327 ? -13.774 6.626 -3.226 1.00 98.88 327 LEU A N 1
ATOM 2320 C CA . LEU A 1 327 ? -12.666 6.987 -4.113 1.00 98.88 327 LEU A CA 1
ATOM 2321 C C . LEU A 1 327 ? -12.861 8.412 -4.641 1.00 98.88 327 LEU A C 1
ATOM 2323 O O . LEU A 1 327 ? -13.892 8.722 -5.250 1.00 98.88 327 LEU A O 1
ATOM 2327 N N . GLU A 1 328 ? -11.916 9.310 -4.382 1.00 98.69 328 GLU A N 1
ATOM 2328 C CA . GLU A 1 328 ? -12.015 10.697 -4.843 1.00 98.69 328 GLU A CA 1
ATOM 2329 C C . GLU A 1 328 ? -11.773 10.793 -6.356 1.00 98.69 328 GLU A C 1
ATOM 2331 O O . GLU A 1 328 ? -11.070 9.983 -6.952 1.00 98.69 328 GLU A O 1
ATOM 2336 N N . GLY A 1 329 ? -12.467 11.725 -7.014 1.00 97.50 329 GLY A N 1
ATOM 2337 C CA . GLY A 1 329 ? -12.451 11.864 -8.474 1.00 97.50 329 GLY A CA 1
ATOM 2338 C C . GLY A 1 329 ? -13.201 10.765 -9.245 1.00 97.50 329 GLY A C 1
ATOM 2339 O O . GLY A 1 329 ? -13.408 10.920 -10.447 1.00 97.50 329 GLY A O 1
ATOM 2340 N N . MET A 1 330 ? -13.638 9.678 -8.592 1.00 98.44 330 MET A N 1
ATOM 2341 C CA . MET A 1 330 ? -14.336 8.570 -9.253 1.00 98.44 330 MET A CA 1
ATOM 2342 C C . MET A 1 330 ? -15.652 9.061 -9.894 1.00 98.44 330 MET A C 1
ATOM 2344 O O . MET A 1 330 ? -16.517 9.574 -9.176 1.00 98.44 330 MET A O 1
ATOM 2348 N N . PRO A 1 331 ? -15.857 8.898 -11.218 1.00 97.88 331 PRO A N 1
ATOM 2349 C CA . PRO A 1 331 ? -16.986 9.524 -11.920 1.00 97.88 331 PRO A CA 1
ATOM 2350 C C . PRO A 1 331 ? -18.371 9.019 -11.502 1.00 97.88 331 PRO A C 1
ATOM 2352 O O . PRO A 1 331 ? -19.349 9.767 -11.495 1.00 97.88 331 PRO A O 1
ATOM 2355 N N . SER A 1 332 ? -18.473 7.730 -11.193 1.00 98.19 332 SER A N 1
ATOM 2356 C CA . SER A 1 332 ? -19.725 7.046 -10.872 1.00 98.19 332 SER A CA 1
ATOM 2357 C C . SER A 1 332 ? -19.434 5.765 -10.096 1.00 98.19 332 SER A C 1
ATOM 2359 O O . SER A 1 332 ? -18.343 5.223 -10.261 1.00 98.19 332 SER A O 1
ATOM 2361 N N . PRO A 1 333 ? -20.385 5.228 -9.312 1.00 98.62 333 PRO A N 1
ATOM 2362 C CA . PRO A 1 333 ? -20.203 3.935 -8.658 1.00 98.62 333 PRO A CA 1
ATOM 2363 C C . PRO A 1 333 ? -19.800 2.832 -9.640 1.00 98.62 333 PRO A C 1
ATOM 2365 O O . PRO A 1 333 ? -20.284 2.802 -10.773 1.00 98.62 333 PRO A O 1
ATOM 2368 N N . CYS A 1 334 ? -18.916 1.934 -9.205 1.00 97.94 334 CYS A N 1
ATOM 2369 C CA . CYS A 1 334 ? -18.368 0.842 -10.015 1.00 97.94 334 CYS A CA 1
ATOM 2370 C C . CYS A 1 334 ? -17.704 1.261 -11.351 1.00 97.94 334 CYS A C 1
ATOM 2372 O O . CYS A 1 334 ? -17.660 0.486 -12.306 1.00 97.94 334 CYS A O 1
ATOM 2374 N N . PHE A 1 335 ? -17.208 2.494 -11.465 1.00 98.12 335 PHE A N 1
ATOM 2375 C CA . PHE A 1 335 ? -16.435 2.923 -12.629 1.00 98.12 335 PHE A CA 1
ATOM 2376 C C . PHE A 1 335 ? -15.186 2.046 -12.830 1.00 98.12 335 PHE A C 1
ATOM 2378 O O . PHE A 1 335 ? -14.432 1.798 -11.890 1.00 98.12 335 PHE A O 1
ATOM 2385 N N . VAL A 1 336 ? -14.987 1.588 -14.070 1.00 97.25 336 VAL A N 1
ATOM 2386 C CA . VAL A 1 336 ? -13.839 0.787 -14.514 1.00 97.25 336 VAL A CA 1
ATOM 2387 C C . VAL A 1 336 ? -13.060 1.608 -15.536 1.00 97.25 336 VAL A C 1
ATOM 2389 O O . VAL A 1 336 ? -13.623 2.043 -16.541 1.00 97.25 336 VAL A O 1
ATOM 2392 N N . GLY A 1 337 ? -11.767 1.777 -15.297 1.00 91.75 337 GLY A N 1
ATOM 2393 C CA . GLY A 1 337 ? -10.841 2.571 -16.094 1.00 91.75 337 GLY A CA 1
ATOM 2394 C C . GLY A 1 337 ? -10.322 3.790 -15.341 1.00 91.75 337 GLY A C 1
ATOM 2395 O O . GLY A 1 337 ? -10.633 4.005 -14.172 1.00 91.75 337 GLY A O 1
ATOM 2396 N N . ASP A 1 338 ? -9.539 4.598 -16.043 1.00 91.50 338 ASP A N 1
ATOM 2397 C CA . ASP A 1 338 ? -8.970 5.832 -15.511 1.00 91.50 338 ASP A CA 1
ATOM 2398 C C . ASP A 1 338 ? -9.833 7.037 -15.896 1.00 91.50 338 ASP A C 1
ATOM 2400 O O . ASP A 1 338 ? -10.385 7.112 -16.996 1.00 91.50 338 ASP A O 1
ATOM 2404 N N . SER A 1 339 ? -9.936 8.004 -14.990 1.00 89.62 339 SER A N 1
ATOM 2405 C CA . SER A 1 339 ? -10.596 9.285 -15.226 1.00 89.62 339 SER A CA 1
ATOM 2406 C C . SER A 1 339 ? -9.943 10.353 -14.361 1.00 89.62 339 SER A C 1
ATOM 2408 O O . SER A 1 339 ? -10.424 10.645 -13.268 1.00 89.62 339 SER A O 1
ATOM 2410 N N . TYR A 1 340 ? -8.854 10.941 -14.860 1.00 88.50 340 TYR A N 1
ATOM 2411 C CA . TYR A 1 340 ? -8.055 11.915 -14.114 1.00 88.50 340 TYR A CA 1
ATOM 2412 C C . TYR A 1 340 ? -8.923 12.988 -13.421 1.00 88.50 340 TYR A C 1
ATOM 2414 O O . TYR A 1 340 ? -9.778 13.583 -14.085 1.00 88.50 340 TYR A O 1
ATOM 2422 N N . PRO A 1 341 ? -8.711 13.256 -12.117 1.00 93.00 341 PRO A N 1
ATOM 2423 C CA . PRO A 1 341 ? -7.597 12.785 -11.279 1.00 93.00 341 PRO A CA 1
ATOM 2424 C C . PRO A 1 341 ? -7.809 11.418 -10.596 1.00 93.00 341 PRO A C 1
ATOM 2426 O O . PRO A 1 341 ? -6.957 10.994 -9.828 1.00 93.00 341 PRO A O 1
ATOM 2429 N N . TYR A 1 342 ? -8.892 10.692 -10.881 1.00 96.94 342 TYR A N 1
ATOM 2430 C CA . TYR A 1 342 ? -9.079 9.314 -10.414 1.00 96.94 342 TYR A CA 1
ATOM 2431 C C . TYR A 1 342 ? -8.342 8.308 -11.302 1.00 96.94 342 TYR A C 1
ATOM 2433 O O . TYR A 1 342 ? -8.589 8.257 -12.508 1.00 96.94 342 TYR A O 1
ATOM 2441 N N . MET A 1 343 ? -7.505 7.460 -10.705 1.00 94.88 343 MET A N 1
ATOM 2442 C CA . MET A 1 343 ? -6.835 6.352 -11.392 1.00 94.88 343 MET A CA 1
ATOM 2443 C C . MET A 1 343 ? -7.304 5.008 -10.837 1.00 94.88 343 MET A C 1
ATOM 2445 O O . MET A 1 343 ? -7.375 4.821 -9.621 1.00 94.88 343 MET A O 1
ATOM 2449 N N . GLN A 1 344 ? -7.585 4.039 -11.715 1.00 97.56 344 GLN A N 1
ATOM 2450 C CA . GLN A 1 344 ? -8.067 2.724 -11.286 1.00 97.56 344 GLN A CA 1
ATOM 2451 C C . GLN A 1 344 ? -7.038 2.005 -10.415 1.00 97.56 344 GLN A C 1
ATOM 2453 O O . GLN A 1 344 ? -7.429 1.285 -9.501 1.00 97.56 344 GLN A O 1
ATOM 2458 N N . LYS A 1 345 ? -5.740 2.221 -10.667 1.00 94.19 345 LYS A N 1
ATOM 2459 C CA . LYS A 1 345 ? -4.647 1.585 -9.921 1.00 94.19 345 LYS A CA 1
ATOM 2460 C C . LYS A 1 345 ? -4.729 1.779 -8.400 1.00 94.19 345 LYS A C 1
ATOM 2462 O O . LYS A 1 345 ? -4.308 0.890 -7.670 1.00 94.19 345 LYS A O 1
ATOM 2467 N N . HIS A 1 346 ? -5.349 2.865 -7.930 1.00 98.12 346 HIS A N 1
ATOM 2468 C CA . HIS A 1 346 ? -5.535 3.149 -6.501 1.00 98.12 346 HIS A CA 1
ATOM 2469 C C . HIS A 1 346 ? -6.873 2.600 -5.945 1.00 98.12 346 HIS A C 1
ATOM 2471 O O . HIS A 1 346 ? -7.252 2.851 -4.803 1.00 98.12 346 HIS A O 1
ATOM 2477 N N . ASN A 1 347 ? -7.633 1.847 -6.752 1.00 98.62 347 ASN A N 1
ATOM 2478 C CA . ASN A 1 347 ? -8.901 1.212 -6.389 1.00 98.62 347 ASN A CA 1
ATOM 2479 C C . ASN A 1 347 ? -8.812 -0.320 -6.560 1.00 98.62 347 ASN A C 1
ATOM 2481 O O . ASN A 1 347 ? -9.230 -0.854 -7.595 1.00 98.62 347 ASN A O 1
ATOM 2485 N N . PRO A 1 348 ? -8.321 -1.060 -5.547 1.00 98.50 348 PRO A N 1
ATOM 2486 C CA . PRO A 1 348 ? -8.084 -2.498 -5.663 1.00 98.50 348 PRO A CA 1
ATOM 2487 C C . PRO A 1 348 ? -9.376 -3.294 -5.874 1.00 98.50 348 PRO A C 1
ATOM 2489 O O . PRO A 1 348 ? -9.359 -4.362 -6.479 1.00 98.50 348 PRO A O 1
ATOM 2492 N N . TRP A 1 349 ? -10.518 -2.771 -5.428 1.00 98.75 349 TRP A N 1
ATOM 2493 C CA . TRP A 1 349 ? -11.806 -3.469 -5.447 1.00 98.75 349 TRP A CA 1
ATOM 2494 C C . TRP A 1 349 ? -12.315 -3.755 -6.864 1.00 98.75 349 TRP A C 1
ATOM 2496 O O . TRP A 1 349 ? -12.968 -4.770 -7.092 1.00 98.75 349 TRP A O 1
ATOM 2506 N N . ILE A 1 350 ? -11.960 -2.913 -7.841 1.00 98.31 350 ILE A N 1
ATOM 2507 C CA . ILE A 1 350 ? -12.295 -3.132 -9.257 1.00 98.31 350 ILE A CA 1
ATOM 2508 C C . ILE A 1 350 ? -11.464 -4.268 -9.874 1.00 98.31 350 ILE A C 1
ATOM 2510 O O . ILE A 1 350 ? -11.854 -4.834 -10.898 1.00 98.31 350 ILE A O 1
ATOM 2514 N N . TYR A 1 351 ? -10.355 -4.674 -9.252 1.00 98.38 351 TYR A N 1
ATOM 2515 C CA . TYR A 1 351 ? -9.537 -5.772 -9.761 1.00 98.38 351 TYR A CA 1
ATOM 2516 C C . TYR A 1 351 ? -10.127 -7.145 -9.447 1.00 98.38 351 TYR A C 1
ATOM 2518 O O . TYR A 1 351 ? -9.914 -8.079 -10.217 1.00 98.38 351 TYR A O 1
ATOM 2526 N N . PHE A 1 352 ? -10.914 -7.272 -8.381 1.00 98.38 352 PHE A N 1
ATOM 2527 C CA . PHE A 1 352 ? -11.529 -8.536 -7.987 1.00 98.38 352 PHE A CA 1
ATOM 2528 C C . PHE A 1 352 ? -12.776 -8.837 -8.826 1.00 98.38 352 PHE A C 1
ATOM 2530 O O . PHE A 1 352 ? -13.737 -8.065 -8.870 1.00 98.38 352 PHE A O 1
ATOM 2537 N N . ASN A 1 353 ? -12.761 -9.973 -9.527 1.00 97.06 353 ASN A N 1
ATOM 2538 C CA . ASN A 1 353 ? -13.822 -10.357 -10.459 1.00 97.06 353 ASN A CA 1
ATOM 2539 C C . ASN A 1 353 ? -15.189 -10.509 -9.778 1.00 97.06 353 ASN A C 1
ATOM 2541 O O . ASN A 1 353 ? -16.197 -10.093 -10.345 1.00 97.06 353 ASN A O 1
ATOM 2545 N N . ASP A 1 354 ? -15.235 -11.079 -8.580 1.00 97.25 354 ASP A N 1
ATOM 2546 C CA . ASP A 1 354 ? -16.439 -11.285 -7.767 1.00 97.25 354 ASP A CA 1
ATOM 2547 C C . ASP A 1 354 ? -17.093 -9.971 -7.299 1.00 97.25 354 ASP A C 1
ATOM 2549 O O . ASP A 1 354 ? -18.307 -9.934 -7.077 1.00 97.25 354 ASP A O 1
ATOM 2553 N N . ILE A 1 355 ? -16.321 -8.884 -7.207 1.00 98.50 355 ILE A N 1
ATOM 2554 C CA . ILE A 1 355 ? -16.838 -7.530 -6.990 1.00 98.50 355 ILE A CA 1
ATOM 2555 C C . ILE A 1 355 ? -17.225 -6.927 -8.341 1.00 98.50 355 ILE A C 1
ATOM 2557 O O . ILE A 1 355 ? -18.410 -6.739 -8.608 1.00 98.50 355 ILE A O 1
ATOM 2561 N N . ARG A 1 356 ? -16.253 -6.691 -9.234 1.00 97.88 356 ARG A N 1
ATOM 2562 C CA . ARG A 1 356 ? -16.439 -5.957 -10.501 1.00 97.88 356 ARG A CA 1
ATOM 2563 C C . ARG A 1 356 ? -17.556 -6.520 -11.379 1.00 97.88 356 ARG A C 1
ATOM 2565 O O . ARG A 1 356 ? -18.279 -5.760 -12.017 1.00 97.88 356 ARG A O 1
ATOM 2572 N N . THR A 1 357 ? -17.690 -7.845 -11.462 1.00 97.06 357 THR A N 1
ATOM 2573 C CA . THR A 1 357 ? -18.696 -8.482 -12.334 1.00 97.06 357 THR A CA 1
ATOM 2574 C C . THR A 1 357 ? -20.067 -8.633 -11.673 1.00 97.06 357 THR A C 1
ATOM 2576 O O . THR A 1 357 ? -21.050 -8.919 -12.358 1.00 97.06 357 THR A O 1
ATOM 2579 N N . ASN A 1 358 ? -20.173 -8.367 -10.369 1.00 97.81 358 ASN A N 1
ATOM 2580 C CA . ASN A 1 358 ? -21.442 -8.262 -9.665 1.00 97.81 358 ASN A CA 1
ATOM 2581 C C . ASN A 1 358 ? -21.882 -6.794 -9.617 1.00 97.81 358 ASN A C 1
ATOM 2583 O O . ASN A 1 358 ? -21.565 -6.056 -8.685 1.00 97.81 358 ASN A O 1
ATOM 2587 N N . ALA A 1 359 ? -22.654 -6.379 -10.624 1.00 96.12 359 ALA A N 1
ATOM 2588 C CA . ALA A 1 359 ? -23.067 -4.986 -10.794 1.00 96.12 359 ALA A CA 1
ATOM 2589 C C . ALA A 1 359 ? -23.769 -4.388 -9.560 1.00 96.12 359 ALA A C 1
ATOM 2591 O O . ALA A 1 359 ? -23.594 -3.207 -9.279 1.00 96.12 359 ALA A O 1
ATOM 2592 N N . THR A 1 360 ? -24.540 -5.188 -8.812 1.00 97.56 360 THR A N 1
ATOM 2593 C CA . THR A 1 360 ? -25.250 -4.695 -7.618 1.00 97.56 360 THR A CA 1
ATOM 2594 C C . THR A 1 360 ? -24.279 -4.449 -6.468 1.00 97.56 360 THR A C 1
ATOM 2596 O O . THR A 1 360 ? -24.303 -3.372 -5.884 1.00 97.56 360 THR A O 1
ATOM 2599 N N . ARG A 1 361 ? -23.401 -5.420 -6.184 1.00 97.88 361 ARG A N 1
ATOM 2600 C CA . ARG A 1 361 ? -22.383 -5.319 -5.127 1.00 97.88 361 ARG A CA 1
ATOM 2601 C C . ARG A 1 361 ? -21.421 -4.167 -5.404 1.00 97.88 361 ARG A C 1
ATOM 2603 O O . ARG A 1 361 ? -21.264 -3.261 -4.601 1.00 97.88 361 ARG A O 1
ATOM 2610 N N . CYS A 1 362 ? -20.858 -4.134 -6.606 1.00 98.50 362 CYS A N 1
ATOM 2611 C CA . CYS A 1 362 ? -19.893 -3.111 -6.984 1.00 98.50 362 CYS A CA 1
ATOM 2612 C C . CYS A 1 362 ? -20.484 -1.691 -6.963 1.00 98.50 362 CYS A C 1
ATOM 2614 O O . CYS A 1 362 ? -19.847 -0.773 -6.457 1.00 98.50 362 CYS A O 1
ATOM 2616 N N . ALA A 1 363 ? -21.708 -1.488 -7.468 1.00 98.12 363 ALA A N 1
ATOM 2617 C CA . ALA A 1 363 ? -22.337 -0.164 -7.454 1.00 98.12 363 ALA A CA 1
ATOM 2618 C C . ALA A 1 363 ? -22.787 0.288 -6.053 1.00 98.12 363 ALA A C 1
ATOM 2620 O O . ALA A 1 363 ? -22.920 1.491 -5.826 1.00 98.12 363 ALA A O 1
ATOM 2621 N N . ALA A 1 364 ? -23.040 -0.647 -5.132 1.00 97.94 364 ALA A N 1
ATOM 2622 C CA . ALA A 1 364 ? -23.369 -0.334 -3.745 1.00 97.94 364 ALA A CA 1
ATOM 2623 C C . ALA A 1 364 ? -22.121 0.031 -2.927 1.00 97.94 364 ALA A C 1
ATOM 2625 O O . ALA A 1 364 ? -22.168 0.983 -2.143 1.00 97.94 364 ALA A O 1
ATOM 2626 N N . ASP A 1 365 ? -21.018 -0.692 -3.149 1.00 98.56 365 ASP A N 1
ATOM 2627 C CA . ASP A 1 365 ? -19.888 -0.711 -2.218 1.00 98.56 365 ASP A CA 1
ATOM 2628 C C . ASP A 1 365 ? -18.593 -0.087 -2.776 1.00 98.56 365 ASP A C 1
ATOM 2630 O O . ASP A 1 365 ? -17.670 0.173 -2.013 1.00 98.56 365 ASP A O 1
ATOM 2634 N N . VAL A 1 366 ? -18.505 0.237 -4.073 1.00 98.88 366 VAL A N 1
ATOM 2635 C CA . VAL A 1 366 ? -17.368 0.971 -4.668 1.00 98.88 366 VAL A CA 1
ATOM 2636 C C . VAL A 1 366 ? -17.872 2.281 -5.265 1.00 98.88 366 VAL A C 1
ATOM 2638 O O . VAL A 1 366 ? -18.436 2.308 -6.365 1.00 98.88 366 VAL A O 1
ATOM 2641 N N . VAL A 1 367 ? -17.703 3.380 -4.529 1.00 98.88 367 VAL A N 1
ATOM 2642 C CA . VAL A 1 367 ? -18.434 4.627 -4.782 1.00 98.88 367 VAL A CA 1
ATOM 2643 C C . VAL A 1 367 ? -17.543 5.875 -4.814 1.00 98.88 367 VAL A C 1
ATOM 2645 O O . VAL A 1 367 ? -16.450 5.882 -4.243 1.00 98.88 367 VAL A O 1
ATOM 2648 N N . PRO A 1 368 ? -18.026 6.983 -5.411 1.00 98.81 368 PRO A N 1
ATOM 2649 C CA . PRO A 1 368 ? -17.363 8.277 -5.299 1.00 98.81 368 PRO A CA 1
ATOM 2650 C C . PRO A 1 368 ? -17.230 8.751 -3.848 1.00 98.81 368 PRO A C 1
ATOM 2652 O O . PRO A 1 368 ? -18.174 8.648 -3.058 1.00 98.81 368 PRO A O 1
ATOM 2655 N N . TYR A 1 369 ? -16.084 9.357 -3.522 1.00 98.62 369 TYR A N 1
ATOM 2656 C CA . TYR A 1 369 ? -15.753 9.839 -2.175 1.00 98.62 369 TYR A CA 1
ATOM 2657 C C . TYR A 1 369 ? -16.804 10.774 -1.564 1.00 98.62 369 TYR A C 1
ATOM 2659 O O . TYR A 1 369 ? -17.046 10.743 -0.357 1.00 98.62 369 TYR A O 1
ATOM 2667 N N . SER A 1 370 ? -17.499 11.556 -2.394 1.00 97.62 370 SER A N 1
ATOM 2668 C CA . SER A 1 370 ? -18.544 12.494 -1.962 1.00 97.62 370 SER A CA 1
ATOM 2669 C C . SER A 1 370 ? -19.659 11.846 -1.128 1.00 97.62 370 SER A C 1
ATOM 2671 O O . SER A 1 370 ? -20.257 12.526 -0.287 1.00 97.62 370 SER A O 1
ATOM 2673 N N . GLN A 1 371 ? -19.904 10.538 -1.288 1.00 98.44 371 GLN A N 1
ATOM 2674 C CA . GLN A 1 371 ? -20.896 9.803 -0.498 1.00 98.44 371 GLN A CA 1
ATOM 2675 C C . GLN A 1 371 ? -20.530 9.681 0.988 1.00 98.44 371 GLN A C 1
ATOM 2677 O O . GLN A 1 371 ? -21.434 9.648 1.825 1.00 98.44 371 GLN A O 1
ATOM 2682 N N . LEU A 1 372 ? -19.237 9.675 1.343 1.00 98.44 372 LEU A N 1
ATOM 2683 C CA . LEU A 1 372 ? -18.781 9.467 2.724 1.00 98.44 372 LEU A CA 1
ATOM 2684 C C . LEU A 1 372 ? -19.401 10.484 3.686 1.00 98.44 372 LEU A C 1
ATOM 2686 O O . LEU A 1 372 ? -19.834 10.131 4.780 1.00 98.44 372 LEU A O 1
ATOM 2690 N N . SER A 1 373 ? -19.494 11.746 3.262 1.00 97.12 373 SER A N 1
ATOM 2691 C CA . SER A 1 373 ? -20.075 12.818 4.076 1.00 97.12 373 SER A CA 1
ATOM 2692 C C . SER A 1 373 ? -21.527 12.533 4.480 1.00 97.12 373 SER A C 1
ATOM 2694 O O . SER A 1 373 ? -21.898 12.753 5.635 1.00 97.12 373 SER A O 1
ATOM 2696 N N . SER A 1 374 ? -22.333 11.987 3.563 1.00 97.94 374 SER A N 1
ATOM 2697 C CA . SER A 1 374 ? -23.720 11.622 3.845 1.00 97.94 374 SER A CA 1
ATOM 2698 C C . SER A 1 374 ? -23.802 10.388 4.737 1.00 97.94 374 SER A C 1
ATOM 2700 O O . SER A 1 374 ? -24.624 10.361 5.653 1.00 97.94 374 SER A O 1
ATOM 2702 N N . ASP A 1 375 ? -22.959 9.386 4.499 1.00 98.44 375 ASP A N 1
ATOM 2703 C CA . ASP A 1 375 ? -22.963 8.145 5.275 1.00 98.44 375 ASP A CA 1
ATOM 2704 C C . ASP A 1 375 ? -22.547 8.401 6.735 1.00 98.44 375 ASP A C 1
ATOM 2706 O O . ASP A 1 375 ? -23.174 7.881 7.664 1.00 98.44 375 ASP A O 1
ATOM 2710 N N . LEU A 1 376 ? -21.554 9.274 6.951 1.00 97.88 376 LEU A N 1
ATOM 2711 C CA . LEU A 1 376 ? -21.143 9.739 8.278 1.00 97.88 376 LEU A CA 1
ATOM 2712 C C . LEU A 1 376 ? -22.252 10.546 8.966 1.00 97.88 376 LEU A C 1
ATOM 2714 O O . LEU A 1 376 ? -22.549 10.295 10.134 1.00 97.88 376 LEU A O 1
ATOM 2718 N N . ALA A 1 377 ? -22.884 11.492 8.260 1.00 96.56 377 ALA A N 1
ATOM 2719 C CA . ALA A 1 377 ? -23.943 12.333 8.824 1.00 96.56 377 ALA A CA 1
ATOM 2720 C C . ALA A 1 377 ? -25.196 11.529 9.212 1.00 96.56 377 ALA A C 1
ATOM 2722 O O . ALA A 1 377 ? -25.836 11.822 10.222 1.00 96.56 377 ALA A O 1
ATOM 2723 N N . ASN A 1 378 ? -25.520 10.493 8.435 1.00 97.62 378 ASN A N 1
ATOM 2724 C CA . ASN A 1 378 ? -26.692 9.647 8.649 1.00 97.62 378 ASN A CA 1
ATOM 2725 C C . ASN A 1 378 ? -26.419 8.435 9.557 1.00 97.62 378 ASN A C 1
ATOM 2727 O O . ASN A 1 378 ? -27.339 7.661 9.808 1.00 97.62 378 ASN A O 1
ATOM 2731 N N . ASN A 1 379 ? -25.189 8.253 10.055 1.00 96.50 379 ASN A N 1
ATOM 2732 C CA . ASN A 1 379 ? -24.762 7.064 10.809 1.00 96.50 379 ASN A CA 1
ATOM 2733 C C . ASN A 1 379 ? -25.018 5.744 10.053 1.00 96.50 379 ASN A C 1
ATOM 2735 O O . ASN A 1 379 ? -25.457 4.755 10.635 1.00 96.50 379 ASN A O 1
ATOM 2739 N N . THR A 1 380 ? -24.757 5.748 8.746 1.00 97.31 380 THR A N 1
ATOM 2740 C CA . THR A 1 380 ? -24.919 4.589 7.841 1.00 97.31 380 THR A CA 1
ATOM 2741 C C . THR A 1 380 ? -23.597 4.132 7.222 1.00 97.31 380 THR A C 1
ATOM 2743 O O . THR A 1 380 ? -23.583 3.255 6.364 1.00 97.31 380 THR A O 1
ATOM 2746 N N . VAL A 1 381 ? -22.482 4.714 7.671 1.00 97.31 381 VAL A N 1
ATOM 2747 C CA . VAL A 1 381 ? -21.128 4.297 7.296 1.00 97.31 381 VAL A CA 1
ATOM 2748 C C . VAL A 1 381 ? -20.904 2.809 7.638 1.00 97.31 381 VAL A C 1
ATOM 2750 O O . VAL A 1 381 ? -21.339 2.362 8.702 1.00 97.31 381 VAL A O 1
ATOM 2753 N N . PRO A 1 382 ? -20.272 2.021 6.753 1.00 98.44 382 PRO A N 1
ATOM 2754 C CA . PRO A 1 382 ? -20.082 0.586 6.960 1.00 98.44 382 PRO A CA 1
ATOM 2755 C C . PRO A 1 382 ? -19.008 0.271 8.002 1.00 98.44 382 PRO A C 1
ATOM 2757 O O . PRO A 1 382 ? -18.189 1.124 8.340 1.00 98.44 382 PRO A O 1
ATOM 2760 N N . ASN A 1 383 ? -18.959 -0.983 8.465 1.00 98.75 383 ASN A N 1
ATOM 2761 C CA . ASN A 1 383 ? -17.928 -1.427 9.408 1.00 98.75 383 ASN A CA 1
ATOM 2762 C C . ASN A 1 383 ? -16.512 -1.262 8.845 1.00 98.75 383 ASN A C 1
ATOM 2764 O O . ASN A 1 383 ? -15.615 -0.891 9.592 1.00 98.75 383 ASN A O 1
ATOM 2768 N N . PHE A 1 384 ? -16.294 -1.532 7.560 1.00 98.94 384 PHE A N 1
ATOM 2769 C CA . PHE A 1 384 ? -15.012 -1.294 6.902 1.00 98.94 384 PHE A CA 1
ATOM 2770 C C . PHE A 1 384 ? -15.114 -0.176 5.873 1.00 98.94 384 PHE A C 1
ATOM 2772 O O . PHE A 1 384 ? -15.942 -0.228 4.965 1.00 98.94 384 PHE A O 1
ATOM 2779 N N . VAL A 1 385 ? -14.247 0.818 6.004 1.00 98.94 385 VAL A N 1
ATOM 2780 C CA . VAL A 1 385 ? -14.227 2.011 5.168 1.00 98.94 385 VAL A CA 1
ATOM 2781 C C . VAL A 1 385 ? -12.856 2.136 4.531 1.00 98.94 385 VAL A C 1
ATOM 2783 O O . VAL A 1 385 ? -11.876 2.442 5.208 1.00 98.94 385 VAL A O 1
ATOM 2786 N N . TRP A 1 386 ? -12.798 1.929 3.222 1.00 98.94 386 TRP A N 1
ATOM 2787 C CA . TRP A 1 386 ? -11.619 2.216 2.416 1.00 98.94 386 TRP A CA 1
ATOM 2788 C C . TRP A 1 386 ? -11.735 3.612 1.810 1.00 98.94 386 TRP A C 1
ATOM 2790 O O . TRP A 1 386 ? -12.781 3.956 1.261 1.00 98.94 386 TRP A O 1
ATOM 2800 N N . ILE A 1 387 ? -10.681 4.416 1.881 1.00 98.94 387 ILE A N 1
ATOM 2801 C CA . ILE A 1 387 ? -10.635 5.764 1.320 1.00 98.94 387 ILE A CA 1
ATOM 2802 C C . ILE A 1 387 ? -9.340 5.923 0.529 1.00 98.94 387 ILE A C 1
ATOM 2804 O O . ILE A 1 387 ? -8.253 5.687 1.057 1.00 98.94 387 ILE A O 1
ATOM 2808 N N . THR A 1 388 ? -9.466 6.397 -0.705 1.00 98.56 388 THR A N 1
ATOM 2809 C CA . THR A 1 388 ? -8.325 6.817 -1.524 1.00 98.56 388 THR A CA 1
ATOM 2810 C C . THR A 1 388 ? -8.612 8.214 -2.073 1.00 98.56 388 THR A C 1
ATOM 2812 O O . THR A 1 388 ? -9.644 8.389 -2.738 1.00 98.56 388 THR A O 1
ATOM 2815 N N . PRO A 1 389 ? -7.760 9.211 -1.778 1.00 98.62 389 PRO A N 1
ATOM 2816 C CA . PRO A 1 389 ? -7.821 10.511 -2.436 1.00 98.62 389 PRO A CA 1
ATOM 2817 C C . PRO A 1 389 ? -7.484 10.401 -3.934 1.00 98.62 389 PRO A C 1
ATOM 2819 O O . PRO A 1 389 ? -7.097 9.343 -4.424 1.00 98.62 389 PRO A O 1
ATOM 2822 N N . ASP A 1 390 ? -7.675 11.486 -4.679 1.00 97.19 390 ASP A N 1
ATOM 2823 C CA . ASP A 1 390 ? -7.278 11.539 -6.086 1.00 97.19 390 ASP A CA 1
ATOM 2824 C C . ASP A 1 390 ? -5.765 11.770 -6.238 1.00 97.19 390 ASP A C 1
ATOM 2826 O O . ASP A 1 390 ? -5.106 12.132 -5.266 1.00 97.19 390 ASP A O 1
ATOM 2830 N N . MET A 1 391 ? -5.236 11.639 -7.463 1.00 91.31 391 MET A N 1
ATOM 2831 C CA . MET A 1 391 ? -3.799 11.766 -7.787 1.00 91.31 391 MET A CA 1
ATOM 2832 C C . MET A 1 391 ? -3.120 13.046 -7.271 1.00 91.31 391 MET A C 1
ATOM 2834 O O . MET A 1 391 ? -1.896 13.142 -7.255 1.00 91.31 391 MET A O 1
ATOM 2838 N N . CYS A 1 392 ? -3.879 14.089 -6.927 1.00 88.62 392 CYS A N 1
ATOM 2839 C CA . CYS A 1 392 ? -3.320 15.291 -6.324 1.00 88.62 392 CYS A CA 1
ATOM 2840 C C . CYS A 1 392 ? -3.381 15.204 -4.793 1.00 88.62 392 CYS A C 1
ATOM 2842 O O . CYS A 1 392 ? -2.392 15.440 -4.095 1.00 88.62 392 CYS A O 1
ATOM 2844 N N . ASN A 1 393 ? -4.540 14.869 -4.239 1.00 97.19 393 ASN A N 1
ATOM 2845 C CA . ASN A 1 393 ? -4.725 14.853 -2.793 1.00 97.19 393 ASN A CA 1
ATOM 2846 C C . ASN A 1 393 ? -4.042 13.666 -2.101 1.00 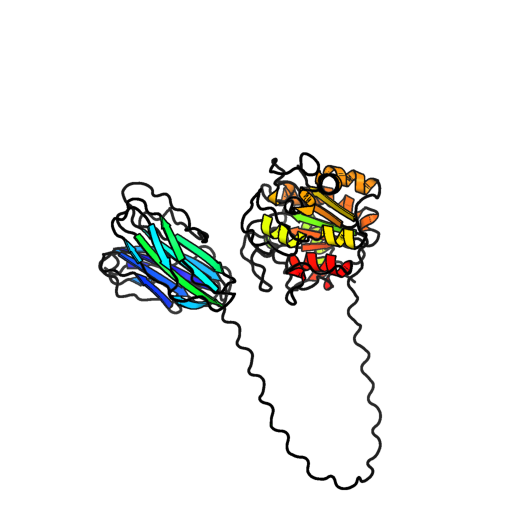97.19 393 ASN A C 1
ATOM 2848 O O . ASN A 1 393 ? -3.782 13.747 -0.900 1.00 97.19 393 ASN A O 1
ATOM 2852 N N . ASP A 1 394 ? -3.708 12.603 -2.833 1.00 95.31 394 ASP A N 1
ATOM 2853 C CA . ASP A 1 394 ? -2.971 11.442 -2.330 1.00 95.31 394 ASP A CA 1
ATOM 2854 C C . ASP A 1 394 ? -1.455 11.684 -2.229 1.00 95.31 394 ASP A C 1
ATOM 2856 O O . ASP A 1 394 ? -0.778 10.920 -1.548 1.00 95.31 394 ASP A O 1
ATOM 2860 N N . MET A 1 395 ? -0.955 12.806 -2.771 1.00 94.56 395 MET A N 1
ATOM 2861 C CA . MET A 1 395 ? 0.462 13.203 -2.867 1.00 94.56 395 MET A CA 1
ATOM 2862 C C . MET A 1 395 ? 1.264 12.564 -4.014 1.00 94.56 395 MET A C 1
ATOM 2864 O O . MET A 1 395 ? 2.489 12.702 -4.021 1.00 94.56 395 MET A O 1
ATOM 2868 N N . HIS A 1 396 ? 0.615 11.930 -4.994 1.00 88.69 396 HIS A N 1
ATOM 2869 C CA . HIS A 1 396 ? 1.299 11.374 -6.164 1.00 88.69 396 HIS A CA 1
ATOM 2870 C C . HIS A 1 396 ? 1.790 12.482 -7.118 1.00 88.69 396 HIS A C 1
ATOM 2872 O O . HIS A 1 396 ? 2.983 12.611 -7.390 1.00 88.69 396 HIS A O 1
ATOM 2878 N N . ASP A 1 397 ? 0.879 13.328 -7.610 1.00 83.50 397 ASP A N 1
ATOM 2879 C CA . ASP A 1 397 ? 1.182 14.397 -8.578 1.00 83.50 397 ASP A CA 1
ATOM 2880 C C . ASP A 1 397 ? 1.356 15.773 -7.921 1.00 83.50 397 ASP A C 1
ATOM 2882 O O . ASP A 1 397 ? 1.900 16.708 -8.520 1.00 83.50 397 ASP A O 1
ATOM 2886 N N . CYS A 1 398 ? 0.865 15.926 -6.692 1.00 89.88 398 CYS A N 1
ATOM 2887 C CA . CYS A 1 398 ? 0.885 17.184 -5.957 1.00 89.88 398 CYS A CA 1
ATOM 2888 C C . CYS A 1 398 ? 1.721 17.090 -4.679 1.00 89.88 398 CYS A C 1
ATOM 2890 O O . CYS A 1 398 ? 2.073 16.027 -4.184 1.00 89.88 398 CYS A O 1
ATOM 2892 N N . SER A 1 399 ? 2.055 18.258 -4.131 1.00 89.06 399 SER A N 1
ATOM 2893 C CA . SER A 1 399 ? 2.942 18.354 -2.974 1.00 89.06 399 SER A CA 1
ATOM 2894 C C . SER A 1 399 ? 2.361 17.718 -1.708 1.00 89.06 399 SER A C 1
ATOM 2896 O O . SER A 1 399 ? 1.150 17.720 -1.490 1.00 89.06 399 SER A O 1
ATOM 2898 N N . ILE A 1 400 ? 3.249 17.349 -0.786 1.00 89.62 400 ILE A N 1
ATOM 2899 C CA . ILE A 1 400 ? 2.901 16.922 0.575 1.00 89.62 400 ILE A CA 1
ATOM 2900 C C . ILE A 1 400 ? 1.990 17.938 1.289 1.00 89.62 400 ILE A C 1
ATOM 2902 O O . ILE A 1 400 ? 1.081 17.545 2.013 1.00 89.62 400 ILE A O 1
ATOM 2906 N N . THR A 1 401 ? 2.163 19.246 1.060 1.00 92.31 401 THR A N 1
ATOM 2907 C CA . THR A 1 401 ? 1.267 20.271 1.630 1.00 92.31 401 THR A CA 1
ATOM 2908 C C . THR A 1 401 ? -0.170 20.138 1.135 1.00 92.31 401 THR A C 1
ATOM 2910 O O . THR A 1 401 ? -1.098 20.401 1.897 1.00 92.31 401 THR A O 1
ATOM 2913 N N . THR A 1 402 ? -0.369 19.718 -0.115 1.00 93.69 402 THR A N 1
ATOM 2914 C CA . THR A 1 402 ? -1.701 19.485 -0.680 1.00 93.69 402 THR A CA 1
ATOM 2915 C C . THR A 1 402 ? -2.388 18.325 0.034 1.00 93.69 402 THR A C 1
ATOM 2917 O O . THR A 1 402 ? -3.480 18.510 0.570 1.00 93.69 402 THR A O 1
ATOM 2920 N N . GLY A 1 403 ? -1.723 17.170 0.133 1.00 97.50 403 GLY A N 1
ATOM 2921 C CA . GLY A 1 403 ? -2.289 16.014 0.831 1.00 97.50 403 GLY A CA 1
ATOM 2922 C C . GLY A 1 403 ? -2.463 16.240 2.339 1.00 97.50 403 GLY A C 1
ATOM 2923 O O . GLY A 1 403 ? -3.474 15.836 2.910 1.00 97.50 403 GLY A O 1
ATOM 2924 N N . ASP A 1 404 ? -1.548 16.964 2.997 1.00 98.69 404 ASP A N 1
ATOM 2925 C CA . ASP A 1 404 ? -1.687 17.341 4.413 1.00 98.69 404 ASP A CA 1
ATOM 2926 C C . ASP A 1 404 ? -2.917 18.232 4.638 1.00 98.69 404 ASP A C 1
ATOM 2928 O O . ASP A 1 404 ? -3.691 18.010 5.573 1.00 98.69 404 ASP A O 1
ATOM 2932 N N . ALA A 1 405 ? -3.144 19.208 3.750 1.00 98.31 405 ALA A N 1
ATOM 2933 C CA . ALA A 1 405 ? -4.314 20.077 3.798 1.00 98.31 405 ALA A CA 1
ATOM 2934 C C . ALA A 1 405 ? -5.618 19.309 3.539 1.00 98.31 405 ALA A C 1
ATOM 2936 O O . ALA A 1 405 ? -6.608 19.547 4.238 1.00 98.31 405 ALA A O 1
ATOM 2937 N N . TRP A 1 406 ? -5.614 18.369 2.589 1.00 98.69 406 TRP A N 1
ATOM 2938 C CA . TRP A 1 406 ? -6.755 17.495 2.337 1.00 98.69 406 TRP A CA 1
ATOM 2939 C C . TRP A 1 406 ? -7.076 16.652 3.573 1.00 98.69 406 TRP A C 1
ATOM 2941 O O . TRP A 1 406 ? -8.191 16.716 4.093 1.00 98.69 406 TRP A O 1
ATOM 2951 N N . LEU A 1 407 ? -6.086 15.963 4.146 1.00 98.88 407 LEU A N 1
ATOM 2952 C CA . LEU A 1 407 ? -6.270 15.170 5.364 1.00 98.88 407 LEU A CA 1
ATOM 2953 C C . LEU A 1 407 ? -6.764 16.025 6.533 1.00 98.88 407 LEU A C 1
ATOM 2955 O O . LEU A 1 407 ? -7.679 15.616 7.248 1.00 98.88 407 LEU A O 1
ATOM 2959 N N . LYS A 1 408 ? -6.235 17.242 6.696 1.00 98.75 408 LYS A N 1
ATOM 2960 C CA . LYS A 1 408 ? -6.694 18.199 7.712 1.00 98.75 408 LYS A CA 1
ATOM 2961 C C . LYS A 1 408 ? -8.171 18.556 7.562 1.00 98.75 408 LYS A C 1
ATOM 2963 O O . LYS A 1 408 ? -8.831 18.827 8.565 1.00 98.75 408 LYS A O 1
ATOM 2968 N N . GLN A 1 409 ? -8.689 18.575 6.338 1.00 98.06 409 GLN A N 1
ATOM 2969 C CA . GLN A 1 409 ? -10.098 18.833 6.067 1.00 98.06 409 GLN A CA 1
ATOM 2970 C C . GLN A 1 409 ? -10.967 17.587 6.290 1.00 98.06 409 GLN A C 1
ATOM 2972 O O . GLN A 1 409 ? -12.061 17.707 6.843 1.00 98.06 409 GLN A O 1
ATOM 2977 N N . GLN A 1 410 ? -10.492 16.406 5.888 1.00 98.00 410 GLN A N 1
ATOM 2978 C CA . GLN A 1 410 ? -11.302 15.186 5.854 1.00 98.00 410 GLN A CA 1
ATOM 2979 C C . GLN A 1 410 ? -11.281 14.386 7.164 1.00 98.00 410 GLN A C 1
ATOM 2981 O O . GLN A 1 410 ? -12.330 13.990 7.678 1.00 98.00 410 GLN A O 1
ATOM 2986 N N . VAL A 1 411 ? -10.100 14.169 7.748 1.00 98.75 411 VAL A N 1
ATOM 2987 C CA . VAL A 1 411 ? -9.915 13.304 8.925 1.00 98.75 411 VAL A CA 1
ATOM 2988 C C . VAL A 1 411 ? -10.761 13.746 10.129 1.00 98.75 411 VAL A C 1
ATOM 2990 O O . VAL A 1 411 ? -11.361 12.877 10.770 1.00 98.75 411 VAL A O 1
ATOM 2993 N N . PRO A 1 412 ? -10.929 15.050 10.442 1.00 98.69 412 PRO A N 1
ATOM 2994 C CA . PRO A 1 412 ? -11.792 15.460 11.548 1.00 98.69 412 PRO A CA 1
ATOM 2995 C C . PRO A 1 412 ? -13.249 15.002 11.419 1.00 98.69 412 PRO A C 1
ATOM 2997 O O . PRO A 1 412 ? -13.891 14.788 12.446 1.00 98.69 412 PRO A O 1
ATOM 3000 N N . ALA A 1 413 ? -13.790 14.833 10.207 1.00 98.25 413 ALA A N 1
ATOM 3001 C CA . ALA A 1 413 ? -15.150 14.323 10.027 1.00 98.25 413 ALA A CA 1
ATOM 3002 C C . ALA A 1 413 ? -15.259 12.855 10.475 1.00 98.25 413 ALA A C 1
ATOM 3004 O O . ALA A 1 413 ? -16.199 12.496 11.187 1.00 98.25 413 ALA A O 1
ATOM 3005 N N . ILE A 1 414 ? -14.252 12.038 10.148 1.00 98.69 414 ILE A N 1
ATOM 3006 C CA . ILE A 1 414 ? -14.152 10.640 10.590 1.00 98.69 414 ILE A CA 1
ATOM 3007 C C . ILE A 1 414 ? -14.016 10.587 12.112 1.00 98.69 414 ILE A C 1
ATOM 3009 O O . ILE A 1 414 ? -14.836 9.952 12.774 1.00 98.69 414 ILE A O 1
ATOM 3013 N N . LEU A 1 415 ? -13.047 11.314 12.681 1.00 98.50 415 LEU A N 1
ATOM 3014 C CA . LEU A 1 415 ? -12.776 11.306 14.125 1.00 98.50 415 LEU A CA 1
ATOM 3015 C C . LEU A 1 415 ? -13.964 11.814 14.963 1.00 98.50 415 LEU A C 1
ATOM 3017 O O . LEU A 1 415 ? -14.137 11.428 16.121 1.00 98.50 415 LEU A O 1
ATOM 3021 N N . ASN A 1 416 ? -14.810 12.677 14.392 1.00 98.12 416 ASN A N 1
ATOM 3022 C CA . ASN A 1 416 ? -15.999 13.190 15.068 1.00 98.12 416 ASN A CA 1
ATOM 3023 C C . ASN A 1 416 ? -17.247 12.316 14.917 1.00 98.12 416 ASN A C 1
ATOM 3025 O O . ASN A 1 416 ? -18.208 12.540 15.664 1.00 98.12 416 ASN A O 1
ATOM 3029 N N . SER A 1 417 ? -17.233 11.338 14.012 1.00 98.44 417 SER A N 1
ATOM 3030 C CA . SER A 1 417 ? -18.369 10.458 13.736 1.00 98.44 417 SER A CA 1
ATOM 3031 C C . SER A 1 417 ? -18.717 9.539 14.912 1.00 98.44 417 SER A C 1
ATOM 3033 O O . SER A 1 417 ? -17.867 9.201 15.743 1.00 98.44 417 SER A O 1
ATOM 3035 N N . ALA A 1 418 ? -19.978 9.097 14.973 1.00 97.56 418 ALA A N 1
ATOM 3036 C CA . ALA A 1 418 ? -20.407 8.100 15.954 1.00 97.56 418 ALA A CA 1
ATOM 3037 C C . ALA A 1 418 ? -19.677 6.761 15.758 1.00 97.56 418 ALA A C 1
ATOM 3039 O O . ALA A 1 418 ? -19.305 6.119 16.738 1.00 97.56 418 ALA A O 1
ATOM 3040 N N . ALA A 1 419 ? -19.421 6.383 14.503 1.00 97.81 419 ALA A N 1
ATOM 3041 C CA . ALA A 1 419 ? -18.706 5.167 14.131 1.00 97.81 419 ALA A CA 1
ATOM 3042 C C . ALA A 1 419 ? -17.296 5.108 14.735 1.00 97.81 419 ALA A C 1
ATOM 3044 O O . ALA A 1 419 ? -16.961 4.137 15.412 1.00 97.81 419 ALA A O 1
ATOM 3045 N N . TYR A 1 420 ? -16.497 6.169 14.572 1.00 98.56 420 TYR A N 1
ATOM 3046 C CA . TYR A 1 420 ? -15.159 6.230 15.162 1.00 98.56 420 TYR A CA 1
ATOM 3047 C C . TYR A 1 420 ? -15.207 6.271 16.694 1.00 98.56 420 TYR A C 1
ATOM 3049 O O . TYR A 1 420 ? -14.500 5.519 17.363 1.00 98.56 420 TYR A O 1
ATOM 3057 N N . LYS A 1 421 ? -16.069 7.119 17.273 1.00 98.06 421 LYS A N 1
ATOM 3058 C CA . LYS A 1 421 ? -16.165 7.289 18.734 1.00 98.06 421 LYS A CA 1
ATOM 3059 C C . LYS A 1 421 ? -16.623 6.023 19.456 1.00 98.06 421 LYS A C 1
ATOM 3061 O O . LYS A 1 421 ? -16.229 5.806 20.598 1.00 98.06 421 LYS A O 1
ATOM 3066 N N . ASN A 1 422 ? -17.406 5.171 18.799 1.00 96.75 422 ASN A N 1
ATOM 3067 C CA . ASN A 1 422 ? -17.880 3.901 19.342 1.00 96.75 422 ASN A CA 1
ATOM 3068 C C . ASN A 1 422 ? -16.844 2.767 19.189 1.00 96.75 422 ASN A C 1
ATOM 3070 O O . ASN A 1 422 ? -17.191 1.662 18.785 1.00 96.75 422 ASN A O 1
ATOM 3074 N N . GLY A 1 423 ? -15.561 3.029 19.451 1.00 96.81 423 GLY A N 1
ATOM 3075 C CA . GLY A 1 423 ? -14.498 2.018 19.355 1.00 96.81 423 GLY A CA 1
ATOM 3076 C C . GLY A 1 423 ? -14.047 1.700 17.926 1.00 96.81 423 GLY A C 1
ATOM 3077 O O . GLY A 1 423 ? -13.758 0.544 17.618 1.00 96.81 423 GLY A O 1
ATOM 3078 N N . GLY A 1 424 ? -14.025 2.700 17.044 1.00 98.31 424 GLY A N 1
ATOM 3079 C CA . GLY A 1 424 ? -13.449 2.562 15.710 1.00 98.31 424 GLY A CA 1
ATOM 3080 C C . GLY A 1 424 ? -11.924 2.718 15.692 1.00 98.31 424 GLY A C 1
ATOM 3081 O O . GLY A 1 424 ? -11.316 3.165 16.667 1.00 98.31 424 GLY A O 1
ATOM 3082 N N . ALA A 1 425 ? -11.302 2.370 14.571 1.00 98.69 425 ALA A N 1
ATOM 3083 C CA . ALA A 1 425 ? -9.890 2.612 14.293 1.00 98.69 425 ALA A CA 1
ATOM 3084 C C . ALA A 1 425 ? -9.730 3.315 12.942 1.00 98.69 425 ALA A C 1
ATOM 3086 O O . ALA A 1 425 ? -10.461 3.018 12.004 1.00 98.69 425 ALA A O 1
ATOM 3087 N N . LEU A 1 426 ? -8.782 4.242 12.846 1.00 98.88 426 LEU A N 1
ATOM 3088 C CA . LEU A 1 426 ? -8.370 4.893 11.609 1.00 98.88 426 LEU A CA 1
ATOM 3089 C C . LEU A 1 426 ? -6.880 4.638 11.390 1.00 98.88 426 LEU A C 1
ATOM 3091 O O . LEU A 1 426 ? -6.057 4.959 12.249 1.00 98.88 426 LEU A O 1
ATOM 3095 N N . PHE A 1 427 ? -6.563 4.102 10.219 1.00 98.94 427 PHE A N 1
ATOM 3096 C CA . PHE A 1 427 ? -5.216 3.934 9.702 1.00 98.94 427 PHE A CA 1
ATOM 3097 C C . PHE A 1 427 ? -5.014 4.915 8.548 1.00 98.94 427 PHE A C 1
ATOM 3099 O O . PHE A 1 427 ? -5.824 4.957 7.624 1.00 98.94 427 PHE A O 1
ATOM 3106 N N . ILE A 1 428 ? -3.939 5.696 8.603 1.00 98.94 428 ILE A N 1
ATOM 3107 C CA . ILE A 1 428 ? -3.443 6.474 7.463 1.00 98.94 428 ILE A CA 1
ATOM 3108 C C . ILE A 1 428 ? -2.089 5.885 7.099 1.00 98.94 428 ILE A C 1
ATOM 3110 O O . ILE A 1 428 ? -1.192 5.874 7.944 1.00 98.94 428 ILE A O 1
ATOM 3114 N N . THR A 1 429 ? -1.955 5.374 5.882 1.00 98.75 429 THR A N 1
ATOM 3115 C CA . THR A 1 429 ? -0.730 4.739 5.385 1.00 98.75 429 THR A CA 1
ATOM 3116 C C . THR A 1 429 ? -0.413 5.221 3.973 1.00 98.75 429 THR A C 1
ATOM 3118 O O . THR A 1 429 ? -1.225 5.924 3.372 1.00 98.75 429 THR A O 1
ATOM 3121 N N . TRP A 1 430 ? 0.762 4.861 3.466 1.00 98.38 430 TRP A N 1
ATOM 3122 C CA . TRP A 1 430 ? 1.159 5.102 2.082 1.00 98.38 430 TRP A CA 1
ATOM 3123 C C . TRP A 1 430 ? 1.338 3.764 1.376 1.00 98.38 430 TRP A C 1
ATOM 3125 O O . TRP A 1 430 ? 1.737 2.778 2.001 1.00 98.38 430 TRP A O 1
ATOM 3135 N N . ASP A 1 431 ? 1.002 3.729 0.096 1.00 96.81 431 ASP A N 1
ATOM 3136 C CA . ASP A 1 431 ? 1.069 2.532 -0.732 1.00 96.81 431 ASP A CA 1
ATOM 3137 C C . ASP A 1 431 ? 2.519 2.063 -0.951 1.00 96.81 431 ASP A C 1
ATOM 3139 O O . ASP A 1 431 ? 2.808 0.878 -0.805 1.00 96.81 431 ASP A O 1
ATOM 3143 N N . GLU A 1 432 ? 3.431 2.998 -1.215 1.00 88.19 432 GLU A N 1
ATOM 3144 C CA . GLU A 1 432 ? 4.856 2.805 -1.434 1.00 88.19 432 GLU A CA 1
ATOM 3145 C C . GLU A 1 432 ? 5.659 4.065 -1.091 1.00 88.19 432 GLU A C 1
ATOM 3147 O O . GLU A 1 432 ? 5.140 5.176 -0.977 1.00 88.19 432 GLU A O 1
ATOM 3152 N N . GLY A 1 433 ? 6.953 3.873 -0.850 1.00 77.00 433 GLY A N 1
ATOM 3153 C CA . GLY A 1 433 ? 7.915 4.947 -0.643 1.00 77.00 433 GLY A CA 1
ATOM 3154 C C . GLY A 1 433 ? 8.846 5.079 -1.841 1.00 77.00 433 GLY A C 1
ATOM 3155 O O . GLY A 1 433 ? 8.962 4.185 -2.661 1.00 77.00 433 GLY A O 1
ATOM 3156 N N . ASN A 1 434 ? 9.598 6.166 -1.925 1.00 73.00 434 ASN A N 1
ATOM 3157 C CA . ASN A 1 434 ? 10.469 6.458 -3.068 1.00 73.00 434 ASN A CA 1
ATOM 3158 C C . ASN A 1 434 ? 11.724 5.562 -3.181 1.00 73.00 434 ASN A C 1
ATOM 3160 O O . ASN A 1 434 ? 12.580 5.779 -4.043 1.00 73.00 434 ASN A O 1
ATOM 3164 N N . THR A 1 435 ? 11.889 4.579 -2.292 1.00 69.31 435 THR A N 1
ATOM 3165 C CA . THR A 1 435 ? 13.037 3.670 -2.270 1.00 69.31 435 THR A CA 1
ATOM 3166 C C . THR A 1 435 ? 12.615 2.205 -2.249 1.00 69.31 435 THR A C 1
ATOM 3168 O O . THR A 1 435 ? 11.476 1.854 -1.969 1.00 69.31 435 THR A O 1
ATOM 3171 N N . TYR A 1 436 ? 13.589 1.315 -2.438 1.00 73.25 436 TYR A N 1
ATOM 3172 C CA . TYR A 1 436 ? 13.422 -0.125 -2.234 1.00 73.25 436 TYR A CA 1
ATOM 3173 C C . TYR A 1 436 ? 13.768 -0.526 -0.790 1.00 73.25 436 TYR A C 1
ATOM 3175 O O . TYR A 1 436 ? 14.541 -1.456 -0.528 1.00 73.25 436 TYR A O 1
ATOM 3183 N N . ALA A 1 437 ? 13.301 0.246 0.201 1.00 68.06 437 ALA A N 1
ATOM 3184 C CA . ALA A 1 437 ? 13.393 -0.189 1.591 1.00 68.06 437 ALA A CA 1
ATOM 3185 C C . ALA A 1 437 ? 12.633 -1.483 1.800 1.00 68.06 437 ALA A C 1
ATOM 3187 O O . ALA A 1 437 ? 11.483 -1.616 1.397 1.00 68.06 437 ALA A O 1
ATOM 3188 N N . ALA A 1 438 ? 13.336 -2.442 2.394 1.00 73.31 438 ALA A N 1
ATOM 3189 C CA . ALA A 1 438 ? 12.881 -3.806 2.475 1.00 73.31 438 ALA A CA 1
ATOM 3190 C C . ALA A 1 438 ? 12.917 -4.300 3.912 1.00 73.31 438 ALA A C 1
ATOM 3192 O O . ALA A 1 438 ? 13.792 -3.924 4.699 1.00 73.31 438 ALA A O 1
ATOM 3193 N N . CYS A 1 439 ? 11.963 -5.161 4.228 1.00 75.69 439 CYS A N 1
ATOM 3194 C CA . CYS A 1 439 ? 11.831 -5.798 5.522 1.00 75.69 439 CYS A CA 1
ATOM 3195 C C . CYS A 1 439 ? 11.132 -7.144 5.383 1.00 75.69 439 CYS A C 1
ATOM 3197 O O . CYS A 1 439 ? 10.462 -7.416 4.386 1.00 75.69 439 CYS A O 1
ATOM 3199 N N . CYS A 1 440 ? 11.217 -7.949 6.447 1.00 69.25 440 CYS A N 1
ATOM 3200 C CA . CYS A 1 440 ? 10.136 -8.869 6.767 1.00 69.25 440 CYS A CA 1
ATOM 3201 C C . CYS A 1 440 ? 9.943 -9.937 5.674 1.00 69.25 440 CYS A C 1
ATOM 3203 O O . CYS A 1 440 ? 8.839 -10.425 5.452 1.00 69.25 440 CYS A O 1
ATOM 3205 N N . THR A 1 441 ? 11.030 -10.275 4.966 1.00 65.88 441 THR A N 1
ATOM 3206 C CA . THR A 1 441 ? 11.142 -11.229 3.844 1.00 65.88 441 THR A CA 1
ATOM 3207 C C . THR A 1 441 ? 10.348 -10.940 2.564 1.00 65.88 441 THR A C 1
ATOM 3209 O O . THR A 1 441 ? 10.785 -11.399 1.514 1.00 65.88 441 THR A O 1
ATOM 3212 N N . VAL A 1 442 ? 9.247 -10.185 2.611 1.00 68.12 442 VAL A N 1
ATOM 3213 C CA . VAL A 1 442 ? 8.323 -10.015 1.467 1.00 68.12 442 VAL A CA 1
ATOM 3214 C C . VAL A 1 442 ? 8.182 -8.577 0.967 1.00 68.12 442 VAL A C 1
ATOM 3216 O O . VAL A 1 442 ? 7.681 -8.373 -0.132 1.00 68.12 442 VAL A O 1
ATOM 3219 N N . ALA A 1 443 ? 8.608 -7.585 1.752 1.00 71.25 443 ALA A N 1
ATOM 3220 C CA . ALA A 1 443 ? 8.397 -6.174 1.446 1.00 71.25 443 ALA A CA 1
ATOM 3221 C C . ALA A 1 443 ? 9.658 -5.534 0.862 1.00 71.25 443 ALA A C 1
ATOM 3223 O O . ALA A 1 443 ? 10.733 -5.668 1.449 1.00 71.25 443 ALA A O 1
ATOM 3224 N N . THR A 1 444 ? 9.518 -4.820 -0.256 1.00 77.31 444 THR A N 1
ATOM 3225 C CA . THR A 1 444 ? 10.579 -4.053 -0.934 1.00 77.31 444 THR A CA 1
ATOM 3226 C C . THR A 1 444 ? 10.094 -2.703 -1.477 1.00 77.31 444 THR A C 1
ATOM 3228 O O . THR A 1 444 ? 10.776 -2.119 -2.316 1.00 77.31 444 THR A O 1
ATOM 3231 N N . GLY A 1 445 ? 8.918 -2.228 -1.062 1.00 72.50 445 GLY A N 1
ATOM 3232 C CA . GLY A 1 445 ? 8.263 -1.030 -1.600 1.00 72.50 445 GLY A CA 1
ATOM 3233 C C . GLY A 1 445 ? 8.677 0.291 -0.948 1.00 72.50 445 GLY A C 1
ATOM 3234 O O . GLY A 1 445 ? 8.097 1.319 -1.258 1.00 72.50 445 GLY A O 1
ATOM 3235 N N . GLY A 1 446 ? 9.635 0.298 -0.018 1.00 80.31 446 GLY A N 1
ATOM 3236 C CA . GLY A 1 446 ? 9.977 1.507 0.742 1.00 80.31 446 GLY A CA 1
ATOM 3237 C C . GLY A 1 446 ? 9.405 1.494 2.155 1.00 80.31 446 GLY A C 1
ATOM 3238 O O . GLY A 1 446 ? 8.588 0.641 2.508 1.00 80.31 446 GLY A O 1
ATOM 3239 N N . ARG A 1 447 ? 9.891 2.398 3.011 1.00 92.88 447 ARG A N 1
ATOM 3240 C CA . ARG A 1 447 ? 9.482 2.490 4.415 1.00 92.88 447 ARG A CA 1
ATOM 3241 C C . ARG A 1 447 ? 8.484 3.628 4.558 1.00 92.88 447 ARG A C 1
ATOM 3243 O O . ARG A 1 447 ? 8.858 4.790 4.695 1.00 92.88 447 ARG A O 1
ATOM 3250 N N . VAL A 1 448 ? 7.213 3.274 4.571 1.00 96.56 448 VAL A N 1
ATOM 3251 C CA . VAL A 1 448 ? 6.090 4.208 4.604 1.00 96.56 448 VAL A CA 1
ATOM 3252 C C . VAL A 1 448 ? 5.728 4.610 6.033 1.00 96.56 448 VAL A C 1
ATOM 3254 O O . VAL A 1 448 ? 5.971 3.879 6.997 1.00 96.56 448 VAL A O 1
ATOM 3257 N N . ALA A 1 449 ? 5.138 5.794 6.194 1.00 93.88 449 ALA A N 1
ATOM 3258 C CA . ALA A 1 449 ? 4.518 6.156 7.464 1.00 93.88 449 ALA A CA 1
ATOM 3259 C C . ALA A 1 449 ? 3.226 5.346 7.659 1.00 93.88 449 ALA A C 1
ATOM 3261 O O . ALA A 1 449 ? 2.512 5.047 6.707 1.00 93.88 449 ALA A O 1
ATOM 3262 N N . THR A 1 450 ? 2.883 4.994 8.897 1.00 98.44 450 THR A N 1
ATOM 3263 C CA . THR A 1 450 ? 1.528 4.523 9.222 1.00 98.44 450 THR A CA 1
ATOM 3264 C C . THR A 1 450 ? 1.091 5.118 10.546 1.00 98.44 450 THR A C 1
ATOM 3266 O O . THR A 1 450 ? 1.670 4.828 11.592 1.00 98.44 450 THR A O 1
ATOM 3269 N N . ILE A 1 451 ? 0.080 5.980 10.500 1.00 98.81 451 ILE A N 1
ATOM 3270 C CA . ILE A 1 451 ? -0.496 6.628 11.677 1.00 98.81 451 ILE A CA 1
ATOM 3271 C C . ILE A 1 451 ? -1.754 5.860 12.066 1.00 98.81 451 ILE A C 1
ATOM 3273 O O . ILE A 1 451 ? -2.653 5.673 11.247 1.00 98.81 451 ILE A O 1
ATOM 3277 N N . VAL A 1 452 ? -1.819 5.441 13.327 1.00 98.69 452 VAL A N 1
ATOM 3278 C CA . VAL A 1 452 ? -2.926 4.671 13.892 1.00 98.69 452 VAL A CA 1
ATOM 3279 C C . VAL A 1 452 ? -3.618 5.498 14.965 1.00 98.69 452 VAL A C 1
ATOM 3281 O O . VAL A 1 452 ? -2.998 5.983 15.913 1.00 98.69 452 VAL A O 1
ATOM 3284 N N . MET A 1 453 ? -4.929 5.652 14.813 1.00 98.62 453 MET A N 1
ATOM 3285 C CA . MET A 1 453 ? -5.793 6.405 15.716 1.00 98.62 453 MET A CA 1
ATOM 3286 C C . MET A 1 453 ? -6.977 5.541 16.126 1.00 98.62 453 MET A C 1
ATOM 3288 O O . MET A 1 453 ? -7.644 4.948 15.283 1.00 98.62 453 MET A O 1
ATOM 3292 N N . SER A 1 454 ? -7.265 5.467 17.420 1.00 98.25 454 SER A N 1
ATOM 3293 C CA . SER A 1 454 ? -8.466 4.803 17.926 1.00 98.25 454 SER A CA 1
ATOM 3294 C C . SER A 1 454 ? -8.774 5.289 19.344 1.00 98.25 454 SER A C 1
ATOM 3296 O O . SER A 1 454 ? -7.833 5.545 20.098 1.00 98.25 454 SER A O 1
ATOM 3298 N N . PRO A 1 455 ? -10.050 5.348 19.779 1.00 97.00 455 PRO A N 1
ATOM 3299 C CA . PRO A 1 455 ? -10.382 5.474 21.200 1.00 97.00 455 PRO A CA 1
ATOM 3300 C C . PRO A 1 455 ? -9.846 4.313 22.057 1.00 97.00 455 PRO A C 1
ATOM 3302 O O . PRO A 1 455 ? -9.744 4.449 23.271 1.00 97.00 455 PRO A O 1
ATOM 3305 N N . LEU A 1 456 ? -9.509 3.183 21.423 1.00 95.50 456 LEU A N 1
ATOM 3306 C CA . LEU A 1 456 ? -8.899 1.988 22.021 1.00 95.50 456 LEU A CA 1
ATOM 3307 C C . LEU A 1 456 ? -7.381 1.925 21.744 1.00 95.50 456 LEU A C 1
ATOM 3309 O O . LEU A 1 456 ? -6.721 0.924 22.007 1.00 95.50 456 LEU A O 1
ATOM 3313 N N . GLY A 1 457 ? -6.834 2.979 21.135 1.00 95.12 457 GLY A N 1
ATOM 3314 C CA . GLY A 1 457 ? -5.437 3.101 20.743 1.00 95.12 457 GLY A CA 1
ATOM 3315 C C . GLY A 1 457 ? -4.575 3.709 21.844 1.00 95.12 457 GLY A C 1
ATOM 3316 O O . GLY A 1 457 ? -5.062 4.407 22.737 1.00 95.12 457 GLY A O 1
ATOM 3317 N N . LYS A 1 458 ? -3.266 3.494 21.747 1.00 95.56 458 LYS A N 1
ATOM 3318 C CA . LYS A 1 458 ? -2.281 4.271 22.498 1.00 95.56 458 LYS A CA 1
ATOM 3319 C C . LYS A 1 458 ? -2.145 5.669 21.897 1.00 95.56 458 LYS A C 1
ATOM 3321 O O . LYS A 1 458 ? -2.252 5.859 20.688 1.00 95.56 458 LYS A O 1
ATOM 3326 N N . THR A 1 459 ? -1.850 6.640 22.750 1.00 95.88 459 THR A N 1
ATOM 3327 C CA . THR A 1 459 ? -1.517 8.013 22.355 1.00 95.88 459 THR A CA 1
ATOM 3328 C C . THR A 1 459 ? -0.049 8.297 22.643 1.00 95.88 459 THR A C 1
ATOM 3330 O O . THR A 1 459 ? 0.530 7.700 23.553 1.00 95.88 459 THR A O 1
ATOM 3333 N N . ASN A 1 460 ? 0.557 9.210 21.881 1.00 96.31 460 ASN A N 1
ATOM 3334 C CA . ASN A 1 460 ? 1.979 9.562 21.989 1.00 96.31 460 ASN A CA 1
ATOM 3335 C C . ASN A 1 460 ? 2.903 8.328 21.936 1.00 96.31 460 ASN A C 1
ATOM 3337 O O . ASN A 1 460 ? 3.856 8.211 22.710 1.00 96.31 460 ASN A O 1
ATOM 3341 N N . PHE A 1 461 ? 2.585 7.374 21.061 1.00 97.69 461 PHE A N 1
ATOM 3342 C CA . PHE A 1 461 ? 3.272 6.090 20.976 1.00 97.69 461 PHE A CA 1
ATOM 3343 C C . PHE A 1 461 ? 3.963 5.941 19.624 1.00 97.69 461 PHE A C 1
ATOM 3345 O O . PHE A 1 461 ? 3.409 6.282 18.585 1.00 97.69 461 PHE A O 1
ATOM 3352 N N . GLN A 1 462 ? 5.176 5.400 19.630 1.00 97.38 462 GLN A N 1
ATOM 3353 C CA . GLN A 1 462 ? 5.880 5.041 18.405 1.00 97.38 462 GLN A CA 1
ATOM 3354 C C . GLN A 1 462 ? 6.273 3.576 18.480 1.00 97.38 462 GLN A C 1
ATOM 3356 O O . GLN A 1 462 ? 6.911 3.159 19.449 1.00 97.38 462 GLN A O 1
ATOM 3361 N N . SER A 1 463 ? 5.908 2.816 17.454 1.00 96.69 463 SER A N 1
ATOM 3362 C CA . SER A 1 463 ? 6.397 1.457 17.278 1.00 96.69 463 SER A CA 1
ATOM 3363 C C . SER A 1 463 ? 7.621 1.452 16.369 1.00 96.69 463 SER A C 1
ATOM 3365 O O . SER A 1 463 ? 7.642 2.099 15.318 1.00 96.69 463 SER A O 1
ATOM 3367 N N . SER A 1 464 ? 8.635 0.689 16.772 1.00 94.88 464 SER A N 1
ATOM 3368 C CA . SER A 1 464 ? 9.788 0.313 15.951 1.00 94.88 464 SER A CA 1
ATOM 3369 C C . SER A 1 464 ? 9.716 -1.137 15.464 1.00 94.88 464 SER A C 1
ATOM 3371 O O . SER A 1 464 ? 10.687 -1.639 14.889 1.00 94.88 464 SER A O 1
ATOM 3373 N N . VAL A 1 465 ? 8.594 -1.824 15.701 1.00 94.88 465 VAL A N 1
ATOM 3374 C CA . VAL A 1 465 ? 8.380 -3.178 15.202 1.00 94.88 465 VAL A CA 1
ATOM 3375 C C . VAL A 1 465 ? 8.295 -3.139 13.689 1.00 94.88 465 VAL A C 1
ATOM 3377 O O . VAL A 1 465 ? 7.692 -2.262 13.079 1.00 94.88 465 VAL A O 1
ATOM 3380 N N . GLN A 1 466 ? 8.971 -4.110 13.099 1.00 93.00 466 GLN A N 1
ATOM 3381 C CA . GLN A 1 466 ? 9.021 -4.323 11.672 1.00 93.00 466 GLN A CA 1
ATOM 3382 C C . GLN A 1 466 ? 7.695 -4.909 11.181 1.00 93.00 466 GLN A C 1
ATOM 3384 O O . GLN A 1 466 ? 7.313 -6.022 11.553 1.00 93.00 466 GLN A O 1
ATOM 3389 N N . GLU A 1 467 ? 7.002 -4.136 10.354 1.00 95.75 467 GLU A N 1
ATOM 3390 C CA . GLU A 1 467 ? 5.655 -4.418 9.866 1.00 95.75 467 GLU A CA 1
ATOM 3391 C C . GLU A 1 467 ? 5.569 -4.149 8.364 1.00 95.75 467 GLU A C 1
ATOM 3393 O O . GLU A 1 467 ? 6.419 -3.480 7.779 1.00 95.75 467 GLU A O 1
ATOM 3398 N N . THR A 1 468 ? 4.536 -4.677 7.718 1.00 96.19 468 THR A N 1
ATOM 3399 C CA . THR A 1 468 ? 4.283 -4.437 6.290 1.00 96.19 468 THR A CA 1
ATOM 3400 C C . THR A 1 468 ? 2.839 -4.009 6.069 1.00 96.19 468 THR A C 1
ATOM 3402 O O . THR A 1 468 ? 2.035 -4.040 7.000 1.00 96.19 468 THR A O 1
ATOM 3405 N N . LEU A 1 469 ? 2.451 -3.680 4.840 1.00 97.38 469 LEU A N 1
ATOM 3406 C CA . LEU A 1 469 ? 1.029 -3.482 4.530 1.00 97.38 469 LEU A CA 1
ATOM 3407 C C . LEU A 1 469 ? 0.176 -4.732 4.827 1.00 97.38 469 LEU A C 1
ATOM 3409 O O . LEU A 1 469 ? -0.981 -4.613 5.231 1.00 97.38 469 LEU A O 1
ATOM 3413 N N . TYR A 1 470 ? 0.759 -5.935 4.774 1.00 98.31 470 TYR A N 1
ATOM 3414 C CA . TYR A 1 470 ? 0.086 -7.153 5.233 1.00 98.31 470 TYR A CA 1
ATOM 3415 C C . TYR A 1 470 ? -0.152 -7.180 6.748 1.00 98.31 470 TYR A C 1
ATOM 3417 O O . TYR A 1 470 ? -1.091 -7.829 7.204 1.00 98.31 470 TYR A O 1
ATOM 3425 N N . SER A 1 471 ? 0.658 -6.474 7.544 1.00 98.31 471 SER A N 1
ATOM 3426 C CA . SER A 1 471 ? 0.431 -6.317 8.988 1.00 98.31 471 SER A CA 1
ATOM 3427 C C . SER A 1 471 ? -0.838 -5.521 9.277 1.00 98.31 471 SER A C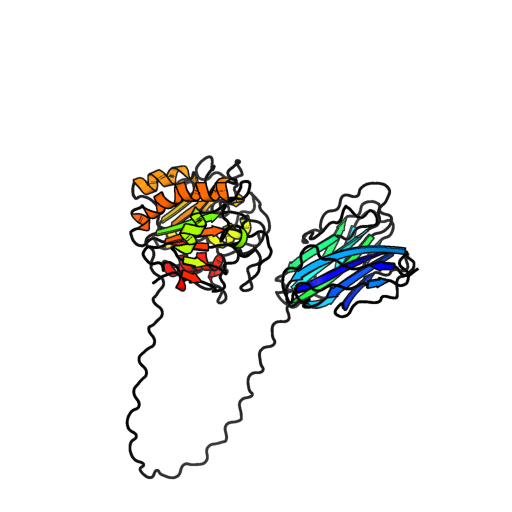 1
ATOM 3429 O O . SER A 1 471 ? -1.573 -5.868 10.206 1.00 98.31 471 SER A O 1
ATOM 3431 N N . LEU A 1 472 ? -1.131 -4.499 8.468 1.00 98.56 472 LEU A N 1
ATOM 3432 C CA . LEU A 1 472 ? -2.376 -3.735 8.553 1.00 98.56 472 LEU A CA 1
ATOM 3433 C C . LEU A 1 472 ? -3.569 -4.641 8.224 1.00 98.56 472 LEU A C 1
ATOM 3435 O O . LEU A 1 472 ? -4.471 -4.772 9.054 1.00 98.56 472 LEU A O 1
ATOM 3439 N N . LEU A 1 473 ? -3.531 -5.343 7.084 1.00 98.75 473 LEU A N 1
ATOM 3440 C CA . LEU A 1 473 ? -4.574 -6.304 6.699 1.00 98.75 473 LEU A CA 1
ATOM 3441 C C . LEU A 1 473 ? -4.808 -7.358 7.793 1.00 98.75 473 LEU A C 1
ATOM 3443 O O . LEU A 1 473 ? -5.927 -7.505 8.286 1.00 98.75 473 LEU A O 1
ATOM 3447 N N . ARG A 1 474 ? -3.737 -8.000 8.273 1.00 98.31 474 ARG A N 1
ATOM 3448 C CA . ARG A 1 474 ? -3.795 -8.982 9.365 1.00 98.31 474 ARG A CA 1
ATOM 3449 C C . ARG A 1 474 ? -4.432 -8.420 10.629 1.00 98.31 474 ARG A C 1
ATOM 3451 O O . ARG A 1 474 ? -5.084 -9.150 11.368 1.00 98.31 474 ARG A O 1
ATOM 3458 N N . THR A 1 475 ? -4.213 -7.141 10.922 1.00 98.50 475 THR A N 1
ATOM 3459 C CA . THR A 1 475 ? -4.794 -6.478 12.096 1.00 98.50 475 THR A CA 1
ATOM 3460 C C . THR A 1 475 ? -6.303 -6.330 11.952 1.00 98.50 475 THR A C 1
ATOM 3462 O O . THR A 1 475 ? -7.026 -6.594 12.910 1.00 98.50 475 THR A O 1
ATOM 3465 N N . ILE A 1 476 ? -6.797 -5.993 10.760 1.00 98.62 476 ILE A N 1
ATOM 3466 C CA . ILE A 1 476 ? -8.238 -5.963 10.484 1.00 98.62 476 ILE A CA 1
ATOM 3467 C C . ILE A 1 476 ? -8.828 -7.365 10.650 1.00 98.62 476 ILE A C 1
ATOM 3469 O O . ILE A 1 476 ? -9.783 -7.544 11.409 1.00 98.62 476 ILE A O 1
ATOM 3473 N N . GLU A 1 477 ? -8.215 -8.362 10.014 1.00 98.50 477 GLU A N 1
ATOM 3474 C CA . GLU A 1 477 ? -8.666 -9.754 10.061 1.00 98.50 477 GLU A CA 1
ATOM 3475 C C . GLU A 1 477 ? -8.692 -10.292 11.499 1.00 98.50 477 GLU A C 1
ATOM 3477 O O . GLU A 1 477 ? -9.723 -10.779 11.965 1.00 98.50 477 GLU A O 1
ATOM 3482 N N . ASP A 1 478 ? -7.598 -10.117 12.250 1.00 97.69 478 ASP A N 1
ATOM 3483 C CA . ASP A 1 478 ? -7.496 -10.531 13.651 1.00 97.69 478 ASP A CA 1
ATOM 3484 C C . ASP A 1 478 ? -8.553 -9.831 14.527 1.00 97.69 478 ASP A C 1
ATOM 3486 O O . ASP A 1 478 ? -9.121 -10.469 15.416 1.00 97.69 478 ASP A O 1
ATOM 3490 N N . SER A 1 479 ? -8.841 -8.543 14.291 1.00 97.25 479 SER A N 1
ATOM 3491 C CA . SER A 1 479 ? -9.792 -7.768 15.111 1.00 97.25 479 SER A CA 1
ATOM 3492 C C . SER A 1 479 ? -11.226 -8.284 14.989 1.00 97.25 479 SER A C 1
ATOM 3494 O O . SER A 1 479 ? -12.003 -8.237 15.944 1.00 97.25 479 SER A O 1
ATOM 3496 N N . TRP A 1 480 ? -11.564 -8.833 13.823 1.00 97.50 480 TRP A N 1
ATOM 3497 C CA . TRP A 1 480 ? -12.885 -9.364 13.504 1.00 97.50 480 TRP A CA 1
ATOM 3498 C C . TRP A 1 480 ? -12.929 -10.890 13.465 1.00 97.50 480 TRP A C 1
ATOM 3500 O O . TRP A 1 480 ? -13.960 -11.456 13.109 1.00 97.50 480 TRP A O 1
ATOM 3510 N N . SER A 1 481 ? -11.849 -11.557 13.890 1.00 96.19 481 SER A N 1
ATOM 3511 C CA . SER A 1 481 ? -11.714 -13.021 13.853 1.00 96.19 481 SER A CA 1
ATOM 3512 C C . SER A 1 481 ? -11.944 -13.614 12.456 1.00 96.19 481 SER A C 1
ATOM 3514 O O . SER A 1 481 ? -12.491 -14.709 12.318 1.00 96.19 481 SER A O 1
ATOM 3516 N N . LEU A 1 482 ? -11.538 -12.881 11.419 1.00 95.81 482 LEU A N 1
ATOM 3517 C CA . LEU A 1 482 ? -11.575 -13.333 10.034 1.00 95.81 482 LEU A CA 1
ATOM 3518 C C . LEU A 1 482 ? -10.375 -14.256 9.747 1.00 95.81 482 LEU A C 1
ATOM 3520 O O . LEU A 1 482 ? -9.332 -14.144 10.401 1.00 95.81 482 LEU A O 1
ATOM 3524 N N . PRO A 1 483 ? -10.489 -15.183 8.779 1.00 94.25 483 PRO A N 1
ATOM 3525 C CA . PRO A 1 483 ? -9.332 -15.915 8.270 1.00 94.25 483 PRO A CA 1
ATOM 3526 C C . PRO A 1 483 ? -8.288 -14.947 7.701 1.00 94.25 483 PRO A C 1
ATOM 3528 O O . PRO A 1 483 ? -8.649 -13.900 7.185 1.00 94.25 483 PRO A O 1
ATOM 3531 N N . ARG A 1 484 ? -7.001 -15.299 7.740 1.00 96.69 484 ARG A N 1
ATOM 3532 C CA . ARG A 1 484 ? -5.952 -14.428 7.191 1.00 96.69 484 ARG A CA 1
ATOM 3533 C C . ARG A 1 484 ? -5.696 -14.704 5.714 1.00 96.69 484 ARG A C 1
ATOM 3535 O O . ARG A 1 484 ? -5.429 -15.854 5.361 1.00 96.69 484 ARG A O 1
ATOM 3542 N N . LEU A 1 485 ? -5.756 -13.678 4.871 1.00 93.19 485 LEU A N 1
ATOM 3543 C CA . LEU A 1 485 ? -5.529 -13.766 3.428 1.00 93.19 485 LEU A CA 1
ATOM 3544 C C . LEU A 1 485 ? -4.035 -13.746 3.096 1.00 93.19 485 LEU A C 1
ATOM 3546 O O . LEU A 1 485 ? -3.289 -12.902 3.585 1.00 93.19 485 LEU A O 1
ATOM 3550 N N . GLY A 1 486 ? -3.601 -14.662 2.226 1.00 94.38 486 GLY A N 1
ATOM 3551 C CA . GLY A 1 486 ? -2.252 -14.672 1.648 1.00 94.38 486 GLY A CA 1
ATOM 3552 C C . GLY A 1 486 ? -1.128 -14.416 2.662 1.00 94.38 486 GLY A C 1
ATOM 3553 O O . GLY A 1 486 ? -1.021 -15.102 3.683 1.00 94.38 486 GLY A O 1
ATOM 3554 N N . ASP A 1 487 ? -0.306 -13.406 2.390 1.00 92.06 487 ASP A N 1
ATOM 3555 C CA . ASP A 1 487 ? 0.846 -13.029 3.209 1.00 92.06 487 ASP A CA 1
ATOM 3556 C C . ASP A 1 487 ? 0.455 -12.431 4.573 1.00 92.06 487 ASP A C 1
ATOM 3558 O O . ASP A 1 487 ? 1.262 -12.472 5.505 1.00 92.06 487 ASP A O 1
ATOM 3562 N N . ALA A 1 488 ? -0.792 -11.990 4.784 1.00 94.38 488 ALA A N 1
ATOM 3563 C CA . ALA A 1 488 ? -1.286 -11.662 6.128 1.00 94.38 488 ALA A CA 1
ATOM 3564 C C . ALA A 1 488 ? -1.270 -12.903 7.048 1.00 94.38 488 ALA A C 1
ATOM 3566 O O . ALA A 1 488 ? -1.026 -12.812 8.260 1.00 94.38 488 ALA A O 1
ATOM 3567 N N . GLY A 1 489 ? -1.437 -14.093 6.460 1.00 91.38 489 GLY A N 1
ATOM 3568 C CA . GLY A 1 489 ? -1.351 -15.391 7.127 1.00 91.38 489 GLY A CA 1
ATOM 3569 C C . GLY A 1 489 ? 0.070 -15.863 7.443 1.00 91.38 489 GLY A C 1
ATOM 3570 O O . GLY A 1 489 ? 0.224 -16.787 8.247 1.00 91.38 489 GLY A O 1
ATOM 3571 N N . CYS A 1 490 ? 1.109 -15.236 6.878 1.00 87.69 490 CYS A N 1
ATOM 3572 C CA . CYS A 1 490 ? 2.496 -15.634 7.114 1.00 87.69 490 CYS A CA 1
ATOM 3573 C C . CYS A 1 490 ? 2.849 -15.572 8.608 1.00 87.69 490 CYS A C 1
ATOM 3575 O O . CYS A 1 490 ? 2.480 -14.636 9.325 1.00 87.69 490 CYS A O 1
ATOM 3577 N N . SER A 1 491 ? 3.648 -16.524 9.095 1.00 85.62 491 SER A N 1
ATOM 3578 C CA . SER A 1 491 ? 4.236 -16.430 10.439 1.00 85.62 491 SER A CA 1
ATOM 3579 C C . SER A 1 491 ? 5.193 -15.240 10.582 1.00 85.62 491 SER A C 1
ATOM 3581 O O . SER A 1 491 ? 5.437 -14.792 11.697 1.00 85.62 491 SER A O 1
ATOM 3583 N N . CYS A 1 492 ? 5.716 -14.743 9.459 1.00 81.31 492 CYS A N 1
ATOM 3584 C CA . CYS A 1 492 ? 6.562 -13.561 9.348 1.00 81.31 492 CYS A CA 1
ATOM 3585 C C . CYS A 1 492 ? 5.795 -12.232 9.451 1.00 81.31 492 CYS A C 1
ATOM 3587 O O . CYS A 1 492 ? 6.414 -11.202 9.703 1.00 81.31 492 CYS A O 1
ATOM 3589 N N . THR A 1 493 ? 4.468 -12.242 9.284 1.00 90.56 493 THR A N 1
ATOM 3590 C CA . THR A 1 493 ? 3.651 -11.026 9.345 1.00 90.56 493 THR A CA 1
ATOM 3591 C C . THR A 1 493 ? 3.221 -10.751 10.777 1.00 90.56 493 THR A C 1
ATOM 3593 O O . THR A 1 493 ? 2.510 -11.541 11.403 1.00 90.56 493 THR A O 1
ATOM 3596 N N . THR A 1 494 ? 3.643 -9.609 11.307 1.00 92.44 494 THR A N 1
ATOM 3597 C CA . THR A 1 494 ? 3.278 -9.170 12.657 1.00 92.44 494 THR A CA 1
ATOM 3598 C C . THR A 1 494 ? 1.899 -8.514 12.649 1.00 92.44 494 THR A C 1
ATOM 3600 O O . THR A 1 494 ? 1.585 -7.760 11.736 1.00 92.44 494 THR A O 1
ATOM 3603 N N . THR A 1 495 ? 1.063 -8.798 13.650 1.00 95.31 495 THR A N 1
ATOM 3604 C CA . THR A 1 495 ? -0.186 -8.049 13.885 1.00 95.31 495 THR A CA 1
ATOM 3605 C C . THR A 1 495 ? 0.148 -6.765 14.655 1.00 95.31 495 THR A C 1
ATOM 3607 O O . THR A 1 495 ? 0.843 -6.857 15.668 1.00 95.31 495 THR A O 1
ATOM 3610 N N . MET A 1 496 ? -0.427 -5.619 14.275 1.00 96.81 496 MET A N 1
ATOM 3611 C CA . MET A 1 496 ? -0.192 -4.287 14.866 1.00 96.81 496 MET A CA 1
ATOM 3612 C C . MET A 1 496 ? -0.840 -4.118 16.259 1.00 96.81 496 MET A C 1
ATOM 3614 O O . MET A 1 496 ? -1.495 -3.123 16.560 1.00 96.81 496 MET A O 1
ATOM 3618 N N . ARG A 1 497 ? -0.714 -5.111 17.149 1.00 94.81 497 ARG A N 1
ATOM 3619 C CA . ARG A 1 497 ? -1.403 -5.147 18.457 1.00 94.81 497 ARG A CA 1
ATOM 3620 C C . ARG A 1 497 ? -0.904 -4.088 19.423 1.00 94.81 497 ARG A C 1
ATOM 3622 O O . ARG A 1 497 ? -1.665 -3.587 20.240 1.00 94.81 497 ARG A O 1
ATOM 3629 N N . GLU A 1 498 ? 0.374 -3.750 19.343 1.00 94.38 498 GLU A N 1
ATOM 3630 C CA . GLU A 1 498 ? 1.012 -2.830 20.283 1.00 94.38 498 GLU A CA 1
ATOM 3631 C C . GLU A 1 498 ? 0.546 -1.378 20.150 1.00 94.38 498 GLU A C 1
ATOM 3633 O O . GLU A 1 498 ? 0.863 -0.571 21.020 1.00 94.38 498 GLU A O 1
ATOM 3638 N N . TYR A 1 499 ? -0.214 -1.057 19.105 1.00 96.94 499 TYR A N 1
ATOM 3639 C CA . TYR A 1 499 ? -0.819 0.251 18.887 1.00 96.94 499 TYR A CA 1
ATOM 3640 C C . TYR A 1 499 ? -2.089 0.448 19.730 1.00 96.94 499 TYR A C 1
ATOM 3642 O O . TYR A 1 499 ? -2.596 1.565 19.808 1.00 96.94 499 TYR A O 1
ATOM 3650 N N . PHE A 1 500 ? -2.587 -0.607 20.385 1.00 95.19 500 PHE A N 1
ATOM 3651 C CA . PHE A 1 500 ? -3.855 -0.630 21.115 1.00 95.19 500 PHE A CA 1
ATOM 3652 C C . PHE A 1 500 ? -3.668 -1.009 22.593 1.00 95.19 500 PHE A C 1
ATOM 3654 O O . PHE A 1 500 ? -2.606 -1.511 22.980 1.00 95.19 500 PHE A O 1
ATOM 3661 N N . GLN A 1 501 ? -4.673 -0.711 23.424 1.00 85.31 501 GLN A N 1
ATOM 3662 C CA . GLN A 1 501 ? -4.655 -0.920 24.879 1.00 85.31 501 GLN A CA 1
ATOM 3663 C C . GLN A 1 501 ? -5.984 -1.429 25.439 1.00 85.31 501 GLN A C 1
ATOM 3665 O O . GLN A 1 501 ? -7.046 -1.044 24.898 1.00 85.31 501 GLN A O 1
#

Foldseek 3Di:
DKDKDWDDDPAFDAFAWKKKKKKKFFFFQQPDKDFDPQKDWDDKDGPRHRMIITMIMRGRHGGPDGRDMMIGGTGPDMDMDMDTDGGQKDFDFWWDKDKDFWDQFKDKIKTPAWDDAQFKKKKKKKWFADDPDDDDDDFFPQWHFPDDDPPDPGIDITITMDGGRDTGMDMGMGGDDGGRMMIMIMTMIGHPDDDPDDDPDDDDDDDDDDDDDDDDDDDDDDDDDPDDDDDQDAQAQFQAEEEEAFAAAFPVQAAPDPLQVQVVVLVQWAEKEQAAFAQADDQLLLLCCLWFVGSQPDHDLDLPQADAHDTPQNQCVVLVWHAAEAEEPQPAFLDGADDPLTGCSNPNQCRHCVQNVPVVNRRVHYGHNVCVLVCQVVVNHTRYYHYYYGCALSCNVHHSNSVSVVCVVPVVSVCPGPSQQVWYKYKYKYNAYNFQDDDLVRGRRHHIMIRIDGPQFDTSHYDHDNAYSLLVSLQNCSSSVTDRGHNVPDPSHHHPRNRGD

Secondary structure (DSSP, 8-state):
--EEE----SS---TTEEEEEEEEEESTT---EEPPTT-EEEEEE--SSSEEEEEEEEEEEPTT-----EEETT-SEEEEEEEEEEETEEEEEE---EEESS-SEEEEEE-SS---STTEEEEEEEEEPPPSSPPP--PPTT-EEEE---S-TT---EEEEEEE-S-S--EEEEEE-S-S-EEEEEEEEEE-PPPPPPPPPPPPPPPPPPPPPPPP-PPPPPPPPPPPPPPPPPPP--S-EEEEEE-S--HHHHTT-TT-HHHHHHHHHSEEEEEEE---SSHHHHHHHHHHSS-TT--S--SS--B-S--HHHHHHHTT--EEEEETT--STT--S-BTTB-GGG-GGGGBHHHHT-HHHHHHHEEETTHHHHHHHTT---SEEEEE--TTTTSSSS-HHHHHHHHHHHHHHHHHSHHHHTT-EEEEEES--SS---BTTTB-S-EEEEEEE-TTB-SSEEE---EEHHHHHHHHHHHTTPPPPGGGGSTTPPP-GGGB-